Protein AF-0000000085117714 (afdb_homodimer)

Sequence (642 aa):
MNDELIYVKEKINEMEHNNDYVYQLFIVGSVLREGTQSVYDDCDPKEIPIDQSVQDWLLGTTKALLEDVTENYQVLNIREVDEESETIKRYIEINNLNQLYLWTQRINNEQVENDARTLINRDDFKPKVLLAKLEIDDEMKVYFLKIINESVFLKKRKILEVVDRGDYQISQERDKKLFLDDQWDGIIIGNNVLLYNENKILSLFRYYERFRQAADEIVEQIMEKGIVSDDSNFLQFVQSQISLQKKLAKAADYGLERIKRERIEELINTGMINLQLDEQGRIVCTTKEEARLVIDVILDNFVSSLITDDKYRAINKMRIQMNDELIYVKEKINEMEHNNDYVYQLFIVGSVLREGTQSVYDDCDPKEIPIDQSVQDWLLGTTKALLEDVTENYQVLNIREVDEESETIKRYIEINNLNQLYLWTQRINNEQVENDARTLINRDDFKPKVLLAKLEIDDEMKVYFLKIINESVFLKKRKILEVVDRGDYQISQERDKKLFLDDQWDGIIIGNNVLLYNENKILSLFRYYERFRQAADEIVEQIMEKGIVSDDSNFLQFVQSQISLQKKLAKAADYGLERIKRERIEELINTGMINLQLDEQGRIVCTTKEEARLVIDVILDNFVSSLITDDKYRAINKMRIQ

pLDDT: mean 85.85, std 14.83, range [27.73, 98.62]

Organism: Geobacillus kaustophilus (strain HTA426) (NCBI:txid235909)

Foldseek 3Di:
DLVVLVVLLVLLVVCVVVVNWDKWKKWWWWFDDPPDDDDTDTDAIATADDDVVVVVLCSVLVSVVSCCPNPQADEEACLFKVDADRHYWYKYFCVLLPVSVVNVVCVVVVVHHHHCQVVQLDPRTWIFKMWMWIDSDPVKIKIFIAGDTCVQQVPPPVPPPCDPPDDDDPPPDRTTDGHDDSDTQWMDIDRMIIGNPPCSSCVSSVSCVVLQVLLVVLVVVCVVVQQADPQACLNVLCNVDSVSSSLSSSLVSVDQVVQDLVVVLVCCVVPVQVFDADPVSHTHHHDNVVSVSSSLSSSVQWDADPVDGDIGRHPMDGDDD/DLVVLVVLLVLLVVCVVVVNWDKWKKWWWWFDDPPDDPDIDTDAIATADDDVVVVVLCSVLVSVVSCCPNPQADEEACLFKVDADRHYWYKYFCVLLPVSVVNVVCVVVVVHHHHCQVQQLDPRTWIFKMWMWIDSDPVKIKIFIATDTCVQQVPCPVPPPCDDPDDDDPPPDRTTDGHDDSDTQWMDIDRMIIGNPPCSSCVSSVSCVVLQVLLVVLVVVCVVVQQADPQACLNVLCNVDSVSSSLSSSLVSVDQVVQDLVVVLVCCVVPVQVFDADPVSHTHHHDNVVSVSSSLSSSVQWDADPVDGDIGRHPMDGDDD

Structure (mmCIF, N/CA/C/O backbone):
data_AF-0000000085117714-model_v1
#
loop_
_entity.id
_entity.type
_entity.pdbx_description
1 polymer 'DUF4868 domain-containing protein'
#
loop_
_atom_site.group_PDB
_atom_site.id
_atom_site.type_symbol
_atom_site.label_atom_id
_atom_site.label_alt_id
_atom_site.label_comp_id
_atom_site.label_asym_id
_atom_site.label_entity_id
_atom_site.label_seq_id
_atom_site.pdbx_PDB_ins_code
_atom_site.Cartn_x
_atom_site.Cartn_y
_atom_site.Cartn_z
_atom_site.occupancy
_atom_site.B_iso_or_equiv
_atom_site.auth_seq_id
_atom_site.auth_comp_id
_atom_site.auth_asym_id
_atom_site.auth_atom_id
_atom_site.pdbx_PDB_model_num
ATOM 1 N N . MET A 1 1 ? 19.844 -7.355 3.236 1 89.88 1 MET A N 1
ATOM 2 C CA . MET A 1 1 ? 19.203 -6.176 3.818 1 89.88 1 MET A CA 1
ATOM 3 C C . MET A 1 1 ? 18.531 -6.52 5.137 1 89.88 1 MET A C 1
ATOM 5 O O . MET A 1 1 ? 18.641 -5.777 6.117 1 89.88 1 MET A O 1
ATOM 9 N N . ASN A 1 2 ? 18.016 -7.719 5.246 1 89.75 2 ASN A N 1
ATOM 10 C CA . ASN A 1 2 ? 17.297 -8.102 6.461 1 89.75 2 ASN A CA 1
ATOM 11 C C . ASN A 1 2 ? 18.234 -8.164 7.664 1 89.75 2 ASN A C 1
ATOM 13 O O . ASN A 1 2 ? 17.938 -7.605 8.719 1 89.75 2 ASN A O 1
ATOM 17 N N . ASP A 1 3 ? 19.359 -8.812 7.48 1 91.25 3 ASP A N 1
ATOM 18 C CA . ASP A 1 3 ? 20.328 -8.93 8.57 1 91.25 3 ASP A CA 1
ATOM 19 C C . ASP A 1 3 ? 20.859 -7.555 8.977 1 91.25 3 ASP A C 1
ATOM 21 O O . ASP A 1 3 ? 21.062 -7.289 10.164 1 91.25 3 ASP A O 1
ATOM 25 N N . GLU A 1 4 ? 21.125 -6.754 8.008 1 94.25 4 GLU A N 1
ATOM 26 C CA . GLU A 1 4 ? 21.609 -5.402 8.281 1 94.25 4 GLU A CA 1
ATOM 27 C C . GLU A 1 4 ? 20.594 -4.602 9.086 1 94.25 4 GLU A C 1
ATOM 29 O O . GLU A 1 4 ? 20.953 -3.865 10.008 1 94.25 4 GLU A O 1
ATOM 34 N N . LEU A 1 5 ? 19.328 -4.758 8.758 1 95.94 5 LEU A N 1
ATOM 35 C CA . LEU A 1 5 ? 18.25 -4.043 9.453 1 95.94 5 LEU A CA 1
ATOM 36 C C . LEU A 1 5 ? 18.172 -4.473 10.914 1 95.94 5 LEU A C 1
ATOM 38 O O . LEU A 1 5 ? 18 -3.635 11.805 1 95.94 5 LEU A O 1
ATOM 42 N N . ILE A 1 6 ? 18.281 -5.746 11.125 1 94.31 6 ILE A N 1
ATOM 43 C CA . ILE A 1 6 ? 18.25 -6.277 12.484 1 94.31 6 ILE A CA 1
ATOM 44 C C . ILE A 1 6 ? 19.438 -5.762 13.273 1 94.31 6 ILE A C 1
ATOM 46 O O . ILE A 1 6 ? 19.312 -5.348 14.43 1 94.31 6 ILE A O 1
ATOM 50 N N . TYR A 1 7 ? 20.578 -5.777 12.625 1 96.31 7 TYR A N 1
ATOM 51 C CA . TYR A 1 7 ? 21.797 -5.273 13.258 1 96.31 7 TYR A CA 1
ATOM 52 C C . TYR A 1 7 ? 21.641 -3.812 13.656 1 96.31 7 TYR A C 1
ATOM 54 O O . TYR A 1 7 ? 21.969 -3.428 14.781 1 96.31 7 TYR A O 1
ATOM 62 N N . VAL A 1 8 ? 21.156 -2.98 12.773 1 96.94 8 VAL A N 1
ATOM 63 C CA . VAL A 1 8 ? 20.969 -1.556 13.031 1 96.94 8 VAL A CA 1
ATOM 64 C C . VAL A 1 8 ? 19.984 -1.366 14.18 1 96.94 8 VAL A C 1
ATOM 66 O O . VAL A 1 8 ? 20.203 -0.525 15.062 1 96.94 8 VAL A O 1
ATOM 69 N N . LYS A 1 9 ? 18.938 -2.104 14.141 1 96.56 9 LYS A N 1
ATOM 70 C CA . LYS A 1 9 ? 17.953 -2.043 15.211 1 96.56 9 LYS A CA 1
ATOM 71 C C . LYS A 1 9 ? 18.594 -2.324 16.578 1 96.56 9 LYS A C 1
ATOM 73 O O . LYS A 1 9 ? 18.375 -1.583 17.531 1 96.56 9 LYS A O 1
ATOM 78 N N . GLU A 1 10 ? 19.344 -3.352 16.656 1 96.25 10 GLU A N 1
ATOM 79 C CA . GLU A 1 10 ? 20.016 -3.729 17.906 1 96.25 10 GLU A CA 1
ATOM 80 C C . GLU A 1 10 ? 21 -2.652 18.359 1 96.25 10 GLU A C 1
ATOM 82 O O . GLU A 1 10 ? 21.062 -2.326 19.547 1 96.25 10 GLU A O 1
ATOM 87 N N . LYS A 1 11 ? 21.75 -2.146 17.438 1 96.38 11 LYS A N 1
ATOM 88 C CA . LYS A 1 11 ? 22.734 -1.122 17.75 1 96.38 11 LYS A CA 1
ATOM 89 C C . LYS A 1 11 ? 22.062 0.16 18.234 1 96.38 11 LYS A C 1
ATOM 91 O O . LYS A 1 11 ? 22.562 0.818 19.156 1 96.38 11 LYS A O 1
ATOM 96 N N . ILE A 1 12 ? 20.984 0.545 17.625 1 96.69 12 ILE A N 1
ATOM 97 C CA . ILE A 1 12 ? 20.266 1.747 18.047 1 96.69 12 ILE A CA 1
ATOM 98 C C . ILE A 1 12 ? 19.719 1.558 19.453 1 96.69 12 ILE A C 1
ATOM 100 O O . ILE A 1 12 ? 19.734 2.484 20.266 1 96.69 12 ILE A O 1
ATOM 104 N N . ASN A 1 13 ? 19.25 0.339 19.734 1 95.5 13 ASN A N 1
ATOM 105 C CA . ASN A 1 13 ? 18.797 0.035 21.078 1 95.5 13 ASN A CA 1
ATOM 106 C C . ASN A 1 13 ? 19.922 0.181 22.094 1 95.5 13 ASN A C 1
ATOM 108 O O . ASN A 1 13 ? 19.719 0.703 23.188 1 95.5 13 ASN A O 1
ATOM 112 N N . GLU A 1 14 ? 21.047 -0.268 21.734 1 96 14 GLU A N 1
ATOM 113 C CA . GLU A 1 14 ? 22.219 -0.122 22.594 1 96 14 GLU A CA 1
ATOM 114 C C . GLU A 1 14 ? 22.578 1.349 22.797 1 96 14 GLU A C 1
ATOM 116 O O . GLU A 1 14 ? 22.906 1.765 23.906 1 96 14 GLU A O 1
ATOM 121 N N . MET A 1 15 ? 22.562 2.094 21.75 1 95.44 15 MET A N 1
ATOM 122 C CA . MET A 1 15 ? 22.859 3.52 21.812 1 95.44 15 MET A CA 1
ATOM 123 C C . MET A 1 15 ? 21.875 4.242 22.734 1 95.44 15 MET A C 1
ATOM 125 O O . MET A 1 15 ? 22.266 5.156 23.453 1 95.44 15 MET A O 1
ATOM 129 N N . GLU A 1 16 ? 20.609 3.848 22.547 1 95.19 16 GLU A N 1
ATOM 130 C CA . GLU A 1 16 ? 19.594 4.426 23.422 1 95.19 16 GLU A CA 1
ATOM 131 C C . GLU A 1 16 ? 19.906 4.145 24.891 1 95.19 16 GLU A C 1
ATOM 133 O O . GLU A 1 16 ? 19.828 5.043 25.734 1 95.19 16 GLU A O 1
ATOM 138 N N . HIS A 1 17 ? 20.281 2.977 25.172 1 94.69 17 HIS A N 1
ATOM 139 C CA . HIS A 1 17 ? 20.594 2.568 26.531 1 94.69 17 HIS A CA 1
ATOM 140 C C . HIS A 1 17 ? 21.797 3.346 27.078 1 94.69 17 HIS A C 1
ATOM 142 O O . HIS A 1 17 ? 21.812 3.729 28.25 1 94.69 17 HIS A O 1
ATOM 148 N N . ASN A 1 18 ? 22.75 3.609 26.266 1 94.44 18 ASN A N 1
ATOM 149 C CA . ASN A 1 18 ? 23.969 4.297 26.672 1 94.44 18 ASN A CA 1
ATOM 150 C C . ASN A 1 18 ? 23.844 5.809 26.516 1 94.44 18 ASN A C 1
ATOM 152 O O . ASN A 1 18 ? 24.75 6.555 26.875 1 94.44 18 ASN A O 1
ATOM 156 N N . ASN A 1 19 ? 22.797 6.262 25.953 1 92.25 19 ASN A N 1
ATOM 157 C CA . ASN A 1 19 ? 22.562 7.668 25.641 1 92.25 19 ASN A CA 1
ATOM 158 C C . ASN A 1 19 ? 23.672 8.234 24.75 1 92.25 19 ASN A C 1
ATOM 160 O O . ASN A 1 19 ? 24.188 9.312 25 1 92.25 19 ASN A O 1
ATOM 164 N N . ASP A 1 20 ? 24.031 7.461 23.797 1 92 20 ASP A N 1
ATOM 165 C CA . ASP A 1 20 ? 25.125 7.812 22.891 1 92 20 ASP A CA 1
ATOM 166 C C . ASP A 1 20 ? 24.641 7.832 21.438 1 92 20 ASP A C 1
ATOM 168 O O . ASP A 1 20 ? 25.125 7.055 20.609 1 92 20 ASP A O 1
ATOM 172 N N . TYR A 1 21 ? 23.641 8.562 21.172 1 93.31 21 TYR A N 1
ATOM 173 C CA . TYR A 1 21 ? 23.141 8.727 19.812 1 93.31 21 TYR A CA 1
ATOM 174 C C . TYR A 1 21 ? 23.172 10.188 19.391 1 93.31 21 TYR A C 1
ATOM 176 O O . TYR A 1 21 ? 22.844 11.078 20.188 1 93.31 21 TYR A O 1
ATOM 184 N N . VAL A 1 22 ? 23.656 10.414 18.188 1 94 22 VAL A N 1
ATOM 185 C CA . VAL A 1 22 ? 23.688 11.758 17.625 1 94 22 VAL A CA 1
ATOM 186 C C . VAL A 1 22 ? 23.234 11.719 16.156 1 94 22 VAL A C 1
ATOM 188 O O . VAL A 1 22 ? 23.984 11.273 15.281 1 94 22 VAL A O 1
ATOM 191 N N . TYR A 1 23 ? 22.078 12.234 15.984 1 94.69 23 TYR A N 1
ATOM 192 C CA . TYR A 1 23 ? 21.547 12.344 14.625 1 94.69 23 TYR A CA 1
ATOM 193 C C . TYR A 1 23 ? 21.984 13.656 13.984 1 94.69 23 TYR A C 1
ATOM 195 O O . TYR A 1 23 ? 22.062 14.688 14.656 1 94.69 23 TYR A O 1
ATOM 203 N N . GLN A 1 24 ? 22.297 13.641 12.766 1 94.62 24 GLN A N 1
ATOM 204 C CA . GLN A 1 24 ? 22.344 14.82 11.914 1 94.62 24 GLN A CA 1
ATOM 205 C C . GLN A 1 24 ? 21.141 14.867 10.977 1 94.62 24 GLN A C 1
ATOM 207 O O . GLN A 1 24 ? 20.75 13.844 10.414 1 94.62 24 GLN A O 1
ATOM 212 N N . LEU A 1 25 ? 20.5 15.977 10.852 1 94 25 LEU A N 1
ATOM 213 C CA . LEU A 1 25 ? 19.312 16.141 10.031 1 94 25 LEU A CA 1
ATOM 214 C C . LEU A 1 25 ? 19.594 17.078 8.852 1 94 25 LEU A C 1
ATOM 216 O O . LEU A 1 25 ? 20.156 18.156 9.039 1 94 25 LEU A O 1
ATOM 220 N N . PHE A 1 26 ? 19.25 16.641 7.715 1 94.81 26 PHE A N 1
ATOM 221 C CA . PHE A 1 26 ? 19.484 17.422 6.5 1 94.81 26 PHE A CA 1
ATOM 222 C C . PHE A 1 26 ? 18.172 17.641 5.746 1 94.81 26 PHE A C 1
ATOM 224 O O . PHE A 1 26 ? 17.266 16.797 5.812 1 94.81 26 PHE A O 1
ATOM 231 N N . ILE A 1 27 ? 18.109 18.703 5.047 1 93.81 27 ILE A N 1
ATOM 232 C CA . ILE A 1 27 ? 16.953 19 4.207 1 93.81 27 ILE A CA 1
ATOM 233 C C . ILE A 1 27 ? 17.406 19.297 2.781 1 93.81 27 ILE A C 1
ATOM 235 O O . ILE A 1 27 ? 18.453 19.906 2.574 1 93.81 27 ILE A O 1
ATOM 239 N N . VAL A 1 28 ? 16.672 18.75 1.882 1 95 28 VAL A N 1
ATOM 240 C CA . VAL A 1 28 ? 16.938 19 0.468 1 95 28 VAL A CA 1
ATOM 241 C C . VAL A 1 28 ? 15.648 19.469 -0.216 1 95 28 VAL A C 1
ATOM 243 O O . VAL A 1 28 ? 14.547 19.062 0.173 1 95 28 VAL A O 1
ATOM 246 N N . GLY A 1 29 ? 15.742 20.359 -1.161 1 94.31 29 GLY A N 1
ATOM 247 C CA . GLY A 1 29 ? 14.617 20.859 -1.946 1 94.31 29 GLY A CA 1
ATOM 248 C C . GLY A 1 29 ? 15.047 21.531 -3.232 1 94.31 29 GLY A C 1
ATOM 249 O O . GLY A 1 29 ? 16.031 21.141 -3.852 1 94.31 29 GLY A O 1
ATOM 250 N N . SER A 1 30 ? 14.188 22.328 -3.668 1 94.19 30 SER A N 1
ATOM 251 C CA . SER A 1 30 ? 14.469 23.094 -4.879 1 94.19 30 SER A CA 1
ATOM 252 C C . SER A 1 30 ? 14.109 24.562 -4.695 1 94.19 30 SER A C 1
ATOM 254 O O . SER A 1 30 ? 13.312 24.906 -3.814 1 94.19 30 SER A O 1
ATOM 256 N N . VAL A 1 31 ? 14.812 25.375 -5.422 1 93.06 31 VAL A N 1
ATOM 257 C CA . VAL A 1 31 ? 14.539 26.812 -5.43 1 93.06 31 VAL A CA 1
ATOM 258 C C . VAL A 1 31 ? 14.359 27.297 -6.863 1 93.06 31 VAL A C 1
ATOM 260 O O . VAL A 1 31 ? 14.828 26.656 -7.809 1 93.06 31 VAL A O 1
ATOM 263 N N . LEU A 1 32 ? 13.656 28.359 -6.91 1 92.94 32 LEU A N 1
ATOM 264 C CA . LEU A 1 32 ? 13.445 28.969 -8.227 1 92.94 32 LEU A CA 1
ATOM 265 C C . LEU A 1 32 ? 14.773 29.391 -8.844 1 92.94 32 LEU A C 1
ATOM 267 O O . LEU A 1 32 ? 15.594 30.031 -8.18 1 92.94 32 LEU A O 1
ATOM 271 N N . ARG A 1 33 ? 14.906 29 -10.164 1 90.19 33 ARG A N 1
ATOM 272 C CA . ARG A 1 33 ? 16.094 29.453 -10.891 1 90.19 33 ARG A CA 1
ATOM 273 C C . ARG A 1 33 ? 16.078 30.969 -11.07 1 90.19 33 ARG A C 1
ATOM 275 O O . ARG A 1 33 ? 15.039 31.547 -11.43 1 90.19 33 ARG A O 1
ATOM 282 N N . GLU A 1 34 ? 17.188 31.484 -10.867 1 86.19 34 GLU A N 1
ATOM 283 C CA . GLU A 1 34 ? 17.266 32.938 -10.992 1 86.19 34 GLU A CA 1
ATOM 284 C C . GLU A 1 34 ? 16.781 33.406 -12.359 1 86.19 34 GLU A C 1
ATOM 286 O O . GLU A 1 34 ? 17.203 32.875 -13.383 1 86.19 34 GLU A O 1
ATOM 291 N N . GLY A 1 35 ? 15.859 34.312 -12.352 1 87.38 35 GLY A N 1
ATOM 292 C CA . GLY A 1 35 ? 15.383 34.875 -13.594 1 87.38 35 GLY A CA 1
ATOM 293 C C . GLY A 1 35 ? 14.195 34.156 -14.18 1 87.38 35 GLY A C 1
ATOM 294 O O . GLY A 1 35 ? 13.719 34.5 -15.266 1 87.38 35 GLY A O 1
ATOM 295 N N . THR A 1 36 ? 13.906 33.156 -13.492 1 87.56 36 THR A N 1
ATOM 296 C CA . THR A 1 36 ? 12.773 32.375 -14.016 1 87.56 36 THR A CA 1
ATOM 297 C C . THR A 1 36 ? 11.602 32.438 -13.039 1 87.56 36 THR A C 1
ATOM 299 O O . THR A 1 36 ? 11.773 32.781 -11.867 1 87.56 36 THR A O 1
ATOM 302 N N . GLN A 1 37 ? 10.352 32.281 -13.578 1 87.69 37 GLN A N 1
ATOM 303 C CA . GLN A 1 37 ? 9.156 32.312 -12.75 1 87.69 37 GLN A CA 1
ATOM 304 C C . GLN A 1 37 ? 8.625 30.922 -12.453 1 87.69 37 GLN A C 1
ATOM 306 O O . GLN A 1 37 ? 7.82 30.734 -11.539 1 87.69 37 GLN A O 1
ATOM 311 N N . SER A 1 38 ? 9.141 29.922 -13.094 1 89.12 38 SER A N 1
ATOM 312 C CA . SER A 1 38 ? 8.469 28.641 -12.93 1 89.12 38 SER A CA 1
ATOM 313 C C . SER A 1 38 ? 9.461 27.484 -12.969 1 89.12 38 SER A C 1
ATOM 315 O O . SER A 1 38 ? 9.078 26.328 -12.797 1 89.12 38 SER A O 1
ATOM 317 N N . VAL A 1 39 ? 10.711 27.734 -13.172 1 89.12 39 VAL A N 1
ATOM 318 C CA . VAL A 1 39 ? 11.695 26.672 -13.273 1 89.12 39 VAL A CA 1
ATOM 319 C C . VAL A 1 39 ? 12.477 26.562 -11.969 1 89.12 39 VAL A C 1
ATOM 321 O O . VAL A 1 39 ? 13.055 27.531 -11.5 1 89.12 39 VAL A O 1
ATOM 324 N N . TYR A 1 40 ? 12.562 25.359 -11.406 1 92.31 40 TYR A N 1
ATOM 325 C CA . TYR A 1 40 ? 13.219 25.141 -10.125 1 92.31 40 TYR A CA 1
ATOM 326 C C . TYR A 1 40 ? 14.477 24.297 -10.297 1 92.31 40 TYR A C 1
ATOM 328 O O . TYR A 1 40 ? 14.5 23.359 -11.086 1 92.31 40 TYR A O 1
ATOM 336 N N . ASP A 1 41 ? 15.484 24.641 -9.586 1 91.5 41 ASP A N 1
ATOM 337 C CA . ASP A 1 41 ? 16.734 23.875 -9.523 1 91.5 41 ASP A CA 1
ATOM 338 C C . ASP A 1 41 ? 16.875 23.172 -8.172 1 91.5 41 ASP A C 1
ATOM 340 O O . ASP A 1 41 ? 16.547 23.75 -7.133 1 91.5 41 ASP A O 1
ATOM 344 N N . ASP A 1 42 ? 17.344 22 -8.266 1 91 42 ASP A N 1
ATOM 345 C CA . ASP A 1 42 ? 17.594 21.25 -7.039 1 91 42 ASP A CA 1
ATOM 346 C C . ASP A 1 42 ? 18.719 21.875 -6.227 1 91 42 ASP A C 1
ATOM 348 O O . ASP A 1 42 ? 19.719 22.328 -6.793 1 91 42 ASP A O 1
ATOM 352 N N . CYS A 1 43 ? 18.531 21.875 -4.918 1 92 43 CYS A N 1
ATOM 353 C CA . CYS A 1 43 ? 19.562 22.359 -4 1 92 43 CYS A CA 1
ATOM 354 C C . CYS A 1 43 ? 20.344 21.203 -3.389 1 92 43 CYS A C 1
ATOM 356 O O . CYS A 1 43 ? 19.859 20.078 -3.354 1 92 43 CYS A O 1
ATOM 358 N N . ASP A 1 44 ? 21.516 21.562 -2.973 1 92.25 44 ASP A N 1
ATOM 359 C CA . ASP A 1 44 ? 22.281 20.609 -2.174 1 92.25 44 ASP A CA 1
ATOM 360 C C . ASP A 1 44 ? 21.688 20.469 -0.774 1 92.25 44 ASP A C 1
ATOM 362 O O . ASP A 1 44 ? 21.016 21.391 -0.279 1 92.25 44 ASP A O 1
ATOM 366 N N . PRO A 1 45 ? 21.969 19.281 -0.247 1 95.69 45 PRO A N 1
ATOM 367 C CA . PRO A 1 45 ? 21.5 19.125 1.131 1 95.69 45 PRO A CA 1
ATOM 368 C C . PRO A 1 45 ? 22.125 20.125 2.09 1 95.69 45 PRO A C 1
ATOM 370 O O . PRO A 1 45 ? 23.297 20.5 1.937 1 95.69 45 PRO A O 1
ATOM 373 N N . LYS A 1 46 ? 21.375 20.594 3.039 1 94.44 46 LYS A N 1
ATOM 374 C CA . LYS A 1 46 ? 21.828 21.453 4.125 1 94.44 46 LYS A CA 1
ATOM 375 C C . LYS A 1 46 ? 21.453 20.875 5.484 1 94.44 46 LYS A C 1
ATOM 377 O O . LYS A 1 46 ? 20.359 20.328 5.652 1 94.44 46 LYS A O 1
ATOM 382 N N . GLU A 1 47 ? 22.328 21.109 6.391 1 93.75 47 GLU A N 1
ATOM 383 C CA . GLU A 1 47 ? 22.094 20.562 7.719 1 93.75 47 GLU A CA 1
ATOM 384 C C . GLU A 1 47 ? 21.172 21.453 8.547 1 93.75 47 GLU A C 1
ATOM 386 O O . GLU A 1 47 ? 21.312 22.688 8.516 1 93.75 47 GLU A O 1
ATOM 391 N N . ILE A 1 48 ? 20.281 20.844 9.227 1 88.75 48 ILE A N 1
ATOM 392 C CA . ILE A 1 48 ? 19.422 21.531 10.195 1 88.75 48 ILE A CA 1
ATOM 393 C C . ILE A 1 48 ? 19.969 21.297 11.602 1 88.75 48 ILE A C 1
ATOM 395 O O . ILE A 1 48 ? 19.969 20.172 12.109 1 88.75 48 ILE A O 1
ATOM 399 N N . PRO A 1 49 ? 20.422 22.375 12.195 1 86.62 49 PRO A N 1
ATOM 400 C CA . PRO A 1 49 ? 20.781 22.203 13.609 1 86.62 49 PRO A CA 1
ATOM 401 C C . PRO A 1 49 ? 19.594 21.766 14.469 1 86.62 49 PRO A C 1
ATOM 403 O O . PRO A 1 49 ? 18.516 22.359 14.359 1 86.62 49 PRO A O 1
ATOM 406 N N . ILE A 1 50 ? 19.812 20.75 15.266 1 85.25 50 ILE A N 1
ATOM 407 C CA . ILE A 1 50 ? 18.688 20.203 16.016 1 85.25 50 ILE A CA 1
ATOM 408 C C . ILE A 1 50 ? 19.047 20.141 17.5 1 85.25 50 ILE A C 1
ATOM 410 O O . ILE A 1 50 ? 20.219 20 17.859 1 85.25 50 ILE A O 1
ATOM 414 N N . ASP A 1 51 ? 18.047 20.312 18.344 1 83.19 51 ASP A N 1
ATOM 415 C CA . ASP A 1 51 ? 18.234 20.234 19.781 1 83.19 51 ASP A CA 1
ATOM 416 C C . ASP A 1 51 ? 17.922 18.828 20.297 1 83.19 51 ASP A C 1
ATOM 418 O O . ASP A 1 51 ? 17.656 17.906 19.516 1 83.19 51 ASP A O 1
ATOM 422 N N . GLN A 1 52 ? 17.922 18.75 21.609 1 82.62 52 GLN A N 1
ATOM 423 C CA . GLN A 1 52 ? 17.781 17.422 22.219 1 82.62 52 GLN A CA 1
ATOM 424 C C . GLN A 1 52 ? 16.359 16.891 22 1 82.62 52 GLN A C 1
ATOM 426 O O . GLN A 1 52 ? 16.172 15.68 21.844 1 82.62 52 GLN A O 1
ATOM 431 N N . SER A 1 53 ? 15.43 17.734 21.984 1 80.88 53 SER A N 1
ATOM 432 C CA . SER A 1 53 ? 14.055 17.297 21.797 1 80.88 53 SER A CA 1
ATOM 433 C C . SER A 1 53 ? 13.867 16.641 20.422 1 80.88 53 SER A C 1
ATOM 435 O O . SER A 1 53 ? 13.164 15.641 20.297 1 80.88 53 SER A O 1
ATOM 437 N N . VAL A 1 54 ? 14.516 17.234 19.438 1 82.62 54 VAL A N 1
ATOM 438 C CA . VAL A 1 54 ? 14.438 16.688 18.094 1 82.62 54 VAL A CA 1
ATOM 439 C C . VAL A 1 54 ? 15.266 15.398 18.016 1 82.62 54 VAL A C 1
ATOM 441 O O . VAL A 1 54 ? 14.867 14.445 17.344 1 82.62 54 VAL A O 1
ATOM 444 N N . GLN A 1 55 ? 16.375 15.367 18.766 1 89.12 55 GLN A N 1
ATOM 445 C CA . GLN A 1 55 ? 17.156 14.141 18.859 1 89.12 55 GLN A CA 1
ATOM 446 C C . GLN A 1 55 ? 16.312 12.984 19.391 1 89.12 55 GLN A C 1
ATOM 448 O O . GLN A 1 55 ? 16.312 11.898 18.797 1 89.12 55 GLN A O 1
ATOM 453 N N . ASP A 1 56 ? 15.594 13.281 20.375 1 88.19 56 ASP A N 1
ATOM 454 C CA . ASP A 1 56 ? 14.766 12.258 21.016 1 88.19 56 ASP A CA 1
ATOM 455 C C . ASP A 1 56 ? 13.641 11.812 20.078 1 88.19 56 ASP A C 1
ATOM 457 O O . ASP A 1 56 ? 13.312 10.625 20.031 1 88.19 56 ASP A O 1
ATOM 461 N N . TRP A 1 57 ? 13.07 12.789 19.406 1 85.25 57 TRP A N 1
ATOM 462 C CA . TRP A 1 57 ? 12.008 12.484 18.438 1 85.25 57 TRP A CA 1
ATOM 463 C C . TRP A 1 57 ? 12.531 11.586 17.328 1 85.25 57 TRP A C 1
ATOM 465 O O . TRP A 1 57 ? 11.875 10.617 16.938 1 85.25 57 TRP A O 1
ATOM 475 N N . LEU A 1 58 ? 13.75 11.922 16.828 1 91.69 58 LEU A N 1
ATOM 476 C CA . LEU A 1 58 ? 14.375 11.125 15.781 1 91.69 58 LEU A CA 1
ATOM 477 C C . LEU A 1 58 ? 14.641 9.703 16.266 1 91.69 58 LEU A C 1
ATOM 479 O O . LEU A 1 58 ? 14.336 8.734 15.57 1 91.69 58 LEU A O 1
ATOM 483 N N . LEU A 1 59 ? 15.125 9.617 17.438 1 94.62 59 LEU A N 1
ATOM 484 C CA . LEU A 1 59 ? 15.391 8.305 18.016 1 94.62 59 LEU A CA 1
ATOM 485 C C . LEU A 1 59 ? 14.109 7.488 18.109 1 94.62 59 LEU A C 1
ATOM 487 O O . LEU A 1 59 ? 14.062 6.34 17.656 1 94.62 59 LEU A O 1
ATOM 491 N N . GLY A 1 60 ? 13.117 8.055 18.641 1 93.19 60 GLY A N 1
ATOM 492 C CA . GLY A 1 60 ? 11.859 7.352 18.828 1 93.19 60 GLY A CA 1
ATOM 493 C C . GLY A 1 60 ? 11.227 6.887 17.531 1 93.19 60 GLY A C 1
ATOM 494 O O . GLY A 1 60 ? 10.805 5.734 17.422 1 93.19 60 GLY A O 1
ATOM 495 N N . THR A 1 61 ? 11.188 7.746 16.578 1 91 61 THR A N 1
ATOM 496 C CA . THR A 1 61 ? 10.461 7.457 15.352 1 91 61 THR A CA 1
ATOM 497 C C . THR A 1 61 ? 11.258 6.508 14.461 1 91 61 THR A C 1
ATOM 499 O O . THR A 1 61 ? 10.688 5.656 13.781 1 91 61 THR A O 1
ATOM 502 N N . THR A 1 62 ? 12.578 6.648 14.445 1 95.69 62 THR A N 1
ATOM 503 C CA . THR A 1 62 ? 13.391 5.746 13.633 1 95.69 62 THR A CA 1
ATOM 504 C C . THR A 1 62 ? 13.406 4.344 14.234 1 95.69 62 THR A C 1
ATOM 506 O O . THR A 1 62 ? 13.375 3.352 13.508 1 95.69 62 THR A O 1
ATOM 509 N N . LYS A 1 63 ? 13.398 4.285 15.508 1 95.88 63 LYS A N 1
ATOM 510 C CA . LYS A 1 63 ? 13.289 2.994 16.188 1 95.88 63 LYS A CA 1
ATOM 511 C C . LYS A 1 63 ? 11.961 2.312 15.859 1 95.88 63 LYS A C 1
ATOM 513 O O . LYS A 1 63 ? 11.922 1.104 15.609 1 95.88 63 LYS A O 1
ATOM 518 N N . ALA A 1 64 ? 10.977 3.086 15.93 1 93.25 64 ALA A N 1
ATOM 519 C CA . ALA A 1 64 ? 9.648 2.553 15.617 1 93.25 64 ALA A CA 1
ATOM 520 C C . ALA A 1 64 ? 9.602 1.986 14.203 1 93.25 64 ALA A C 1
ATOM 522 O O . ALA A 1 64 ? 9.016 0.928 13.969 1 93.25 64 ALA A O 1
ATOM 523 N N . LEU A 1 65 ? 10.203 2.678 13.281 1 95.38 65 LEU A N 1
ATOM 524 C CA . LEU A 1 65 ? 10.258 2.209 11.898 1 95.38 65 LEU A CA 1
ATOM 525 C C . LEU A 1 65 ? 11.016 0.889 11.805 1 95.38 65 LEU A C 1
ATOM 527 O O . LEU A 1 65 ? 10.547 -0.054 11.164 1 95.38 65 LEU A O 1
ATOM 531 N N . LEU A 1 66 ? 12.117 0.853 12.438 1 96.62 66 LEU A N 1
ATOM 532 C CA . LEU A 1 66 ? 12.945 -0.347 12.391 1 96.62 66 LEU A CA 1
ATOM 533 C C . LEU A 1 66 ? 12.227 -1.534 13.016 1 96.62 66 LEU A C 1
ATOM 535 O O . LEU A 1 66 ? 12.305 -2.654 12.508 1 96.62 66 LEU A O 1
ATOM 539 N N . GLU A 1 67 ? 11.594 -1.253 14.055 1 92.38 67 GLU A N 1
ATOM 540 C CA . GLU A 1 67 ? 10.82 -2.305 14.703 1 92.38 67 GLU A CA 1
ATOM 541 C C . GLU A 1 67 ? 9.711 -2.822 13.789 1 92.38 67 GLU A C 1
ATOM 543 O O . GLU A 1 67 ? 9.523 -4.031 13.664 1 92.38 67 GLU A O 1
ATOM 548 N N . ASP A 1 68 ? 9.078 -1.959 13.188 1 90.88 68 ASP A N 1
ATOM 549 C CA . ASP A 1 68 ? 7.988 -2.346 12.297 1 90.88 68 ASP A CA 1
ATOM 550 C C . ASP A 1 68 ? 8.508 -3.184 11.125 1 90.88 68 ASP A C 1
ATOM 552 O O . ASP A 1 68 ? 7.969 -4.254 10.836 1 90.88 68 ASP A O 1
ATOM 556 N N . VAL A 1 69 ? 9.562 -2.721 10.516 1 93.69 69 VAL A N 1
ATOM 557 C CA . VAL A 1 69 ? 10.094 -3.373 9.328 1 93.69 69 VAL A CA 1
ATOM 558 C C . VAL A 1 69 ? 10.617 -4.762 9.688 1 93.69 69 VAL A C 1
ATOM 560 O O . VAL A 1 69 ? 10.344 -5.734 8.984 1 93.69 69 VAL A O 1
ATOM 563 N N . THR A 1 70 ? 11.352 -4.887 10.789 1 91.38 70 THR A N 1
ATOM 564 C CA . THR A 1 70 ? 12.016 -6.137 11.133 1 91.38 70 THR A CA 1
ATOM 565 C C . THR A 1 70 ? 11.016 -7.148 11.68 1 91.38 70 THR A C 1
ATOM 567 O O . THR A 1 70 ? 11.203 -8.359 11.547 1 91.38 70 THR A O 1
ATOM 570 N N . GLU A 1 71 ? 9.984 -6.66 12.203 1 84.31 71 GLU A N 1
ATOM 571 C CA . GLU A 1 71 ? 9.031 -7.566 12.844 1 84.31 71 GLU A CA 1
ATOM 572 C C . GLU A 1 71 ? 7.938 -7.992 11.867 1 84.31 71 GLU A C 1
ATOM 574 O O . GLU A 1 71 ? 7.422 -9.109 11.953 1 84.31 71 GLU A O 1
ATOM 579 N N . ASN A 1 72 ? 7.684 -7.16 10.93 1 82.88 72 ASN A N 1
ATOM 580 C CA . ASN A 1 72 ? 6.445 -7.398 10.195 1 82.88 72 ASN A CA 1
ATOM 581 C C . ASN A 1 72 ? 6.707 -7.688 8.727 1 82.88 72 ASN A C 1
ATOM 583 O O . ASN A 1 72 ? 5.824 -8.172 8.016 1 82.88 72 ASN A O 1
ATOM 587 N N . TYR A 1 73 ? 7.949 -7.418 8.32 1 88.12 73 TYR A N 1
ATOM 588 C CA . TYR A 1 73 ? 8.148 -7.527 6.883 1 88.12 73 TYR A CA 1
ATOM 589 C C . TYR A 1 73 ? 9.391 -8.359 6.566 1 88.12 73 TYR A C 1
ATOM 591 O O . TYR A 1 73 ? 10.359 -8.352 7.332 1 88.12 73 TYR A O 1
ATOM 599 N N . GLN A 1 74 ? 9.211 -9.094 5.477 1 87.25 74 GLN A N 1
ATOM 600 C CA . GLN A 1 74 ? 10.391 -9.57 4.758 1 87.25 74 GLN A CA 1
ATOM 601 C C . GLN A 1 74 ? 10.844 -8.555 3.713 1 87.25 74 GLN A C 1
ATOM 603 O O . GLN A 1 74 ? 10.023 -8.008 2.975 1 87.25 74 GLN A O 1
ATOM 608 N N . VAL A 1 75 ? 12.125 -8.312 3.713 1 93.38 75 VAL A N 1
ATOM 609 C CA . VAL A 1 75 ? 12.648 -7.324 2.781 1 93.38 75 VAL A CA 1
ATOM 610 C C . VAL A 1 75 ? 13.391 -8.031 1.643 1 93.38 75 VAL A C 1
ATOM 612 O O . VAL A 1 75 ? 14.328 -8.797 1.88 1 93.38 75 VAL A O 1
ATOM 615 N N . LEU A 1 76 ? 12.938 -7.758 0.433 1 92.12 76 LEU A N 1
ATOM 616 C CA . LEU A 1 76 ? 13.5 -8.422 -0.737 1 92.12 76 LEU A CA 1
ATOM 617 C C . LEU A 1 76 ? 13.961 -7.398 -1.772 1 92.12 76 LEU A C 1
ATOM 619 O O . LEU A 1 76 ? 13.469 -6.266 -1.789 1 92.12 76 L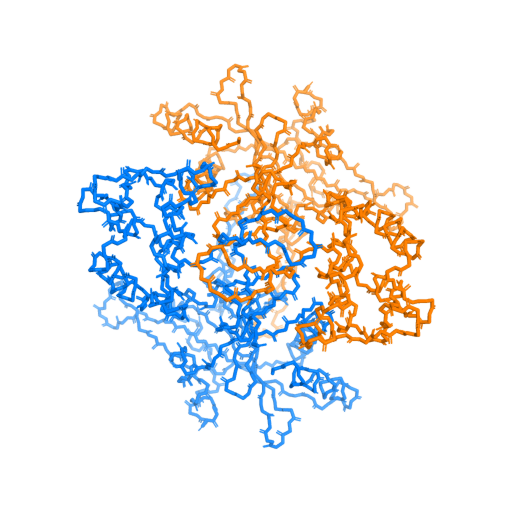EU A O 1
ATOM 623 N N . ASN A 1 77 ? 14.906 -7.891 -2.586 1 91.94 77 ASN A N 1
ATOM 624 C CA . ASN A 1 77 ? 15.328 -7.031 -3.688 1 91.94 77 ASN A CA 1
ATOM 625 C C . ASN A 1 77 ? 14.195 -6.793 -4.68 1 91.94 77 ASN A C 1
ATOM 627 O O . ASN A 1 77 ? 13.422 -7.707 -4.984 1 91.94 77 ASN A O 1
ATOM 631 N N . ILE A 1 78 ? 14.141 -5.594 -5.168 1 88.44 78 ILE A N 1
ATOM 632 C CA . ILE A 1 78 ? 13.062 -5.172 -6.062 1 88.44 78 ILE A CA 1
ATOM 633 C C . ILE A 1 78 ? 13.016 -6.086 -7.281 1 88.44 78 ILE A C 1
ATOM 635 O O . ILE A 1 78 ? 11.977 -6.211 -7.93 1 88.44 78 ILE A O 1
ATOM 639 N N . ARG A 1 79 ? 14.125 -6.777 -7.59 1 82.19 79 ARG A N 1
ATOM 640 C CA . ARG A 1 79 ? 14.203 -7.66 -8.75 1 82.19 79 ARG A CA 1
ATOM 641 C C . ARG A 1 79 ? 13.648 -9.039 -8.422 1 82.19 79 ARG A C 1
ATOM 643 O O . ARG A 1 79 ? 13.359 -9.828 -9.328 1 82.19 79 ARG A O 1
ATOM 650 N N . GLU A 1 80 ? 13.484 -9.312 -7.152 1 85.06 80 GLU A N 1
ATOM 651 C CA . GLU A 1 80 ? 13.141 -10.664 -6.719 1 85.06 80 GLU A CA 1
ATOM 652 C C . GLU A 1 80 ? 11.625 -10.844 -6.641 1 85.06 80 GLU A C 1
ATOM 654 O O . GLU A 1 80 ? 11.133 -11.969 -6.621 1 85.06 80 GLU A O 1
ATOM 659 N N . VAL A 1 81 ? 10.922 -9.766 -6.52 1 87.12 81 VAL A N 1
ATOM 660 C CA . VAL A 1 81 ? 9.477 -9.812 -6.375 1 87.12 81 VAL A CA 1
ATOM 661 C C . VAL A 1 81 ? 8.836 -8.688 -7.191 1 87.12 81 VAL A C 1
ATOM 663 O O . VAL A 1 81 ? 9.398 -7.59 -7.285 1 87.12 81 VAL A O 1
ATOM 666 N N . ASP A 1 82 ? 7.734 -8.953 -7.691 1 83.5 82 ASP A N 1
ATOM 667 C CA . ASP A 1 82 ? 7.121 -8.031 -8.641 1 83.5 82 ASP A CA 1
ATOM 668 C C . ASP A 1 82 ? 6.695 -6.738 -7.945 1 83.5 82 ASP A C 1
ATOM 670 O O . ASP A 1 82 ? 6.855 -5.648 -8.5 1 83.5 82 ASP A O 1
ATOM 674 N N . GLU A 1 83 ? 6.039 -6.895 -6.773 1 87.56 83 GLU A N 1
ATOM 675 C CA . GLU A 1 83 ? 5.512 -5.758 -6.027 1 87.56 83 GLU A CA 1
ATOM 676 C C . GLU A 1 83 ? 5.641 -5.977 -4.523 1 87.56 83 GLU A C 1
ATOM 678 O O . GLU A 1 83 ? 5.934 -7.086 -4.074 1 87.56 83 GLU A O 1
ATOM 683 N N . GLU A 1 84 ? 5.551 -4.855 -3.824 1 89.12 84 GLU A N 1
ATOM 684 C CA . GLU A 1 84 ? 5.449 -5.016 -2.377 1 89.12 84 GLU A CA 1
ATOM 685 C C . GLU A 1 84 ? 4.129 -5.672 -1.985 1 89.12 84 GLU A C 1
ATOM 687 O O . GLU A 1 84 ? 3.23 -5.809 -2.814 1 89.12 84 GLU A O 1
ATOM 692 N N . SER A 1 85 ? 4.109 -6.195 -0.768 1 86.94 85 SER A N 1
ATOM 693 C CA . SER A 1 85 ? 2.908 -6.844 -0.25 1 86.94 85 SER A CA 1
ATOM 694 C C . SER A 1 85 ? 2.68 -6.492 1.217 1 86.94 85 SER A C 1
ATOM 696 O O . SER A 1 85 ? 3.389 -5.656 1.778 1 86.94 85 SER A O 1
ATOM 698 N N . GLU A 1 86 ? 1.673 -7.105 1.781 1 81 86 GLU A N 1
ATOM 699 C CA . GLU A 1 86 ? 1.36 -6.902 3.193 1 81 86 GLU A CA 1
ATOM 700 C C . GLU A 1 86 ? 2.512 -7.359 4.082 1 81 86 GLU A C 1
ATOM 702 O O . GLU A 1 86 ? 2.656 -6.883 5.211 1 81 86 GLU A O 1
ATOM 707 N N . THR A 1 87 ? 3.312 -8.258 3.539 1 83.25 87 THR A N 1
ATOM 708 C CA . THR A 1 87 ? 4.371 -8.812 4.383 1 83.25 87 THR A CA 1
ATOM 709 C C . THR A 1 87 ? 5.734 -8.633 3.725 1 83.25 87 THR A C 1
ATOM 711 O O . THR A 1 87 ? 6.742 -9.133 4.227 1 83.25 87 THR A O 1
ATOM 714 N N . ILE A 1 88 ? 5.699 -7.922 2.617 1 88.62 88 ILE A N 1
ATOM 715 C CA . ILE A 1 88 ? 6.961 -7.797 1.894 1 88.62 88 ILE A CA 1
ATOM 716 C C . ILE A 1 88 ? 7.219 -6.328 1.558 1 88.62 88 ILE A C 1
ATOM 718 O O . ILE A 1 88 ? 6.328 -5.637 1.056 1 88.62 88 ILE A O 1
ATOM 722 N N . LYS A 1 89 ? 8.32 -5.891 1.926 1 94.12 89 LYS A N 1
ATOM 723 C CA . LYS A 1 89 ? 8.867 -4.637 1.421 1 94.12 89 LYS A CA 1
ATOM 724 C C . LYS A 1 89 ? 10.07 -4.883 0.516 1 94.12 89 LYS A C 1
ATOM 726 O O . LYS A 1 89 ? 10.719 -5.93 0.606 1 94.12 89 LYS A O 1
ATOM 731 N N . ARG A 1 90 ? 10.297 -3.941 -0.327 1 93.75 90 ARG A N 1
ATOM 732 C CA . ARG A 1 90 ? 11.391 -4.156 -1.27 1 93.75 90 ARG A CA 1
ATOM 733 C C . ARG A 1 90 ? 12.508 -3.137 -1.055 1 93.75 90 ARG A C 1
ATOM 735 O O . ARG A 1 90 ? 12.289 -2.092 -0.438 1 93.75 90 ARG A O 1
ATOM 742 N N . TYR A 1 91 ? 13.711 -3.535 -1.482 1 96.94 91 TYR A N 1
ATOM 743 C CA . TYR A 1 91 ? 14.828 -2.594 -1.471 1 96.94 91 TYR A CA 1
ATOM 744 C C . TYR A 1 91 ? 15.5 -2.525 -2.838 1 96.94 91 TYR A C 1
ATOM 746 O O . TYR A 1 91 ? 15.312 -3.414 -3.674 1 96.94 91 TYR A O 1
ATOM 754 N N . ILE A 1 92 ? 16.219 -1.398 -3.082 1 94.81 92 ILE A N 1
ATOM 755 C CA . ILE A 1 92 ? 16.922 -1.157 -4.34 1 94.81 92 ILE A CA 1
ATOM 756 C C . ILE A 1 92 ? 18.312 -0.603 -4.059 1 94.81 92 ILE A C 1
ATOM 758 O O . ILE A 1 92 ? 18.562 -0.045 -2.986 1 94.81 92 ILE A O 1
ATOM 762 N N . GLU A 1 93 ? 19.156 -0.817 -4.949 1 94.94 93 GLU A N 1
ATOM 763 C CA . GLU A 1 93 ? 20.469 -0.186 -4.84 1 94.94 93 GLU A CA 1
ATOM 764 C C . GLU A 1 93 ? 20.375 1.32 -5.062 1 94.94 93 GLU A C 1
ATOM 766 O O . GLU A 1 93 ? 19.719 1.774 -6 1 94.94 93 GLU A O 1
ATOM 771 N N . ILE A 1 94 ? 21.062 2.059 -4.289 1 95.94 94 ILE A N 1
ATOM 772 C CA . ILE A 1 94 ? 20.922 3.51 -4.242 1 95.94 94 ILE A CA 1
ATOM 773 C C . ILE A 1 94 ? 21.375 4.117 -5.566 1 95.94 94 ILE A C 1
ATOM 775 O O . ILE A 1 94 ? 20.906 5.191 -5.953 1 95.94 94 ILE A O 1
ATOM 779 N N . ASN A 1 95 ? 22.234 3.436 -6.293 1 92.38 95 ASN A N 1
ATOM 780 C CA . ASN A 1 95 ? 22.719 3.936 -7.57 1 92.38 95 ASN A CA 1
ATOM 781 C C . ASN A 1 95 ? 21.594 4.07 -8.594 1 92.38 95 ASN A C 1
ATOM 783 O O . ASN A 1 95 ? 21.719 4.812 -9.57 1 92.38 95 ASN A O 1
ATOM 787 N N . ASN A 1 96 ? 20.516 3.295 -8.359 1 89.25 96 ASN A N 1
ATOM 788 C CA . ASN A 1 96 ? 19.344 3.404 -9.234 1 89.25 96 ASN A CA 1
ATOM 789 C C . ASN A 1 96 ? 18.562 4.684 -8.961 1 89.25 96 ASN A C 1
ATOM 791 O O . ASN A 1 96 ? 17.688 5.062 -9.75 1 89.25 96 ASN A O 1
ATOM 795 N N . LEU A 1 97 ? 18.844 5.273 -7.859 1 93.12 97 LEU A N 1
ATOM 796 C CA . LEU A 1 97 ? 18.281 6.566 -7.48 1 93.12 97 LEU A CA 1
ATOM 797 C C . LEU A 1 97 ? 19.359 7.648 -7.477 1 93.12 97 LEU A C 1
ATOM 799 O O . LEU A 1 97 ? 19.828 8.062 -6.414 1 93.12 97 LEU A O 1
ATOM 803 N N . ASN A 1 98 ? 19.641 8.148 -8.602 1 89.75 98 ASN A N 1
ATOM 804 C CA . ASN A 1 98 ? 20.859 8.922 -8.852 1 89.75 98 ASN A CA 1
ATOM 805 C C . ASN A 1 98 ? 20.938 10.148 -7.941 1 89.75 98 ASN A C 1
ATOM 807 O O . ASN A 1 98 ? 21.953 10.383 -7.297 1 89.75 98 ASN A O 1
ATOM 811 N N . GLN A 1 99 ? 19.891 10.922 -7.895 1 92.94 99 GLN A N 1
ATOM 812 C CA . GLN A 1 99 ? 19.906 12.141 -7.098 1 92.94 99 GLN A CA 1
ATOM 813 C C . GLN A 1 99 ? 20.109 11.828 -5.617 1 92.94 99 GLN A C 1
ATOM 815 O O . GLN A 1 99 ? 20.828 12.547 -4.918 1 92.94 99 GLN A O 1
ATOM 820 N N . LEU A 1 100 ? 19.469 10.828 -5.164 1 95.81 100 LEU A N 1
ATOM 821 C CA . LEU A 1 100 ? 19.609 10.422 -3.771 1 95.81 100 LEU A CA 1
ATOM 822 C C . LEU A 1 100 ? 21.047 9.992 -3.48 1 95.81 100 LEU A C 1
ATOM 824 O O . LEU A 1 100 ? 21.609 10.336 -2.436 1 95.81 100 LEU A O 1
ATOM 828 N N . TYR A 1 101 ? 21.594 9.273 -4.387 1 95.62 101 TYR A N 1
ATOM 829 C CA . TYR A 1 101 ? 22.984 8.844 -4.273 1 95.62 101 TYR A CA 1
ATOM 830 C C . TYR A 1 101 ? 23.906 10.047 -4.16 1 95.62 101 TYR A C 1
ATOM 832 O O . TYR A 1 101 ? 24.781 10.086 -3.283 1 95.62 101 TYR A O 1
ATOM 840 N N . LEU A 1 102 ? 23.703 10.977 -4.996 1 94.75 102 LEU A N 1
ATOM 841 C CA . LEU A 1 102 ? 24.531 12.172 -4.992 1 94.75 102 LEU A CA 1
ATOM 842 C C . LEU A 1 102 ? 24.406 12.922 -3.672 1 94.75 102 LEU A C 1
ATOM 844 O O . LEU A 1 102 ? 25.391 13.391 -3.115 1 94.75 102 LEU A O 1
ATOM 848 N N . TRP A 1 103 ? 23.188 13.078 -3.191 1 95.75 103 TRP A N 1
ATOM 849 C CA . TRP A 1 103 ? 22.969 13.766 -1.925 1 95.75 103 TRP A CA 1
ATOM 850 C C . TRP A 1 103 ? 23.703 13.078 -0.787 1 95.75 103 TRP A C 1
ATOM 852 O O . TRP A 1 103 ? 24.375 13.734 0.023 1 95.75 103 TRP A O 1
ATOM 862 N N . THR A 1 104 ? 23.641 11.781 -0.734 1 95.69 104 THR A N 1
ATOM 863 C CA . THR A 1 104 ? 24.281 11.039 0.345 1 95.69 104 THR A CA 1
ATOM 864 C C . THR A 1 104 ? 25.797 11.148 0.242 1 95.69 104 THR A C 1
ATOM 866 O O . THR A 1 104 ? 26.484 11.203 1.26 1 95.69 104 THR A O 1
ATOM 869 N N . GLN A 1 105 ? 26.281 11.203 -0.955 1 94.5 105 GLN A N 1
ATOM 870 C CA . GLN A 1 105 ? 27.719 11.383 -1.154 1 94.5 105 GLN A CA 1
ATOM 871 C C . GLN A 1 105 ? 28.172 12.742 -0.647 1 94.5 105 GLN A C 1
ATOM 873 O O . GLN A 1 105 ? 29.219 12.852 -0.003 1 94.5 105 GLN A O 1
ATOM 878 N N . ARG A 1 106 ? 27.453 13.688 -0.914 1 95.31 106 ARG A N 1
ATOM 879 C CA . ARG A 1 106 ? 27.781 15.039 -0.459 1 95.31 106 ARG A CA 1
ATOM 880 C C . ARG A 1 106 ? 27.797 15.109 1.063 1 95.31 106 ARG A C 1
ATOM 882 O O . ARG A 1 106 ? 28.672 15.75 1.651 1 95.31 106 ARG A O 1
ATOM 889 N N . ILE A 1 107 ? 26.828 14.523 1.637 1 95.38 107 ILE A N 1
ATOM 890 C CA . ILE A 1 107 ? 26.734 14.508 3.092 1 95.38 107 ILE A CA 1
ATOM 891 C C . ILE A 1 107 ? 27.922 13.758 3.678 1 95.38 107 ILE A C 1
ATOM 893 O O . ILE A 1 107 ? 28.578 14.234 4.613 1 95.38 107 ILE A O 1
ATOM 897 N N . ASN A 1 108 ? 28.234 12.641 3.096 1 92.44 108 ASN A N 1
ATOM 898 C CA . ASN A 1 108 ? 29.312 11.797 3.596 1 92.44 108 ASN A CA 1
ATOM 899 C C . ASN A 1 108 ? 30.672 12.484 3.441 1 92.44 108 ASN A C 1
ATOM 901 O O . ASN A 1 108 ? 31.578 12.281 4.258 1 92.44 108 ASN A O 1
ATOM 905 N N . ASN A 1 109 ? 30.719 13.25 2.408 1 91.62 109 ASN A N 1
ATOM 906 C CA . ASN A 1 109 ? 31.984 13.945 2.152 1 91.62 109 ASN A CA 1
ATOM 907 C C . ASN A 1 109 ? 32.031 15.289 2.879 1 91.62 109 ASN A C 1
ATOM 909 O O . ASN A 1 109 ? 32.938 16.094 2.646 1 91.62 109 ASN A O 1
ATOM 913 N N . GLU A 1 110 ? 31.062 15.586 3.664 1 87.38 110 GLU A N 1
ATOM 914 C CA . GLU A 1 110 ? 30.984 16.797 4.473 1 87.38 110 GLU A CA 1
ATOM 915 C C . GLU A 1 110 ? 31 18.047 3.594 1 87.38 110 GLU A C 1
ATOM 917 O O . GLU A 1 110 ? 31.641 19.047 3.936 1 87.38 110 GLU A O 1
ATOM 922 N N . GLN A 1 111 ? 30.422 17.953 2.525 1 87.75 111 GLN A N 1
ATOM 923 C CA . GLN A 1 111 ? 30.312 19.062 1.585 1 87.75 111 GLN A CA 1
ATOM 924 C C . GLN A 1 111 ? 28.953 19.734 1.69 1 87.75 111 GLN A C 1
ATOM 926 O O . GLN A 1 111 ? 28.312 20.031 0.675 1 87.75 111 GLN A O 1
ATOM 931 N N . VAL A 1 112 ? 28.438 19.781 2.934 1 90.38 112 VAL A N 1
ATOM 932 C CA . VAL A 1 112 ? 27.109 20.344 3.148 1 90.38 112 VAL A CA 1
ATOM 933 C C . VAL A 1 112 ? 27.203 21.531 4.117 1 90.38 112 VAL A C 1
ATOM 935 O O . VAL A 1 112 ? 28 21.516 5.051 1 90.38 112 VAL A O 1
ATOM 938 N N . GLU A 1 113 ? 26.469 22.516 3.803 1 85.69 113 GLU A N 1
ATOM 939 C CA . GLU A 1 113 ? 26.359 23.641 4.727 1 85.69 113 GLU A CA 1
ATOM 940 C C . GLU A 1 113 ? 25.672 23.234 6.023 1 85.69 113 GLU A C 1
ATOM 942 O O . GLU A 1 113 ? 24.703 22.469 6.004 1 85.69 113 GLU A O 1
ATOM 947 N N . ASN A 1 114 ? 26.125 23.844 7.117 1 84.69 114 ASN A N 1
ATOM 948 C CA . ASN A 1 114 ? 25.672 23.375 8.422 1 84.69 114 ASN A CA 1
ATOM 949 C C . ASN A 1 114 ? 24.484 24.188 8.922 1 84.69 114 ASN A C 1
ATOM 951 O O . ASN A 1 114 ? 24.094 24.078 10.094 1 84.69 114 ASN A O 1
ATOM 955 N N . ASP A 1 115 ? 23.953 24.891 8.039 1 85.44 115 ASP A N 1
ATOM 956 C CA . ASP A 1 115 ? 22.812 25.688 8.445 1 85.44 115 ASP A CA 1
ATOM 957 C C . ASP A 1 115 ? 21.812 25.844 7.305 1 85.44 115 ASP A C 1
ATOM 959 O O . ASP A 1 115 ? 22.078 26.516 6.312 1 85.44 115 ASP A O 1
ATOM 963 N N . ALA A 1 116 ? 20.719 25.25 7.484 1 89 116 ALA A N 1
ATOM 964 C CA . ALA A 1 116 ? 19.688 25.234 6.449 1 89 116 ALA A CA 1
ATOM 965 C C . ALA A 1 116 ? 18.719 26.406 6.613 1 89 116 ALA A C 1
ATOM 967 O O . ALA A 1 116 ? 17.781 26.562 5.824 1 89 116 ALA A O 1
ATOM 968 N N . ARG A 1 117 ? 18.906 27.281 7.516 1 82.62 117 ARG A N 1
ATOM 969 C CA . ARG A 1 117 ? 17.969 28.344 7.879 1 82.62 117 ARG A CA 1
ATOM 970 C C . ARG A 1 117 ? 17.688 29.266 6.695 1 82.62 117 ARG A C 1
ATOM 972 O O . ARG A 1 117 ? 16.531 29.562 6.387 1 82.62 117 ARG A O 1
ATOM 979 N N . THR A 1 118 ? 18.734 29.672 6.133 1 84.81 118 THR A N 1
ATOM 980 C CA . THR A 1 118 ? 18.594 30.594 5.008 1 84.81 118 THR A CA 1
ATOM 981 C C . THR A 1 118 ? 17.812 29.953 3.873 1 84.81 118 THR A C 1
ATOM 983 O O . THR A 1 118 ? 16.938 30.594 3.273 1 84.81 118 THR A O 1
ATOM 986 N N . LEU A 1 119 ? 18.094 28.75 3.666 1 88.5 119 LEU A N 1
ATOM 987 C CA . LEU A 1 119 ? 17.422 28.047 2.596 1 88.5 119 LEU A CA 1
ATOM 988 C C . LEU A 1 119 ? 15.938 27.859 2.922 1 88.5 119 LEU A C 1
ATOM 990 O O . LEU A 1 119 ? 15.07 28.156 2.096 1 88.5 119 LEU A O 1
ATOM 994 N N . ILE A 1 120 ? 15.633 27.422 4.082 1 86.19 120 ILE A N 1
ATOM 995 C CA . ILE A 1 120 ? 14.273 27.078 4.508 1 86.19 120 ILE A CA 1
ATOM 996 C C . ILE A 1 120 ? 13.398 28.328 4.484 1 86.19 120 ILE A C 1
ATOM 998 O O . ILE A 1 120 ? 12.219 28.266 4.145 1 86.19 120 ILE A O 1
ATOM 1002 N N . ASN A 1 121 ? 14.016 29.484 4.73 1 82.19 121 ASN A N 1
ATOM 1003 C CA . ASN A 1 121 ? 13.242 30.703 4.875 1 82.19 121 ASN A CA 1
ATOM 1004 C C . ASN A 1 121 ? 13.023 31.391 3.531 1 82.19 121 ASN A C 1
ATOM 1006 O O . ASN A 1 121 ? 12.297 32.375 3.447 1 82.19 121 ASN A O 1
ATOM 1010 N N . ARG A 1 122 ? 13.609 30.859 2.547 1 84.5 122 ARG A N 1
ATOM 1011 C CA . ARG A 1 122 ? 13.336 31.406 1.221 1 84.5 122 ARG A CA 1
ATOM 1012 C C . ARG A 1 122 ? 11.883 31.172 0.822 1 84.5 122 ARG A C 1
ATOM 1014 O O . ARG A 1 122 ? 11.328 30.094 1.081 1 84.5 122 ARG A O 1
ATOM 1021 N N . ASP A 1 123 ? 11.312 32.094 0.169 1 82 123 ASP A N 1
ATOM 1022 C CA . ASP A 1 123 ? 9.914 32 -0.245 1 82 123 ASP A CA 1
ATOM 1023 C C . ASP A 1 123 ? 9.727 31 -1.374 1 82 123 ASP A C 1
ATOM 1025 O O . ASP A 1 123 ? 8.656 30.406 -1.504 1 82 123 ASP A O 1
ATOM 1029 N N . ASP A 1 124 ? 10.758 30.875 -2.064 1 87.94 124 ASP A N 1
ATOM 1030 C CA . ASP A 1 124 ? 10.633 30.016 -3.244 1 87.94 124 ASP A CA 1
ATOM 1031 C C . ASP A 1 124 ? 11.172 28.609 -2.969 1 87.94 124 ASP A C 1
ATOM 1033 O O . ASP A 1 124 ? 11.312 27.797 -3.887 1 87.94 124 ASP A O 1
ATOM 1037 N N . PHE A 1 125 ? 11.492 28.359 -1.704 1 89 125 PHE A N 1
ATOM 1038 C CA . PHE A 1 125 ? 12.023 27.047 -1.369 1 89 125 PHE A CA 1
ATOM 1039 C C . PHE A 1 125 ? 10.922 26 -1.342 1 89 125 PHE A C 1
ATOM 1041 O O . PHE A 1 125 ? 9.914 26.172 -0.652 1 89 125 PHE A O 1
ATOM 1048 N N . LYS A 1 126 ? 11.109 24.922 -2.055 1 90.5 126 LYS A N 1
ATOM 1049 C CA . LYS A 1 126 ? 10.227 23.75 -2.055 1 90.5 126 LYS A CA 1
ATOM 1050 C C . LYS A 1 126 ? 10.938 22.531 -1.492 1 90.5 126 LYS A C 1
ATOM 1052 O O . LYS A 1 126 ? 11.75 21.906 -2.176 1 90.5 126 LYS A O 1
ATOM 1057 N N . PRO A 1 127 ? 10.609 22.203 -0.29 1 91.56 127 PRO A N 1
ATOM 1058 C CA . PRO A 1 127 ? 11.281 21.031 0.296 1 91.56 127 PRO A CA 1
ATOM 1059 C C . PRO A 1 127 ? 10.891 19.719 -0.389 1 91.56 127 PRO A C 1
ATOM 1061 O O . PRO A 1 127 ? 9.75 19.562 -0.835 1 91.56 127 PRO A O 1
ATOM 1064 N N . LYS A 1 128 ? 11.789 18.734 -0.399 1 93.56 128 LYS A N 1
ATOM 1065 C CA . LYS A 1 128 ? 11.539 17.469 -1.063 1 93.56 128 LYS A CA 1
ATOM 1066 C C . LYS A 1 128 ? 11.812 16.297 -0.123 1 93.56 128 LYS A C 1
ATOM 1068 O O . LYS A 1 128 ? 11.062 15.312 -0.108 1 93.56 128 LYS A O 1
ATOM 1073 N N . VAL A 1 129 ? 12.953 16.422 0.603 1 95.31 129 VAL A N 1
ATOM 1074 C CA . VAL A 1 129 ? 13.383 15.258 1.369 1 95.31 129 VAL A CA 1
ATOM 1075 C C . VAL A 1 129 ? 14.031 15.711 2.678 1 95.31 129 VAL A C 1
ATOM 1077 O O . VAL A 1 129 ? 14.727 16.719 2.715 1 95.31 129 VAL A O 1
ATOM 1080 N N . LEU A 1 130 ? 13.773 15.031 3.707 1 94.75 130 LEU A N 1
ATOM 1081 C CA . LEU A 1 130 ? 14.562 15.062 4.934 1 94.75 130 LEU A CA 1
ATOM 1082 C C . LEU A 1 130 ? 15.391 13.789 5.07 1 94.75 130 LEU A C 1
ATOM 1084 O O . LEU A 1 130 ? 14.898 12.688 4.801 1 94.75 130 LEU A O 1
ATOM 1088 N N . LEU A 1 131 ? 16.609 13.945 5.418 1 96.81 131 LEU A N 1
ATOM 1089 C CA . LEU A 1 131 ? 17.5 12.82 5.691 1 96.81 131 LEU A CA 1
ATOM 1090 C C . LEU A 1 131 ? 18.047 12.891 7.113 1 96.81 131 LEU A C 1
ATOM 1092 O O . LEU A 1 131 ? 18.703 13.867 7.488 1 96.81 131 LEU A O 1
ATOM 1096 N N . ALA A 1 132 ? 17.781 11.945 7.891 1 97 132 ALA A N 1
ATOM 1097 C CA . ALA A 1 132 ? 18.391 11.812 9.211 1 97 132 ALA A CA 1
ATOM 1098 C C . ALA A 1 132 ? 19.531 10.805 9.195 1 97 132 ALA A C 1
ATOM 1100 O O . ALA A 1 132 ? 19.312 9.625 8.898 1 97 132 ALA A O 1
ATOM 1101 N N . LYS A 1 133 ? 20.656 11.258 9.492 1 97.5 133 LYS A N 1
ATOM 1102 C CA . LYS A 1 133 ? 21.859 10.422 9.461 1 97.5 133 LYS A CA 1
ATOM 1103 C C . LYS A 1 133 ? 22.266 10 10.867 1 97.5 133 LYS A C 1
ATOM 1105 O O . LYS A 1 133 ? 22.25 10.812 11.797 1 97.5 133 LYS A O 1
ATOM 1110 N N . LEU A 1 134 ? 22.547 8.758 11.039 1 97.5 134 LEU A N 1
ATOM 1111 C CA . LEU A 1 134 ? 23.062 8.211 12.289 1 97.5 134 LEU A CA 1
ATOM 1112 C C . LEU A 1 134 ? 24.266 7.316 12.031 1 97.5 134 LEU A C 1
ATOM 1114 O O . LEU A 1 134 ? 24.219 6.414 11.195 1 97.5 134 LEU A O 1
ATOM 1118 N N . GLU A 1 135 ? 25.281 7.586 12.703 1 95.81 135 GLU A N 1
ATOM 1119 C CA . GLU A 1 135 ? 26.453 6.719 12.633 1 95.81 135 GLU A CA 1
ATOM 1120 C C . GLU A 1 135 ? 26.328 5.539 13.594 1 95.81 135 GLU A C 1
ATOM 1122 O O . GLU A 1 135 ? 26.297 5.727 14.812 1 95.81 135 GLU A O 1
ATOM 1127 N N . ILE A 1 136 ? 26.219 4.32 13.078 1 94.25 136 ILE A N 1
ATOM 1128 C CA . ILE A 1 136 ? 26.016 3.107 13.867 1 94.25 136 ILE A CA 1
ATOM 1129 C C . ILE A 1 136 ? 27.359 2.637 14.438 1 94.25 136 ILE A C 1
ATOM 1131 O O . ILE A 1 136 ? 27.438 2.268 15.609 1 94.25 136 ILE A O 1
ATOM 1135 N N . ASP A 1 137 ? 28.328 2.607 13.641 1 90 137 ASP A N 1
ATOM 1136 C CA . ASP A 1 137 ? 29.719 2.355 14.016 1 90 137 ASP A CA 1
ATOM 1137 C C . ASP A 1 137 ? 30.672 2.93 12.969 1 90 137 ASP A C 1
ATOM 1139 O O . ASP A 1 137 ? 30.281 3.76 12.148 1 90 137 ASP A O 1
ATOM 1143 N N . ASP A 1 138 ? 32 2.627 13.086 1 85.5 138 ASP A N 1
ATOM 1144 C CA . ASP A 1 138 ? 33.031 3.23 12.25 1 85.5 138 ASP A CA 1
ATOM 1145 C C . ASP A 1 138 ? 32.812 2.869 10.781 1 85.5 138 ASP A C 1
ATOM 1147 O O . ASP A 1 138 ? 33.281 3.582 9.891 1 85.5 138 ASP A O 1
ATOM 1151 N N . GLU A 1 139 ? 32.062 1.859 10.57 1 86.5 139 GLU A N 1
ATOM 1152 C CA . GLU A 1 139 ? 32 1.354 9.203 1 86.5 139 GLU A CA 1
ATOM 1153 C C . GLU A 1 139 ? 30.594 1.479 8.641 1 86.5 139 GLU A C 1
ATOM 1155 O O . GLU A 1 139 ? 30.375 1.313 7.434 1 86.5 139 GLU A O 1
ATOM 1160 N N . MET A 1 140 ? 29.641 1.829 9.531 1 92.38 140 MET A N 1
ATOM 1161 C CA . MET A 1 140 ? 28.25 1.757 9.047 1 92.38 140 MET A CA 1
ATOM 1162 C C . MET A 1 140 ? 27.484 3.02 9.414 1 92.38 140 MET A C 1
ATOM 1164 O O . MET A 1 140 ? 27.422 3.395 10.586 1 92.38 140 MET A O 1
ATOM 1168 N N . LYS A 1 141 ? 27.031 3.66 8.375 1 95.31 141 LYS A N 1
ATOM 1169 C CA . LYS A 1 141 ? 26.109 4.785 8.523 1 95.31 141 LYS A CA 1
ATOM 1170 C C . LYS A 1 141 ? 24.719 4.426 8.008 1 95.31 141 LYS A C 1
ATOM 1172 O O . LYS A 1 141 ? 24.578 3.65 7.059 1 95.31 141 LYS A O 1
ATOM 1177 N N . VAL A 1 142 ? 23.734 4.988 8.68 1 97.75 142 VAL A N 1
ATOM 1178 C CA . VAL A 1 142 ? 22.344 4.754 8.273 1 97.75 142 VAL A CA 1
ATOM 1179 C C . VAL A 1 142 ? 21.641 6.086 8.047 1 97.75 142 VAL A C 1
ATOM 1181 O O . VAL A 1 142 ? 21.859 7.047 8.781 1 97.75 142 VAL A O 1
ATOM 1184 N N . TYR A 1 143 ? 20.891 6.191 6.992 1 98.38 143 TYR A N 1
ATOM 1185 C CA . TYR A 1 143 ? 20.047 7.352 6.723 1 98.38 143 TYR A CA 1
ATOM 1186 C C . TYR A 1 143 ? 18.562 6.977 6.773 1 98.38 143 TYR A C 1
ATOM 1188 O O . TYR A 1 143 ? 18.172 5.93 6.254 1 98.38 143 TYR A O 1
ATOM 1196 N N . PHE A 1 144 ? 17.812 7.758 7.391 1 98.25 144 PHE A N 1
ATOM 1197 C CA . PHE A 1 144 ? 16.359 7.672 7.312 1 98.25 144 PHE A CA 1
ATOM 1198 C C . PHE A 1 144 ? 15.797 8.766 6.414 1 98.25 144 PHE A C 1
ATOM 1200 O O . PHE A 1 144 ? 16.156 9.938 6.551 1 98.25 144 PHE A O 1
ATOM 1207 N N . LEU A 1 145 ? 14.984 8.359 5.535 1 97.94 145 LEU A N 1
ATOM 1208 C CA . LEU A 1 145 ? 14.492 9.219 4.461 1 97.94 145 LEU A CA 1
ATOM 1209 C C . LEU A 1 145 ? 13.023 9.562 4.668 1 97.94 145 LEU A C 1
ATOM 1211 O O . LEU A 1 145 ? 12.203 8.68 4.902 1 97.94 145 LEU A O 1
ATOM 1215 N N . LYS A 1 146 ? 12.711 10.812 4.59 1 94.81 146 LYS A N 1
ATOM 1216 C CA . LYS A 1 146 ? 11.336 11.297 4.641 1 94.81 146 LYS A CA 1
ATOM 1217 C C . LYS A 1 146 ? 11.031 12.219 3.459 1 94.81 146 LYS A C 1
ATOM 1219 O O . LYS A 1 146 ? 11.664 13.266 3.309 1 94.81 146 LYS A O 1
ATOM 1224 N N . ILE A 1 147 ? 10.18 11.812 2.658 1 93.75 147 ILE A N 1
ATOM 1225 C CA . ILE A 1 147 ? 9.75 12.648 1.538 1 93.75 147 ILE A CA 1
ATOM 1226 C C . ILE A 1 147 ? 8.719 13.664 2.014 1 93.75 147 ILE A C 1
ATOM 1228 O O . ILE A 1 147 ? 7.738 13.305 2.67 1 93.75 147 ILE A O 1
ATOM 1232 N N . ILE A 1 148 ? 8.969 14.891 1.688 1 87.88 148 ILE A N 1
ATOM 1233 C CA . ILE A 1 148 ? 8.102 15.961 2.16 1 87.88 148 ILE A CA 1
ATOM 1234 C C . ILE A 1 148 ? 7.758 16.891 1 1 87.88 148 ILE A C 1
ATOM 1236 O O . ILE A 1 148 ? 8.242 16.703 -0.118 1 87.88 148 ILE A O 1
ATOM 1240 N N . ASN A 1 149 ? 6.848 17.719 1.244 1 84.81 149 ASN A N 1
ATOM 1241 C CA . ASN A 1 149 ? 6.477 18.781 0.315 1 84.81 149 ASN A CA 1
ATOM 1242 C C . ASN A 1 149 ? 6.16 20.078 1.047 1 84.81 149 ASN A C 1
ATOM 1244 O O . ASN A 1 149 ? 6.41 20.203 2.248 1 84.81 149 ASN A O 1
ATOM 1248 N N . GLU A 1 150 ? 5.648 20.969 0.397 1 76.81 150 GLU A N 1
ATOM 1249 C CA . GLU A 1 150 ? 5.441 22.297 0.937 1 76.81 150 GLU A CA 1
ATOM 1250 C C . GLU A 1 150 ? 4.422 22.297 2.074 1 76.81 150 GLU A C 1
ATOM 1252 O O . GLU A 1 150 ? 4.355 23.234 2.865 1 76.81 150 GLU A O 1
ATOM 1257 N N . SER A 1 151 ? 3.625 21.203 2.15 1 68.12 151 SER A N 1
ATOM 1258 C CA . SER A 1 151 ? 2.584 21.125 3.17 1 68.12 151 SER A CA 1
ATOM 1259 C C . SER A 1 151 ? 3.186 21.047 4.57 1 68.12 151 SER A C 1
ATOM 1261 O O . SER A 1 151 ? 2.494 21.297 5.562 1 68.12 151 SER A O 1
ATOM 1263 N N . VAL A 1 152 ? 4.449 20.688 4.559 1 67.94 152 VAL A N 1
ATOM 1264 C CA . VAL A 1 152 ? 5.09 20.609 5.867 1 67.94 152 VAL A CA 1
ATOM 1265 C C . VAL A 1 152 ? 5.219 22 6.473 1 67.94 152 VAL A C 1
ATOM 1267 O O . VAL A 1 152 ? 5.418 22.141 7.684 1 67.94 152 VAL A O 1
ATOM 1270 N N . PHE A 1 153 ? 5.246 22.859 5.422 1 61.06 153 PHE A N 1
ATOM 1271 C CA . PHE A 1 153 ? 5.254 24.234 5.906 1 61.06 153 PHE A CA 1
ATOM 1272 C C . PHE A 1 153 ? 3.848 24.688 6.293 1 61.06 153 PHE A C 1
ATOM 1274 O O . PHE A 1 153 ? 2.867 24.281 5.664 1 61.06 153 PHE A O 1
ATOM 1281 N N . LEU A 1 154 ? 3.461 24.609 7.488 1 54.34 154 LEU A N 1
ATOM 1282 C CA . LEU A 1 154 ? 2.121 25 7.922 1 54.34 154 LEU A CA 1
ATOM 1283 C C . LEU A 1 154 ? 1.365 25.703 6.801 1 54.34 154 LEU A C 1
ATOM 1285 O O . LEU A 1 154 ? 1.65 26.859 6.484 1 54.34 154 LEU A O 1
ATOM 1289 N N . LYS A 1 155 ? 1.445 25.078 5.68 1 46.62 155 LYS A N 1
ATOM 1290 C CA . LYS A 1 155 ? 0.593 25.766 4.719 1 46.62 155 LYS A CA 1
ATOM 1291 C C . LYS A 1 155 ? -0.843 25.859 5.227 1 46.62 155 LYS A C 1
ATOM 1293 O O . LYS A 1 155 ? -1.242 25.109 6.121 1 46.62 155 LYS A O 1
ATOM 1298 N N . LYS A 1 156 ? -1.569 26.625 4.535 1 40.66 156 LYS A N 1
ATOM 1299 C CA . LYS A 1 156 ? -3 26.922 4.535 1 40.66 156 LYS A CA 1
ATOM 1300 C C . LYS A 1 156 ? -3.82 25.641 4.371 1 40.66 156 LYS A C 1
ATOM 1302 O O . LYS A 1 156 ? -3.928 25.109 3.268 1 40.66 156 LYS A O 1
ATOM 1307 N N . ARG A 1 157 ? -3.432 24.5 5.051 1 40.94 157 ARG A N 1
ATOM 1308 C CA . ARG A 1 157 ? -4.414 23.422 4.93 1 40.94 157 ARG A CA 1
ATOM 1309 C C . ARG A 1 157 ? -5.836 23.969 5.023 1 40.94 157 ARG A C 1
ATOM 1311 O O . ARG A 1 157 ? -6.062 25.016 5.645 1 40.94 157 ARG A O 1
ATOM 1318 N N . LYS A 1 158 ? -6.637 23.547 4.066 1 40.5 158 LYS A N 1
ATOM 1319 C CA . LYS A 1 158 ? -8.023 23.984 4.141 1 40.5 158 LYS A CA 1
ATOM 1320 C C . LYS A 1 158 ? -8.586 23.797 5.551 1 40.5 158 LYS A C 1
ATOM 1322 O O . LYS A 1 158 ? -8.477 22.719 6.133 1 40.5 158 LYS A O 1
ATOM 1327 N N . ILE A 1 159 ? -8.422 24.797 6.285 1 36.44 159 ILE A N 1
ATOM 1328 C CA . ILE A 1 159 ? -8.992 24.891 7.625 1 36.44 159 ILE A CA 1
ATOM 1329 C C . ILE A 1 159 ? -10.516 24.906 7.535 1 36.44 159 ILE A C 1
ATOM 1331 O O . ILE A 1 159 ? -11.094 25.781 6.871 1 36.44 159 ILE A O 1
ATOM 1335 N N . LEU A 1 160 ? -11.039 23.562 7.512 1 37.06 160 LEU A N 1
ATOM 1336 C CA . LEU A 1 160 ? -12.469 23.672 7.766 1 37.06 160 LEU A CA 1
ATOM 1337 C C . LEU A 1 160 ? -12.734 24.359 9.109 1 37.06 160 LEU A C 1
ATOM 1339 O O . LEU A 1 160 ? -12.375 23.828 10.156 1 37.06 160 LEU A O 1
ATOM 1343 N N . GLU A 1 161 ? -12.539 25.688 9 1 36.59 161 GLU A N 1
ATOM 1344 C CA . GLU A 1 161 ? -12.961 26.391 10.203 1 36.59 161 GLU A CA 1
ATOM 1345 C C . GLU A 1 161 ? -14.43 26.109 10.523 1 36.59 161 GLU A C 1
ATOM 1347 O O . GLU A 1 161 ? -15.289 26.219 9.656 1 36.59 161 GLU A O 1
ATOM 1352 N N . VAL A 1 162 ? -14.531 25.156 11.383 1 36.5 162 VAL A N 1
ATOM 1353 C CA . VAL A 1 162 ? -15.906 25.172 11.867 1 36.5 162 VAL A CA 1
ATOM 1354 C C . VAL A 1 162 ? -16.312 26.578 12.25 1 36.5 162 VAL A C 1
ATOM 1356 O O . VAL A 1 162 ? -15.961 27.062 13.336 1 36.5 162 VAL A O 1
ATOM 1359 N N . VAL A 1 163 ? -15.648 27.594 11.375 1 30.11 163 VAL A N 1
ATOM 1360 C CA . VAL A 1 163 ? -15.703 29.031 11.617 1 30.11 163 VAL A CA 1
ATOM 1361 C C . VAL A 1 163 ? -17.156 29.5 11.664 1 30.11 163 VAL A C 1
ATOM 1363 O O . VAL A 1 163 ? -18.016 28.938 10.984 1 30.11 163 VAL A O 1
ATOM 1366 N N . ASP A 1 164 ? -17.422 30.172 12.711 1 29.2 164 ASP A N 1
ATOM 1367 C CA . ASP A 1 164 ? -17.984 31.484 12.422 1 29.2 164 ASP A CA 1
ATOM 1368 C C . ASP A 1 164 ? -17.125 32.25 11.406 1 29.2 164 ASP A C 1
ATOM 1370 O O . ASP A 1 164 ? -15.93 31.953 11.266 1 29.2 164 ASP A O 1
ATOM 1374 N N . ARG A 1 165 ? -17.453 33.031 10.445 1 28.8 165 ARG A N 1
ATOM 1375 C CA . ARG A 1 165 ? -16.938 33.781 9.312 1 28.8 165 ARG A CA 1
ATOM 1376 C C . ARG A 1 165 ? -15.523 34.281 9.57 1 28.8 165 ARG A C 1
ATOM 1378 O O . ARG A 1 165 ? -15 35.125 8.828 1 28.8 165 ARG A O 1
ATOM 1385 N N . GLY A 1 166 ? -14.859 34.188 10.711 1 28.08 166 GLY A N 1
ATOM 1386 C CA . GLY A 1 166 ? -13.758 35.156 10.82 1 28.08 166 GLY A CA 1
ATOM 1387 C C . GLY A 1 166 ? -12.461 34.625 10.211 1 28.08 166 GLY A C 1
ATOM 1388 O O . GLY A 1 166 ? -12.258 33.406 10.117 1 28.08 166 GLY A O 1
ATOM 1389 N N . ASP A 1 167 ? -11.766 35.312 9.391 1 28.73 167 ASP A N 1
ATOM 1390 C CA . ASP A 1 167 ? -10.5 35.25 8.664 1 28.73 167 ASP A CA 1
ATOM 1391 C C . ASP A 1 167 ? -9.328 35 9.617 1 28.73 167 ASP A C 1
ATOM 1393 O O . ASP A 1 167 ? -9.172 35.75 10.609 1 28.73 167 ASP A O 1
ATOM 1397 N N . TYR A 1 168 ? -8.898 33.875 9.922 1 28.34 168 TYR A N 1
ATOM 1398 C CA . TYR A 1 168 ? -7.781 33.656 10.82 1 28.34 168 TYR A CA 1
ATOM 1399 C C . TYR A 1 168 ? -6.461 34.031 10.164 1 28.34 168 TYR A C 1
ATOM 1401 O O . TYR A 1 168 ? -6.223 33.719 9 1 28.34 168 TYR A O 1
ATOM 1409 N N . GLN A 1 169 ? -5.926 35.188 10.57 1 28.84 169 GLN A N 1
ATOM 1410 C 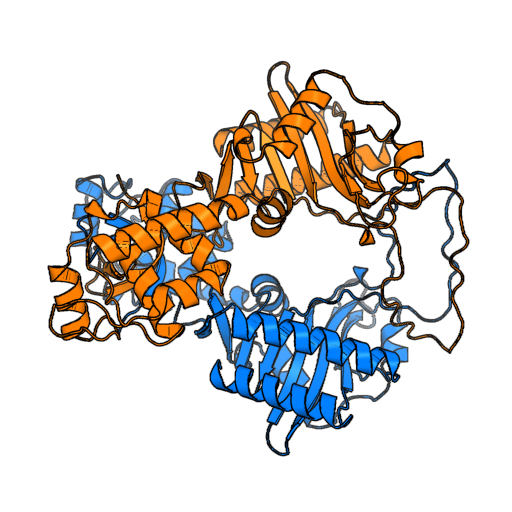CA . GLN A 1 169 ? -4.59 35.594 10.164 1 28.84 169 GLN A CA 1
ATOM 1411 C C . GLN A 1 169 ? -3.518 34.844 10.953 1 28.84 169 GLN A C 1
ATOM 1413 O O . GLN A 1 169 ? -3.527 34.875 12.18 1 28.84 169 GLN A O 1
ATOM 1418 N N . ILE A 1 170 ? -2.992 33.75 10.648 1 32.84 170 ILE A N 1
ATOM 1419 C CA . ILE A 1 170 ? -1.802 33.125 11.219 1 32.84 170 ILE A CA 1
ATOM 1420 C C . ILE A 1 170 ? -0.659 34.125 11.258 1 32.84 170 ILE A C 1
ATOM 1422 O O . ILE A 1 170 ? -0.351 34.781 10.25 1 32.84 170 ILE A O 1
ATOM 1426 N N . SER A 1 171 ? -0.344 34.562 12.414 1 33.75 171 SER A N 1
ATOM 1427 C CA . SER A 1 171 ? 0.724 35.562 12.602 1 33.75 171 SER A CA 1
ATOM 1428 C C . SER A 1 171 ? 1.998 35.125 11.883 1 33.75 171 SER A C 1
ATOM 1430 O O . SER A 1 171 ? 2.311 33.938 11.82 1 33.75 171 SER A O 1
ATOM 1432 N N . GLN A 1 172 ? 2.484 35.875 10.977 1 38.41 172 GLN A N 1
ATOM 1433 C CA . GLN A 1 172 ? 3.686 35.938 10.156 1 38.41 172 GLN A CA 1
ATOM 1434 C C . GLN A 1 172 ? 4.941 35.719 10.992 1 38.41 172 GLN A C 1
ATOM 1436 O O . GLN A 1 172 ? 5.508 36.688 11.516 1 38.41 172 GLN A O 1
ATOM 1441 N N . GLU A 1 173 ? 5.027 34.812 11.953 1 47.69 173 GLU A N 1
ATOM 1442 C CA . GLU A 1 173 ? 6.379 34.719 12.492 1 47.69 173 GLU A CA 1
ATOM 1443 C C . GLU A 1 173 ? 7.402 34.5 11.375 1 47.69 173 GLU A C 1
ATOM 1445 O O . GLU A 1 173 ? 7.062 34.031 10.289 1 47.69 173 GLU A O 1
ATOM 1450 N N . ARG A 1 174 ? 8.641 35.156 11.602 1 55.38 174 ARG A N 1
ATOM 1451 C CA . ARG A 1 174 ? 9.688 35.438 10.609 1 55.38 174 ARG A CA 1
ATOM 1452 C C . ARG A 1 174 ? 10.195 34.125 10 1 55.38 174 ARG A C 1
ATOM 1454 O O . ARG A 1 174 ? 10.422 34.031 8.797 1 55.38 174 ARG A O 1
ATOM 1461 N N . ASP A 1 175 ? 10.516 33 10.938 1 62.62 175 ASP A N 1
ATOM 1462 C CA . ASP A 1 175 ? 11.109 31.812 10.336 1 62.62 175 ASP A CA 1
ATOM 1463 C C . ASP A 1 175 ? 10.047 30.75 10.062 1 62.62 175 ASP A C 1
ATOM 1465 O O . ASP A 1 175 ? 9.125 30.578 10.859 1 62.62 175 ASP A O 1
ATOM 1469 N N . LYS A 1 176 ? 10.141 30.156 9.008 1 70.19 176 LYS A N 1
ATOM 1470 C CA . LYS A 1 176 ? 9.242 29.062 8.625 1 70.19 176 LYS A CA 1
ATOM 1471 C C . LYS A 1 176 ? 9.375 27.891 9.586 1 70.19 176 LYS A C 1
ATOM 1473 O O . LYS A 1 176 ? 10.461 27.609 10.102 1 70.19 176 LYS A O 1
ATOM 1478 N N . LYS A 1 177 ? 8.297 27.375 9.977 1 69.06 177 LYS A N 1
ATOM 1479 C CA . LYS A 1 177 ? 8.242 26.188 10.812 1 69.06 177 LYS A CA 1
ATOM 1480 C C . LYS A 1 177 ? 7.941 24.938 9.969 1 69.06 177 LYS A C 1
ATOM 1482 O O . LYS A 1 177 ? 7.148 25 9.031 1 69.06 177 LYS A O 1
ATOM 1487 N N . LEU A 1 178 ? 8.656 23.797 10.383 1 75.5 178 LEU A N 1
ATOM 1488 C CA . LEU A 1 178 ? 8.406 22.531 9.711 1 75.5 178 LEU A CA 1
ATOM 1489 C C . LEU A 1 178 ? 7.531 21.625 10.578 1 75.5 178 LEU A C 1
ATOM 1491 O O . LEU A 1 178 ? 7.891 21.312 11.711 1 75.5 178 LEU A O 1
ATOM 1495 N N . PHE A 1 179 ? 6.418 21.25 10.086 1 72.62 179 PHE A N 1
ATOM 1496 C CA . PHE A 1 179 ? 5.516 20.312 10.75 1 72.62 179 PHE A CA 1
ATOM 1497 C C . PHE A 1 179 ? 5.648 18.906 10.148 1 72.62 179 PHE A C 1
ATOM 1499 O O . PHE A 1 179 ? 5.301 18.688 8.984 1 72.62 179 PHE A O 1
ATOM 1506 N N . LEU A 1 180 ? 6.188 18.047 11.062 1 76.06 180 LEU A N 1
ATOM 1507 C CA . LEU A 1 180 ? 6.492 16.703 10.547 1 76.06 180 LEU A CA 1
ATOM 1508 C C . LEU A 1 180 ? 5.691 15.641 11.289 1 76.06 180 LEU A C 1
ATOM 1510 O O . LEU A 1 180 ? 5.5 15.734 12.5 1 76.06 180 LEU A O 1
ATOM 1514 N N . ASP A 1 181 ? 5.211 14.664 10.57 1 75.31 181 ASP A N 1
ATOM 1515 C CA . ASP A 1 181 ? 4.633 13.484 11.211 1 75.31 181 ASP A CA 1
ATOM 1516 C C . ASP A 1 181 ? 5.715 12.469 11.578 1 75.31 181 ASP A C 1
ATOM 1518 O O . ASP A 1 181 ? 6.902 12.703 11.336 1 75.31 181 ASP A O 1
ATOM 1522 N N . ASP A 1 182 ? 5.34 11.398 12.211 1 78.56 182 ASP A N 1
ATOM 1523 C CA . ASP A 1 182 ? 6.289 10.438 12.766 1 78.56 182 ASP A CA 1
ATOM 1524 C C . ASP A 1 182 ? 6.633 9.359 11.742 1 78.56 182 ASP A C 1
ATOM 1526 O O . ASP A 1 182 ? 7.32 8.383 12.062 1 78.56 182 ASP A O 1
ATOM 1530 N N . GLN A 1 183 ? 6.215 9.57 10.523 1 85.31 183 GLN A N 1
ATOM 1531 C CA . GLN A 1 183 ? 6.367 8.492 9.547 1 85.31 183 GLN A CA 1
ATOM 1532 C C . GLN A 1 183 ? 7.578 8.727 8.648 1 85.31 183 GLN A C 1
ATOM 1534 O O . GLN A 1 183 ? 7.781 9.836 8.148 1 85.31 183 GLN A O 1
ATOM 1539 N N . TRP A 1 184 ? 8.391 7.738 8.508 1 94.12 184 TRP A N 1
ATOM 1540 C CA . TRP A 1 184 ? 9.516 7.738 7.582 1 94.12 184 TRP A CA 1
ATOM 1541 C C . TRP A 1 184 ? 9.211 6.887 6.355 1 94.12 184 TRP A C 1
ATOM 1543 O O . TRP A 1 184 ? 8.383 5.977 6.414 1 94.12 184 TRP A O 1
ATOM 1553 N N . ASP A 1 185 ? 9.914 7.195 5.301 1 96.38 185 ASP A N 1
ATOM 1554 C CA . ASP A 1 185 ? 9.547 6.574 4.031 1 96.38 185 ASP A CA 1
ATOM 1555 C C . ASP A 1 185 ? 10.586 5.543 3.602 1 96.38 185 ASP A C 1
ATOM 1557 O O . ASP A 1 185 ? 10.305 4.688 2.756 1 96.38 185 ASP A O 1
ATOM 1561 N N . GLY A 1 186 ? 11.734 5.641 4.086 1 98.06 186 GLY A N 1
ATOM 1562 C CA . GLY A 1 186 ? 12.766 4.703 3.676 1 98.06 186 GLY A CA 1
ATOM 1563 C C . GLY A 1 186 ? 13.969 4.695 4.605 1 98.06 186 GLY A C 1
ATOM 1564 O O . GLY A 1 186 ? 14.078 5.539 5.496 1 98.06 186 GLY A O 1
ATOM 1565 N N . ILE A 1 187 ? 14.828 3.717 4.426 1 98.56 187 ILE A N 1
ATOM 1566 C CA . ILE A 1 187 ? 16.078 3.566 5.152 1 98.56 187 ILE A CA 1
ATOM 1567 C C . ILE A 1 187 ? 17.219 3.273 4.172 1 98.56 187 ILE A C 1
ATOM 1569 O O . ILE A 1 187 ? 17.062 2.457 3.26 1 98.56 187 ILE A O 1
ATOM 1573 N N . ILE A 1 188 ? 18.266 3.939 4.352 1 98.19 188 ILE A N 1
ATOM 1574 C CA . ILE A 1 188 ? 19.453 3.668 3.551 1 98.19 188 ILE A CA 1
ATOM 1575 C C . ILE A 1 188 ? 20.531 3.021 4.422 1 98.19 188 ILE A C 1
ATOM 1577 O O . ILE A 1 188 ? 20.953 3.6 5.426 1 98.19 188 ILE A O 1
ATOM 1581 N N . ILE A 1 189 ? 20.953 1.867 4.098 1 97.12 189 ILE A N 1
ATOM 1582 C CA . ILE A 1 189 ? 22.047 1.159 4.738 1 97.12 189 ILE A CA 1
ATOM 1583 C C . ILE A 1 189 ? 23.047 0.697 3.68 1 97.12 189 ILE A C 1
ATOM 1585 O O . ILE A 1 189 ? 22.719 -0.103 2.805 1 97.12 189 ILE A O 1
ATOM 1589 N N . GLY A 1 190 ? 24.25 1.194 3.801 1 93.75 190 GLY A N 1
ATOM 1590 C CA . GLY A 1 190 ? 25.203 0.907 2.734 1 93.75 190 GLY A CA 1
ATOM 1591 C C . GLY A 1 190 ? 24.719 1.381 1.373 1 93.75 190 GLY A C 1
ATOM 1592 O O . GLY A 1 190 ? 24.406 2.559 1.196 1 93.75 190 GLY A O 1
ATOM 1593 N N . ASN A 1 191 ? 24.641 0.424 0.441 1 94.38 191 ASN A N 1
ATOM 1594 C CA . ASN A 1 191 ? 24.234 0.789 -0.912 1 94.38 191 ASN A CA 1
ATOM 1595 C C . ASN A 1 191 ? 22.766 0.455 -1.168 1 94.38 191 ASN A C 1
ATOM 1597 O O . ASN A 1 191 ? 22.297 0.529 -2.305 1 94.38 191 ASN A O 1
ATOM 1601 N N . ASN A 1 192 ? 22.062 0.096 -0.146 1 97.12 192 ASN A N 1
ATOM 1602 C CA . ASN A 1 192 ? 20.688 -0.344 -0.323 1 97.12 192 ASN A CA 1
ATOM 1603 C C . ASN A 1 192 ? 19.703 0.646 0.288 1 97.12 192 ASN A C 1
ATOM 1605 O O . ASN A 1 192 ? 19.953 1.2 1.359 1 97.12 192 ASN A O 1
ATOM 1609 N N . VAL A 1 193 ? 18.656 0.864 -0.402 1 98.31 193 VAL A N 1
ATOM 1610 C CA . VAL A 1 193 ? 17.578 1.718 0.053 1 98.31 193 VAL A CA 1
ATOM 1611 C C . VAL A 1 193 ? 16.312 0.876 0.28 1 98.31 193 VAL A C 1
ATOM 1613 O O . VAL A 1 193 ? 15.75 0.329 -0.668 1 98.31 193 VAL A O 1
ATOM 1616 N N . LEU A 1 194 ? 15.914 0.774 1.503 1 98.62 194 LEU A N 1
ATOM 1617 C CA . LEU A 1 194 ? 14.633 0.154 1.807 1 98.62 194 LEU A CA 1
ATOM 1618 C C . LEU A 1 194 ? 13.477 1.074 1.418 1 98.62 194 LEU A C 1
ATOM 1620 O O . LEU A 1 194 ? 13.422 2.227 1.854 1 98.62 194 LEU A O 1
ATOM 1624 N N . LEU A 1 195 ? 12.602 0.528 0.664 1 97.38 195 LEU A N 1
ATOM 1625 C CA . LEU A 1 195 ? 11.453 1.28 0.173 1 97.38 195 LEU A CA 1
ATOM 1626 C C . LEU A 1 195 ? 10.227 1.028 1.044 1 97.38 195 LEU A C 1
ATOM 1628 O O . LEU A 1 195 ? 9.305 0.315 0.636 1 97.38 195 LEU A O 1
ATOM 1632 N N . TYR A 1 196 ? 10.164 1.694 2.141 1 96.75 196 TYR A N 1
ATOM 1633 C CA . TYR A 1 196 ? 9.047 1.497 3.059 1 96.75 196 TYR A CA 1
ATOM 1634 C C . TYR A 1 196 ? 7.754 2.043 2.469 1 96.75 196 TYR A C 1
ATOM 1636 O O . TYR A 1 196 ? 6.723 1.362 2.479 1 96.75 196 TYR A O 1
ATOM 1644 N N . ASN A 1 197 ? 7.793 3.285 2.014 1 93.25 197 ASN A N 1
ATOM 1645 C CA . ASN A 1 197 ? 6.766 3.84 1.141 1 93.25 197 ASN A CA 1
ATOM 1646 C C . ASN A 1 197 ? 7.242 3.926 -0.306 1 93.25 197 ASN A C 1
ATOM 1648 O O . ASN A 1 197 ? 7.629 4.996 -0.774 1 93.25 197 ASN A O 1
ATOM 1652 N N . GLU A 1 198 ? 7.105 2.854 -0.985 1 92.81 198 GLU A N 1
ATOM 1653 C CA . GLU A 1 198 ? 7.773 2.615 -2.26 1 92.81 198 GLU A CA 1
ATOM 1654 C C . GLU A 1 198 ? 7.32 3.619 -3.316 1 92.81 198 GLU A C 1
ATOM 1656 O O . GLU A 1 198 ? 8.148 4.23 -3.994 1 92.81 198 GLU A O 1
ATOM 1661 N N . ASN A 1 199 ? 6.066 3.783 -3.467 1 83.94 199 ASN A N 1
ATOM 1662 C CA . ASN A 1 199 ? 5.535 4.664 -4.504 1 83.94 199 ASN A CA 1
ATOM 1663 C C . ASN A 1 199 ? 6.023 6.098 -4.324 1 83.94 199 ASN A C 1
ATOM 1665 O O . ASN A 1 199 ? 6.348 6.777 -5.301 1 83.94 199 ASN A O 1
ATOM 1669 N N . LYS A 1 200 ? 6.062 6.543 -3.105 1 88.75 200 LYS A N 1
ATOM 1670 C CA . LYS A 1 200 ? 6.516 7.898 -2.807 1 88.75 200 LYS A CA 1
ATOM 1671 C C . LYS A 1 200 ? 7.973 8.094 -3.215 1 88.75 200 LYS A C 1
ATOM 1673 O O . LYS A 1 200 ? 8.32 9.078 -3.863 1 88.75 200 LYS A O 1
ATOM 1678 N N . ILE A 1 201 ? 8.805 7.148 -2.887 1 93.81 201 ILE A N 1
ATOM 1679 C CA . ILE A 1 201 ? 10.234 7.238 -3.148 1 93.81 201 ILE A CA 1
ATOM 1680 C C . ILE A 1 201 ? 10.492 7.125 -4.648 1 93.81 201 ILE A C 1
ATOM 1682 O O . ILE A 1 201 ? 11.164 7.98 -5.234 1 93.81 201 ILE A O 1
ATOM 1686 N N . LEU A 1 202 ? 9.93 6.129 -5.23 1 88.94 202 LEU A N 1
ATOM 1687 C CA . LEU A 1 202 ? 10.227 5.848 -6.633 1 88.94 202 LEU A CA 1
ATOM 1688 C C . LEU A 1 202 ? 9.68 6.953 -7.531 1 88.94 202 LEU A C 1
ATOM 1690 O O . LEU A 1 202 ? 10.273 7.27 -8.562 1 88.94 202 LEU A O 1
ATOM 1694 N N . SER A 1 203 ? 8.617 7.539 -7.148 1 85.38 203 SER A N 1
ATOM 1695 C CA . SER A 1 203 ? 8.055 8.656 -7.906 1 85.38 203 SER A CA 1
ATOM 1696 C C . SER A 1 203 ? 8.938 9.891 -7.812 1 85.38 203 SER A C 1
ATOM 1698 O O . SER A 1 203 ? 9.211 10.547 -8.82 1 85.38 203 SER A O 1
ATOM 1700 N N . LEU A 1 204 ? 9.391 10.227 -6.664 1 90.31 204 LEU A N 1
ATOM 1701 C CA . LEU A 1 204 ? 10.211 11.414 -6.469 1 90.31 204 LEU A CA 1
ATOM 1702 C C . LEU A 1 204 ? 11.5 11.328 -7.289 1 90.31 204 LEU A C 1
ATOM 1704 O O . LEU A 1 204 ? 11.93 12.32 -7.883 1 90.31 204 LEU A O 1
ATOM 1708 N N . PHE A 1 205 ? 12.039 10.188 -7.348 1 90.19 205 PHE A N 1
ATOM 1709 C CA . PHE A 1 205 ? 13.336 10.039 -8 1 90.19 205 PHE A CA 1
ATOM 1710 C C . PHE A 1 205 ? 13.164 9.539 -9.43 1 90.19 205 PHE A C 1
ATOM 1712 O O . PHE A 1 205 ? 14.133 9.109 -10.062 1 90.19 205 PHE A O 1
ATOM 1719 N N . ARG A 1 206 ? 11.961 9.508 -9.828 1 80.62 206 ARG A N 1
ATOM 1720 C CA . ARG A 1 206 ? 11.625 9.227 -11.219 1 80.62 206 ARG A CA 1
ATOM 1721 C C . ARG A 1 206 ? 12.211 7.891 -11.664 1 80.62 206 ARG A C 1
ATOM 1723 O O . ARG A 1 206 ? 12.758 7.781 -12.766 1 80.62 206 ARG A O 1
ATOM 1730 N N . TYR A 1 207 ? 12.156 7 -10.812 1 79.81 207 TYR A N 1
ATOM 1731 C CA . TYR A 1 207 ? 12.695 5.676 -11.086 1 79.81 207 TYR A CA 1
ATOM 1732 C C . TYR A 1 207 ? 12.039 5.059 -12.32 1 79.81 207 TYR A C 1
ATOM 1734 O O . TYR A 1 207 ? 12.719 4.453 -13.156 1 79.81 207 TYR A O 1
ATOM 1742 N N . TYR A 1 208 ? 10.742 5.355 -12.453 1 70.38 208 TYR A N 1
ATOM 1743 C CA . TYR A 1 208 ? 10.008 4.637 -13.484 1 70.38 208 TYR A CA 1
ATOM 1744 C C . TYR A 1 208 ? 10.047 5.398 -14.805 1 70.38 208 TYR A C 1
ATOM 1746 O O . TYR A 1 208 ? 9.648 4.867 -15.852 1 70.38 208 TYR A O 1
ATOM 1754 N N . GLU A 1 209 ? 10.398 6.633 -14.734 1 71.69 209 GLU A N 1
ATOM 1755 C CA . GLU A 1 209 ? 10.445 7.387 -15.977 1 71.69 209 GLU A CA 1
ATOM 1756 C C . GLU A 1 209 ? 11.359 6.719 -17 1 71.69 209 GLU A C 1
ATOM 1758 O O . GLU A 1 209 ? 11.125 6.82 -18.203 1 71.69 209 GLU A O 1
ATOM 1763 N N . ARG A 1 210 ? 12.242 6.059 -16.547 1 69.75 210 ARG A N 1
ATOM 1764 C CA . ARG A 1 210 ? 13.117 5.332 -17.469 1 69.75 210 ARG A CA 1
ATOM 1765 C C . ARG A 1 210 ? 12.406 4.117 -18.062 1 69.75 210 ARG A C 1
ATOM 1767 O O . ARG A 1 210 ? 12.836 3.568 -19.078 1 69.75 210 ARG A O 1
ATOM 1774 N N . PHE A 1 211 ? 11.266 3.887 -17.359 1 69.69 211 PHE A N 1
ATOM 1775 C CA . PHE A 1 211 ? 10.57 2.662 -17.75 1 69.69 211 PHE A CA 1
ATOM 1776 C C . PHE A 1 211 ? 9.734 2.881 -19 1 69.69 211 PHE A C 1
ATOM 1778 O O . PHE A 1 211 ? 9.422 1.928 -19.719 1 69.69 211 PHE A O 1
ATOM 1785 N N . ARG A 1 212 ? 9.383 4.148 -19.266 1 74.19 212 ARG A N 1
ATOM 1786 C CA . ARG A 1 212 ? 8.656 4.371 -20.5 1 74.19 212 ARG A CA 1
ATOM 1787 C C . ARG A 1 212 ? 9.422 3.811 -21.688 1 74.19 212 ARG A C 1
ATOM 1789 O O . ARG A 1 212 ? 8.867 3.07 -22.5 1 74.19 212 ARG A O 1
ATOM 1796 N N . GLN A 1 213 ? 10.625 4.18 -21.734 1 75.94 213 GLN A N 1
ATOM 1797 C CA . GLN A 1 213 ? 11.461 3.699 -22.828 1 75.94 213 GLN A CA 1
ATOM 1798 C C . GLN A 1 213 ? 11.602 2.18 -22.797 1 75.94 213 GLN A C 1
ATOM 1800 O O . GLN A 1 213 ? 11.555 1.519 -23.828 1 75.94 213 GLN A O 1
ATOM 1805 N N . ALA A 1 214 ? 11.773 1.698 -21.625 1 77.44 214 ALA A N 1
ATOM 1806 C CA . ALA A 1 214 ? 11.906 0.252 -21.469 1 77.44 214 ALA A CA 1
ATOM 1807 C C . ALA A 1 214 ? 10.625 -0.466 -21.891 1 77.44 214 ALA A C 1
ATOM 1809 O O . ALA A 1 214 ? 10.688 -1.509 -22.547 1 77.44 214 ALA A O 1
ATOM 1810 N N . ALA A 1 215 ? 9.523 0.135 -21.516 1 83.06 215 ALA A N 1
ATOM 1811 C CA . ALA A 1 215 ? 8.242 -0.451 -21.891 1 83.06 215 ALA A CA 1
ATOM 1812 C C . ALA A 1 215 ? 8.062 -0.463 -23.406 1 83.06 215 ALA A C 1
ATOM 1814 O O . ALA A 1 215 ? 7.605 -1.456 -23.984 1 83.06 215 ALA A O 1
ATOM 1815 N N . ASP A 1 216 ? 8.508 0.635 -24 1 83.38 216 ASP A N 1
ATOM 1816 C CA . ASP A 1 216 ? 8.406 0.718 -25.453 1 83.38 216 ASP A CA 1
ATOM 1817 C C . ASP A 1 216 ? 9.266 -0.355 -26.125 1 83.38 216 ASP A C 1
ATOM 1819 O O . ASP A 1 216 ? 8.836 -0.966 -27.109 1 83.38 216 ASP A O 1
ATOM 1823 N N . GLU A 1 217 ? 10.383 -0.551 -25.625 1 84.19 217 GLU A N 1
ATOM 1824 C CA . GLU A 1 217 ? 11.281 -1.57 -26.156 1 84.19 217 GLU A CA 1
ATOM 1825 C C . GLU A 1 217 ? 10.68 -2.965 -26.016 1 84.19 217 GLU A C 1
ATOM 1827 O O . GLU A 1 217 ? 10.789 -3.793 -26.922 1 84.19 217 GLU A O 1
ATOM 1832 N N . ILE A 1 218 ? 10.086 -3.127 -24.938 1 87.62 218 ILE A N 1
ATOM 1833 C CA . ILE A 1 218 ? 9.484 -4.43 -24.688 1 87.62 218 ILE A CA 1
ATOM 1834 C C . ILE A 1 218 ? 8.297 -4.641 -25.625 1 87.62 218 ILE A C 1
ATOM 1836 O O . ILE A 1 218 ? 8.094 -5.742 -26.141 1 87.62 218 ILE A O 1
ATOM 1840 N N . VAL A 1 219 ? 7.547 -3.596 -25.797 1 89.12 219 VAL A N 1
ATOM 1841 C CA . VAL A 1 219 ? 6.418 -3.688 -26.719 1 89.12 219 VAL A CA 1
ATOM 1842 C C . VAL A 1 219 ? 6.918 -4.051 -28.125 1 89.12 219 VAL A C 1
ATOM 1844 O O . VAL A 1 219 ? 6.328 -4.891 -28.797 1 89.12 219 VAL A O 1
ATOM 1847 N N . GLU A 1 220 ? 7.98 -3.424 -28.484 1 87.19 220 GLU A N 1
ATOM 1848 C CA . GLU A 1 220 ? 8.57 -3.723 -29.781 1 87.19 220 GLU A CA 1
ATOM 1849 C C . GLU A 1 220 ? 8.992 -5.188 -29.875 1 87.19 220 GLU A C 1
ATOM 1851 O O . GLU A 1 220 ? 8.773 -5.84 -30.891 1 87.19 220 GLU A O 1
ATOM 1856 N N . GLN A 1 221 ? 9.555 -5.668 -28.859 1 88.62 221 GLN A N 1
ATOM 1857 C CA . GLN A 1 221 ? 9.969 -7.066 -28.828 1 88.62 221 GLN A CA 1
ATOM 1858 C C . GLN A 1 221 ? 8.766 -8 -28.906 1 88.62 221 GLN A C 1
ATOM 1860 O O . GLN A 1 221 ? 8.82 -9.031 -29.578 1 88.62 221 GLN A O 1
ATOM 1865 N N . ILE A 1 222 ? 7.742 -7.633 -28.25 1 90.5 222 ILE A N 1
ATOM 1866 C CA . ILE A 1 222 ? 6.512 -8.422 -28.219 1 90.5 222 ILE A CA 1
ATOM 1867 C C . ILE A 1 222 ? 5.926 -8.492 -29.641 1 90.5 222 ILE A C 1
ATOM 1869 O O . ILE A 1 222 ? 5.504 -9.562 -30.078 1 90.5 222 ILE A O 1
ATOM 1873 N N . MET A 1 223 ? 5.992 -7.367 -30.281 1 88 223 MET A N 1
ATOM 1874 C CA . MET A 1 223 ? 5.477 -7.297 -31.641 1 88 223 MET A CA 1
ATOM 1875 C C . MET A 1 223 ? 6.359 -8.094 -32.594 1 88 223 MET A C 1
ATOM 1877 O O . MET A 1 223 ? 5.855 -8.812 -33.469 1 88 223 MET A O 1
ATOM 1881 N N . GLU A 1 224 ? 7.582 -8.016 -32.406 1 87.38 224 GLU A N 1
ATOM 1882 C CA . GLU A 1 224 ? 8.539 -8.719 -33.25 1 87.38 224 GLU A CA 1
ATOM 1883 C C . GLU A 1 224 ? 8.406 -10.234 -33.094 1 87.38 224 GLU A C 1
ATOM 1885 O O . GLU A 1 224 ? 8.578 -10.984 -34.062 1 87.38 224 GLU A O 1
ATOM 1890 N N . LYS A 1 225 ? 8.102 -10.664 -31.922 1 88.69 225 LYS A N 1
ATOM 1891 C CA . LYS A 1 225 ? 7.977 -12.094 -31.641 1 88.69 225 LYS A CA 1
ATOM 1892 C C . LYS A 1 225 ? 6.633 -12.633 -32.125 1 88.69 225 LYS A C 1
ATOM 1894 O O . LYS A 1 225 ? 6.395 -13.836 -32.094 1 88.69 225 LYS A O 1
ATOM 1899 N N . GLY A 1 226 ? 5.781 -11.727 -32.5 1 88.56 226 GLY A N 1
ATOM 1900 C CA . GLY A 1 226 ? 4.496 -12.125 -33.062 1 88.56 226 GLY A CA 1
ATOM 1901 C C . GLY A 1 226 ? 3.508 -12.57 -31.984 1 88.56 226 GLY A C 1
ATOM 1902 O O . GLY A 1 226 ? 2.656 -13.422 -32.25 1 88.56 226 GLY A O 1
ATOM 1903 N N . ILE A 1 227 ? 3.674 -12.109 -30.797 1 90.94 227 ILE A N 1
ATOM 1904 C CA . ILE A 1 227 ? 2.773 -12.461 -29.703 1 90.94 227 ILE A CA 1
ATOM 1905 C C . ILE A 1 227 ? 1.465 -11.688 -29.844 1 90.94 227 ILE A C 1
ATOM 1907 O O . ILE A 1 227 ? 0.384 -12.242 -29.625 1 90.94 227 ILE A O 1
ATOM 1911 N N . VAL A 1 228 ? 1.582 -10.469 -30.234 1 94.5 228 VAL A N 1
ATOM 1912 C CA . VAL A 1 228 ? 0.425 -9.586 -30.375 1 94.5 228 VAL A CA 1
ATOM 1913 C C . VAL A 1 228 ? 0.232 -9.219 -31.844 1 94.5 228 VAL A C 1
ATOM 1915 O O . VAL A 1 228 ? 1.204 -8.977 -32.562 1 94.5 228 VAL A O 1
ATOM 1918 N N . SER A 1 229 ? -1.033 -9.125 -32.188 1 93.56 229 SER A N 1
ATOM 1919 C CA . SER A 1 229 ? -1.384 -8.828 -33.562 1 93.56 229 SER A CA 1
ATOM 1920 C C . SER A 1 229 ? -1.102 -7.367 -33.906 1 93.56 229 SER A C 1
ATOM 1922 O O . SER A 1 229 ? -1.247 -6.488 -33.062 1 93.56 229 SER A O 1
ATOM 1924 N N . ASP A 1 230 ? -0.832 -7.09 -35.188 1 87.44 230 ASP A N 1
ATOM 1925 C CA . ASP A 1 230 ? -0.568 -5.742 -35.688 1 87.44 230 ASP A CA 1
ATOM 1926 C C . ASP A 1 230 ? -1.822 -4.875 -35.594 1 87.44 230 ASP A C 1
ATOM 1928 O O . ASP A 1 230 ? -1.731 -3.645 -35.562 1 87.44 230 ASP A O 1
ATOM 1932 N N . ASP A 1 231 ? -2.891 -5.57 -35.594 1 84.56 231 ASP A N 1
ATOM 1933 C CA . ASP A 1 231 ? -4.164 -4.859 -35.562 1 84.56 231 ASP A CA 1
ATOM 1934 C C . ASP A 1 231 ? -4.527 -4.441 -34.156 1 84.56 231 ASP A C 1
ATOM 1936 O O . ASP A 1 231 ? -5.566 -3.814 -33.906 1 84.56 231 ASP A O 1
ATOM 1940 N N . SER A 1 232 ? -3.67 -4.781 -33.25 1 88.44 232 SER A N 1
ATOM 1941 C CA . SER A 1 232 ? -3.953 -4.504 -31.844 1 88.44 232 SER A CA 1
ATOM 1942 C C . SER A 1 232 ? -3.594 -3.068 -31.484 1 88.44 232 SER A C 1
ATOM 1944 O O . SER A 1 232 ? -2.693 -2.477 -32.094 1 88.44 232 SER A O 1
ATOM 1946 N N . ASN A 1 233 ? -4.277 -2.514 -30.562 1 90.5 233 ASN A N 1
ATOM 1947 C CA . ASN A 1 233 ? -3.998 -1.196 -30 1 90.5 233 ASN A CA 1
ATOM 1948 C C . ASN A 1 233 ? -3.182 -1.297 -28.719 1 90.5 233 ASN A C 1
ATOM 1950 O O . ASN A 1 233 ? -3.332 -0.47 -27.812 1 90.5 233 ASN A O 1
ATOM 1954 N N . PHE A 1 234 ? -2.363 -2.301 -28.672 1 90.94 234 PHE A N 1
ATOM 1955 C CA . PHE A 1 234 ? -1.656 -2.627 -27.438 1 90.94 234 PHE A CA 1
ATOM 1956 C C . PHE A 1 234 ? -0.694 -1.51 -27.047 1 90.94 234 PHE A C 1
ATOM 1958 O O . PHE A 1 234 ? -0.668 -1.072 -25.906 1 90.94 234 PHE A 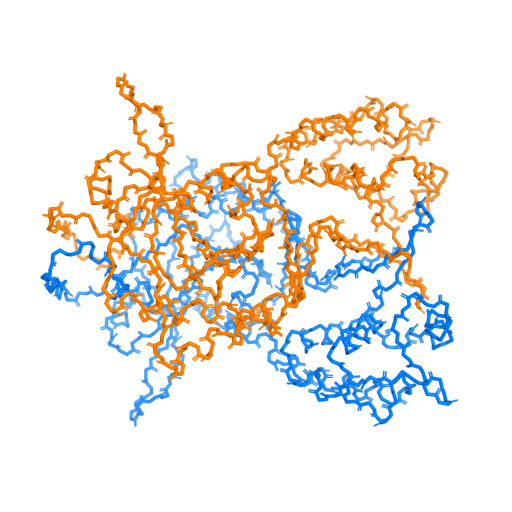O 1
ATOM 1965 N N . LEU A 1 235 ? 0.033 -1.036 -28.031 1 87.31 235 LEU A N 1
ATOM 1966 C CA . LEU A 1 235 ? 0.999 0.029 -27.781 1 87.31 235 LEU A CA 1
ATOM 1967 C C . LEU A 1 235 ? 0.305 1.281 -27.266 1 87.31 235 LEU A C 1
ATOM 1969 O O . LEU A 1 235 ? 0.785 1.912 -26.312 1 87.31 235 LEU A O 1
ATOM 1973 N N . GLN A 1 236 ? -0.776 1.573 -27.812 1 88.06 236 GLN A N 1
ATOM 1974 C CA . GLN A 1 236 ? -1.524 2.762 -27.406 1 88.06 236 GLN A CA 1
ATOM 1975 C C . GLN A 1 236 ? -2.025 2.643 -25.969 1 88.06 236 GLN A C 1
ATOM 1977 O O . GLN A 1 236 ? -1.977 3.611 -25.219 1 88.06 236 GLN A O 1
ATOM 1982 N N . PHE A 1 237 ? -2.477 1.475 -25.672 1 87.62 237 PHE A N 1
ATOM 1983 C CA . PHE A 1 237 ? -2.988 1.264 -24.312 1 87.62 237 PHE A CA 1
ATOM 1984 C C . PHE A 1 237 ? -1.864 1.36 -23.297 1 87.62 237 PHE A C 1
ATOM 1986 O O . PHE A 1 237 ? -2.037 1.962 -22.234 1 87.62 237 PHE A O 1
ATOM 1993 N N . VAL A 1 238 ? -0.695 0.839 -23.562 1 86.06 238 VAL A N 1
ATOM 1994 C CA . VAL A 1 238 ? 0.455 0.862 -22.672 1 86.06 238 VAL A CA 1
ATOM 1995 C C . VAL A 1 238 ? 0.937 2.299 -22.484 1 86.06 238 VAL A C 1
ATOM 1997 O O . VAL A 1 238 ? 1.229 2.721 -21.359 1 86.06 238 VAL A O 1
ATOM 2000 N N . GLN A 1 239 ? 0.88 3.016 -23.516 1 82.81 239 GLN A N 1
ATOM 2001 C CA . GLN A 1 239 ? 1.382 4.387 -23.484 1 82.81 239 GLN A CA 1
ATOM 2002 C C . GLN A 1 239 ? 0.429 5.297 -22.719 1 82.81 239 GLN A C 1
ATOM 2004 O O . GLN A 1 239 ? 0.844 6.324 -22.172 1 82.81 239 GLN A O 1
ATOM 2009 N N . SER A 1 240 ? -0.769 4.816 -22.672 1 79.62 240 SER A N 1
ATOM 2010 C CA . SER A 1 240 ? -1.779 5.688 -22.062 1 79.62 240 SER A CA 1
ATOM 2011 C C . SER A 1 240 ? -1.835 5.512 -20.562 1 79.62 240 SER A C 1
ATOM 2013 O O . SER A 1 240 ? -2.424 6.336 -19.859 1 79.62 240 SER A O 1
ATOM 2015 N N . GLN A 1 241 ? -1.203 4.441 -20.078 1 76.69 241 GLN A N 1
ATOM 2016 C CA . GLN A 1 241 ? -1.311 4.172 -18.641 1 76.69 241 GLN A CA 1
ATOM 2017 C C . GLN A 1 241 ? 0.062 3.91 -18.031 1 76.69 241 GLN A C 1
ATOM 2019 O O . GLN A 1 241 ? 0.724 2.93 -18.375 1 76.69 241 GLN A O 1
ATOM 2024 N N . ILE A 1 242 ? 0.386 4.68 -17.047 1 72.75 242 ILE A N 1
ATOM 2025 C CA . ILE A 1 242 ? 1.683 4.578 -16.391 1 72.75 242 ILE A CA 1
ATOM 2026 C C . ILE A 1 242 ? 1.789 3.236 -15.664 1 72.75 242 ILE A C 1
ATOM 2028 O O . ILE A 1 242 ? 2.859 2.623 -15.633 1 72.75 242 ILE A O 1
ATOM 2032 N N . SER A 1 243 ? 0.702 2.795 -15.141 1 74.75 243 SER A N 1
ATOM 2033 C CA . SER A 1 243 ? 0.708 1.537 -14.398 1 74.75 243 SER A CA 1
ATOM 2034 C C . SER A 1 243 ? 1.068 0.364 -15.305 1 74.75 243 SER A C 1
ATOM 2036 O O . SER A 1 243 ? 1.793 -0.544 -14.891 1 74.75 243 SER A O 1
ATOM 2038 N N . LEU A 1 244 ? 0.621 0.408 -16.531 1 82.69 244 LEU A N 1
ATOM 2039 C CA . LEU A 1 244 ? 0.937 -0.657 -17.484 1 82.69 244 LEU A CA 1
ATOM 2040 C C . LEU A 1 244 ? 2.396 -0.581 -17.922 1 82.69 244 LEU A C 1
ATOM 2042 O O . LEU A 1 244 ? 3.053 -1.611 -18.094 1 82.69 244 LEU A O 1
ATOM 2046 N N . GLN A 1 245 ? 2.844 0.639 -18.016 1 81.38 245 GLN A N 1
ATOM 2047 C CA . GLN A 1 245 ? 4.242 0.838 -18.391 1 81.38 245 GLN A CA 1
ATOM 2048 C C . GLN A 1 245 ? 5.176 0.267 -17.328 1 81.38 245 GLN A C 1
ATOM 2050 O O . GLN A 1 245 ? 6.152 -0.413 -17.641 1 81.38 245 GLN A O 1
ATOM 2055 N N . LYS A 1 246 ? 4.812 0.493 -16.172 1 76.94 246 LYS A N 1
ATOM 2056 C CA . LYS A 1 246 ? 5.602 -0.007 -15.047 1 76.94 246 LYS A CA 1
ATOM 2057 C C . LYS A 1 246 ? 5.652 -1.532 -15.047 1 76.94 246 LYS A C 1
ATOM 2059 O O . LYS A 1 246 ? 6.723 -2.125 -14.898 1 76.94 246 LYS A O 1
ATOM 2064 N N . LYS A 1 247 ? 4.57 -2.088 -15.258 1 80.94 247 LYS A N 1
ATOM 2065 C CA . LYS A 1 247 ? 4.473 -3.545 -15.25 1 80.94 247 LYS A CA 1
ATOM 2066 C C . LYS A 1 247 ? 5.27 -4.152 -16.406 1 80.94 247 LYS A C 1
ATOM 2068 O O . LYS A 1 247 ? 5.98 -5.141 -16.219 1 80.94 247 LYS A O 1
ATOM 2073 N N . LEU A 1 248 ? 5.094 -3.504 -17.516 1 83.5 248 LEU A N 1
ATOM 2074 C CA . LEU A 1 248 ? 5.754 -4.043 -18.703 1 83.5 248 LEU A CA 1
ATOM 2075 C C . LEU A 1 248 ? 7.27 -3.9 -18.594 1 83.5 248 LEU A C 1
ATOM 2077 O O . LEU A 1 248 ? 8.016 -4.758 -19.062 1 83.5 248 LEU A O 1
ATOM 2081 N N . ALA A 1 249 ? 7.641 -2.838 -18.016 1 77.25 249 ALA A N 1
ATOM 2082 C CA . ALA A 1 249 ? 9.078 -2.623 -17.844 1 77.25 249 ALA A CA 1
ATOM 2083 C C . ALA A 1 249 ? 9.703 -3.746 -17.031 1 77.25 249 ALA A C 1
ATOM 2085 O O . ALA A 1 249 ? 10.859 -4.109 -17.25 1 77.25 249 ALA A O 1
ATOM 2086 N N . LYS A 1 250 ? 8.945 -4.324 -16.203 1 76.38 250 LYS A N 1
ATOM 2087 C CA . LYS A 1 250 ? 9.414 -5.426 -15.367 1 76.38 250 LYS A CA 1
ATOM 2088 C C . LYS A 1 250 ? 9.625 -6.691 -16.203 1 76.38 250 LYS A C 1
ATOM 2090 O O . LYS A 1 250 ? 10.328 -7.609 -15.773 1 76.38 250 LYS A O 1
ATOM 2095 N N . ALA A 1 251 ? 8.93 -6.742 -17.297 1 77.5 251 ALA A N 1
ATOM 2096 C CA . ALA A 1 251 ? 9 -7.922 -18.156 1 77.5 251 ALA A CA 1
ATOM 2097 C C . ALA A 1 251 ? 10.414 -8.141 -18.688 1 77.5 251 ALA A C 1
ATOM 2099 O O . ALA A 1 251 ? 10.758 -9.234 -19.125 1 77.5 251 ALA A O 1
ATOM 2100 N N . ALA A 1 252 ? 11.133 -7.059 -18.703 1 71.31 252 ALA A N 1
ATOM 2101 C CA . ALA A 1 252 ? 12.523 -7.188 -19.125 1 71.31 252 ALA A CA 1
ATOM 2102 C C . ALA A 1 252 ? 13.258 -8.234 -18.297 1 71.31 252 ALA A C 1
ATOM 2104 O O . ALA A 1 252 ? 14.156 -8.906 -18.781 1 71.31 252 ALA A O 1
ATOM 2105 N N . ASP A 1 253 ? 12.781 -8.461 -17.125 1 68.5 253 ASP A N 1
ATOM 2106 C CA . ASP A 1 253 ? 13.422 -9.391 -16.203 1 68.5 253 ASP A CA 1
ATOM 2107 C C . ASP A 1 253 ? 12.977 -10.828 -16.469 1 68.5 253 ASP A C 1
ATOM 2109 O O . ASP A 1 253 ? 13.633 -11.773 -16.031 1 68.5 253 ASP A O 1
ATOM 2113 N N . TYR A 1 254 ? 11.828 -11.016 -16.984 1 70.5 254 TYR A N 1
ATOM 2114 C CA . TYR A 1 254 ? 11.266 -12.352 -17.188 1 70.5 254 TYR A CA 1
ATOM 2115 C C . TYR A 1 254 ? 11.789 -12.969 -18.484 1 70.5 254 TYR A C 1
ATOM 2117 O O . TYR A 1 254 ? 11.82 -14.195 -18.625 1 70.5 254 TYR A O 1
ATOM 2125 N N . GLY A 1 255 ? 12.383 -12.258 -19.344 1 71.5 255 GLY A N 1
ATOM 2126 C CA . GLY A 1 255 ? 12.898 -12.797 -20.594 1 71.5 255 GLY A CA 1
ATOM 2127 C C . GLY A 1 255 ? 11.805 -13.234 -21.547 1 71.5 255 GLY A C 1
ATOM 2128 O O . GLY A 1 255 ? 11.289 -14.344 -21.438 1 71.5 255 GLY A O 1
ATOM 2129 N N . LEU A 1 256 ? 11.438 -12.555 -22.438 1 81.69 256 LEU A N 1
ATOM 2130 C CA . LEU A 1 256 ? 10.422 -12.812 -23.453 1 81.69 256 LEU A CA 1
ATOM 2131 C C . LEU A 1 256 ? 10.734 -14.086 -24.234 1 81.69 256 LEU A C 1
ATOM 2133 O O . LEU A 1 256 ? 9.836 -14.703 -24.812 1 81.69 256 LEU A O 1
ATOM 2137 N N . GLU A 1 257 ? 11.992 -14.516 -24.094 1 81.88 257 GLU A N 1
ATOM 2138 C CA . GLU A 1 257 ? 12.438 -15.68 -24.859 1 81.88 257 GLU A CA 1
ATOM 2139 C C . GLU A 1 257 ? 11.867 -16.969 -24.266 1 81.88 257 GLU A C 1
ATOM 2141 O O . GLU A 1 257 ? 11.773 -17.984 -24.969 1 81.88 257 GLU A O 1
ATOM 2146 N N . ARG A 1 258 ? 11.453 -16.906 -23.141 1 85.75 258 ARG A N 1
ATOM 2147 C CA . ARG A 1 258 ? 10.992 -18.125 -22.453 1 85.75 258 ARG A CA 1
ATOM 2148 C C . ARG A 1 258 ? 9.516 -18.375 -22.734 1 85.75 258 ARG A C 1
ATOM 2150 O O . ARG A 1 258 ? 9 -19.453 -22.438 1 85.75 258 ARG A O 1
ATOM 2157 N N . ILE A 1 259 ? 8.898 -17.469 -23.359 1 89 259 ILE A N 1
ATOM 2158 C CA . ILE A 1 259 ? 7.469 -17.562 -23.625 1 89 259 ILE A CA 1
ATOM 2159 C C . ILE A 1 259 ? 7.219 -18.547 -24.766 1 89 259 ILE A C 1
ATOM 2161 O O . ILE A 1 259 ? 7.852 -18.469 -25.812 1 89 259 ILE A O 1
ATOM 2165 N N . LYS A 1 260 ? 6.363 -19.484 -24.5 1 90.75 260 LYS A N 1
ATOM 2166 C CA . LYS A 1 260 ? 5.957 -20.453 -25.5 1 90.75 260 LYS A CA 1
ATOM 2167 C C . LYS A 1 260 ? 4.598 -20.094 -26.094 1 90.75 260 LYS A C 1
ATOM 2169 O O . LYS A 1 260 ? 3.564 -20.297 -25.438 1 90.75 260 LYS A O 1
ATOM 2174 N N . ARG A 1 261 ? 4.562 -19.75 -27.312 1 90.69 261 ARG A N 1
ATOM 2175 C CA . ARG A 1 261 ? 3.363 -19.266 -27.984 1 90.69 261 ARG A CA 1
ATOM 2176 C C . ARG A 1 261 ? 2.285 -20.344 -28.031 1 90.69 261 ARG A C 1
ATOM 2178 O O . ARG A 1 261 ? 1.096 -20.047 -27.906 1 90.69 261 ARG A O 1
ATOM 2185 N N . GLU A 1 262 ? 2.746 -21.547 -28.188 1 92.75 262 GLU A N 1
ATOM 2186 C CA . GLU A 1 262 ? 1.803 -22.656 -28.266 1 92.75 262 GLU A CA 1
ATOM 2187 C C . GLU A 1 262 ? 0.983 -22.766 -26.984 1 92.75 262 GLU A C 1
ATOM 2189 O O . GLU A 1 262 ? -0.21 -23.078 -27.031 1 92.75 262 GLU A O 1
ATOM 2194 N N . ARG A 1 263 ? 1.596 -22.5 -25.922 1 94.94 263 ARG A N 1
ATOM 2195 C CA . ARG A 1 263 ? 0.911 -22.594 -24.641 1 94.94 263 ARG A CA 1
ATOM 2196 C C . ARG A 1 263 ? -0.085 -21.453 -24.469 1 94.94 263 ARG A C 1
ATOM 2198 O O . ARG A 1 263 ? -1.161 -21.641 -23.891 1 94.94 263 ARG A O 1
ATOM 2205 N N . ILE A 1 264 ? 0.273 -20.328 -24.969 1 95.06 264 ILE A N 1
ATOM 2206 C CA . ILE A 1 264 ? -0.632 -19.188 -24.922 1 95.06 264 ILE A CA 1
ATOM 2207 C C . ILE A 1 264 ? -1.902 -19.5 -25.719 1 95.06 264 ILE A C 1
ATOM 2209 O O . ILE A 1 264 ? -3.012 -19.266 -25.234 1 95.06 264 ILE A O 1
ATOM 2213 N N . GLU A 1 265 ? -1.686 -20.016 -26.875 1 95.31 265 GLU A N 1
ATOM 2214 C CA . GLU A 1 265 ? -2.814 -20.375 -27.734 1 95.31 265 GLU A CA 1
ATOM 2215 C C . GLU A 1 265 ? -3.734 -21.375 -27.047 1 95.31 265 GLU A C 1
ATOM 2217 O O . GLU A 1 265 ? -4.961 -21.25 -27.125 1 95.31 265 GLU A O 1
ATOM 2222 N N . GLU A 1 266 ? -3.137 -22.312 -26.453 1 95.38 266 GLU A N 1
ATOM 2223 C CA . GLU A 1 266 ? -3.916 -23.312 -25.734 1 95.38 266 GLU A CA 1
ATOM 2224 C C . GLU A 1 266 ? -4.738 -22.688 -24.609 1 95.38 266 GLU A C 1
ATOM 2226 O O . GLU A 1 266 ? -5.918 -23.016 -24.453 1 95.38 266 GLU A O 1
ATOM 2231 N N . LEU A 1 267 ? -4.137 -21.828 -23.859 1 95.88 267 LEU A N 1
ATOM 2232 C CA . LEU A 1 267 ? -4.797 -21.203 -22.734 1 95.88 267 LEU A CA 1
ATOM 2233 C C . LEU A 1 267 ? -5.957 -20.328 -23.188 1 95.88 267 LEU A C 1
ATOM 2235 O O . LEU A 1 267 ? -6.988 -20.25 -22.516 1 95.88 267 LEU A O 1
ATOM 2239 N N . ILE A 1 268 ? -5.785 -19.656 -24.25 1 96.06 268 ILE A N 1
ATOM 2240 C CA . ILE A 1 268 ? -6.844 -18.812 -24.797 1 96.06 268 ILE A CA 1
ATOM 2241 C C . ILE A 1 268 ? -7.965 -19.688 -25.359 1 96.06 268 ILE A C 1
ATOM 2243 O O . ILE A 1 268 ? -9.141 -19.453 -25.078 1 96.06 268 ILE A O 1
ATOM 2247 N N . ASN A 1 269 ? -7.633 -20.719 -26.047 1 94.75 269 ASN A N 1
ATOM 2248 C CA . ASN A 1 269 ? -8.609 -21.594 -26.672 1 94.75 269 ASN A CA 1
ATOM 2249 C C . ASN A 1 269 ? -9.422 -22.375 -25.641 1 94.75 269 ASN A C 1
ATOM 2251 O O . ASN A 1 269 ? -10.586 -22.688 -25.875 1 94.75 269 ASN A O 1
ATOM 2255 N N . THR A 1 270 ? -8.836 -22.656 -24.516 1 93.38 270 THR A N 1
ATOM 2256 C CA . THR A 1 270 ? -9.539 -23.375 -23.453 1 93.38 270 THR A CA 1
ATOM 2257 C C . THR A 1 270 ? -10.359 -22.422 -22.594 1 93.38 270 THR A C 1
ATOM 2259 O O . THR A 1 270 ? -11.086 -22.844 -21.703 1 93.38 270 THR A O 1
ATOM 2262 N N . GLY A 1 271 ? -10.164 -21.156 -22.812 1 92.25 271 GLY A N 1
ATOM 2263 C CA . GLY A 1 271 ? -10.977 -20.172 -22.109 1 92.25 271 GLY A CA 1
ATOM 2264 C C . GLY A 1 271 ? -10.344 -19.703 -20.812 1 92.25 271 GLY A C 1
ATOM 2265 O O . GLY A 1 271 ? -10.953 -18.922 -20.078 1 92.25 271 GLY A O 1
ATOM 2266 N N . MET A 1 272 ? -9.172 -20.141 -20.531 1 92.06 272 MET A N 1
ATOM 2267 C CA . MET A 1 272 ? -8.508 -19.719 -19.312 1 92.06 272 MET A CA 1
ATOM 2268 C C . MET A 1 272 ? -8.133 -18.234 -19.375 1 92.06 272 MET A C 1
ATOM 2270 O O . MET A 1 272 ? -8.133 -17.547 -18.359 1 92.06 272 MET A O 1
ATOM 2274 N N . ILE A 1 273 ? -7.715 -17.859 -20.531 1 94.44 273 ILE A N 1
ATOM 2275 C CA . ILE A 1 273 ? -7.434 -16.438 -20.781 1 94.44 273 ILE A CA 1
ATOM 2276 C C . ILE A 1 273 ? -8.477 -15.867 -21.734 1 94.44 273 ILE A C 1
ATOM 2278 O O . ILE A 1 273 ? -8.664 -16.391 -22.828 1 94.44 273 ILE A O 1
ATOM 2282 N N . ASN A 1 274 ? -9.148 -14.875 -21.25 1 92.56 274 ASN A N 1
ATOM 2283 C CA . ASN A 1 274 ? -10.211 -14.281 -22.047 1 92.56 274 ASN A CA 1
ATOM 2284 C C . ASN A 1 274 ? -9.664 -13.281 -23.062 1 92.56 274 ASN A C 1
ATOM 2286 O O . ASN A 1 274 ? -9.883 -12.078 -22.953 1 92.56 274 ASN A O 1
ATOM 2290 N N . LEU A 1 275 ? -8.992 -13.82 -24.016 1 95.56 275 LEU A N 1
ATOM 2291 C CA . LEU A 1 275 ? -8.453 -13.07 -25.156 1 95.56 275 LEU A CA 1
ATOM 2292 C C . LEU A 1 275 ? -8.797 -13.758 -26.469 1 95.56 275 LEU A C 1
ATOM 2294 O O . LEU A 1 275 ? -9.32 -14.875 -26.484 1 95.56 275 LEU A O 1
ATOM 2298 N N . GLN A 1 276 ? -8.609 -13.008 -27.531 1 95.12 276 GLN A N 1
ATOM 2299 C CA . GLN A 1 276 ? -8.859 -13.547 -28.859 1 95.12 276 GLN A CA 1
ATOM 2300 C C . GLN A 1 276 ? -7.57 -13.633 -29.672 1 95.12 276 GLN A C 1
ATOM 2302 O O . GLN A 1 276 ? -6.645 -12.844 -29.469 1 95.12 276 GLN A O 1
ATOM 2307 N N . LEU A 1 277 ? -7.57 -14.594 -30.578 1 95.88 277 LEU A N 1
ATOM 2308 C CA . LEU A 1 277 ? -6.43 -14.781 -31.469 1 95.88 277 LEU A CA 1
ATOM 2309 C C . LEU A 1 277 ? -6.812 -14.469 -32.906 1 95.88 277 LEU A C 1
ATOM 2311 O O . LEU A 1 277 ? -7.957 -14.695 -33.312 1 95.88 277 LEU A O 1
ATOM 2315 N N . ASP A 1 278 ? -5.883 -13.93 -33.625 1 94.06 278 ASP A N 1
ATOM 2316 C CA . ASP A 1 278 ? -6.098 -13.75 -35.062 1 94.06 278 ASP A CA 1
ATOM 2317 C C . ASP A 1 278 ? -5.754 -15.031 -35.812 1 94.06 278 ASP A C 1
ATOM 2319 O O . ASP A 1 278 ? -5.508 -16.078 -35.219 1 94.06 278 ASP A O 1
ATOM 2323 N N . GLU A 1 279 ? -5.742 -14.953 -37.188 1 91.38 279 GLU A N 1
ATOM 2324 C CA . GLU A 1 279 ? -5.559 -16.125 -38.062 1 91.38 279 GLU A CA 1
ATOM 2325 C C . GLU A 1 279 ? -4.168 -16.719 -37.906 1 91.38 279 GLU A C 1
ATOM 2327 O O . GLU A 1 279 ? -3.973 -17.922 -38.094 1 91.38 279 GLU A O 1
ATOM 2332 N N . GLN A 1 280 ? -3.205 -15.945 -37.5 1 91.5 280 GLN A N 1
ATOM 2333 C CA . GLN A 1 280 ? -1.823 -16.391 -37.344 1 91.5 280 GLN A CA 1
ATOM 2334 C C . GLN A 1 280 ? -1.523 -16.812 -35.906 1 91.5 280 GLN A C 1
ATOM 2336 O O . GLN A 1 280 ? -0.375 -17.109 -35.562 1 91.5 280 GLN A O 1
ATOM 2341 N N . GLY A 1 281 ? -2.514 -16.797 -35.031 1 91.44 281 GLY A N 1
ATOM 2342 C CA . GLY A 1 281 ? -2.332 -17.203 -33.656 1 91.44 281 GLY A CA 1
ATOM 2343 C C . GLY A 1 281 ? -1.809 -16.094 -32.75 1 91.44 281 GLY A C 1
ATOM 2344 O O . GLY A 1 281 ? -1.299 -16.344 -31.672 1 91.44 281 GLY A O 1
ATOM 2345 N N . ARG A 1 282 ? -1.909 -14.938 -33.312 1 95 282 ARG A N 1
ATOM 2346 C CA . ARG A 1 282 ? -1.451 -13.789 -32.531 1 95 282 ARG A CA 1
ATOM 2347 C C . ARG A 1 282 ? -2.598 -13.18 -31.75 1 95 282 ARG A C 1
ATOM 2349 O O . ARG A 1 282 ? -3.748 -13.195 -32.188 1 95 282 ARG A O 1
ATOM 2356 N N . ILE A 1 283 ? -2.326 -12.562 -30.516 1 96.19 283 ILE A N 1
ATOM 2357 C CA . ILE A 1 283 ? -3.338 -12.008 -29.625 1 96.19 283 ILE A CA 1
ATOM 2358 C C . ILE A 1 283 ? -3.889 -10.711 -30.219 1 96.19 283 ILE A C 1
ATOM 2360 O O . ILE A 1 283 ? -3.125 -9.828 -30.609 1 96.19 283 ILE A O 1
ATOM 2364 N N . VAL A 1 284 ? -5.172 -10.617 -30.297 1 95.31 284 VAL A N 1
ATOM 2365 C CA . VAL A 1 284 ? -5.836 -9.375 -30.688 1 95.31 284 VAL A CA 1
ATOM 2366 C C . VAL A 1 284 ? -6.215 -8.578 -29.438 1 95.31 284 VAL A C 1
ATOM 2368 O O . VAL A 1 284 ? -6.895 -9.102 -28.547 1 95.31 284 VAL A O 1
ATOM 2371 N N . CYS A 1 285 ? -5.727 -7.414 -29.344 1 94.5 285 CYS A N 1
ATOM 2372 C CA . CYS A 1 285 ? -5.977 -6.551 -28.188 1 94.5 285 CYS A CA 1
ATOM 2373 C C . CYS A 1 285 ? -6.645 -5.25 -28.625 1 94.5 285 CYS A C 1
ATOM 2375 O O . CYS A 1 285 ? -6.012 -4.402 -29.266 1 94.5 285 CYS A O 1
ATOM 2377 N N . THR A 1 286 ? -7.934 -5.047 -28.219 1 92.69 286 THR A N 1
ATOM 2378 C CA . THR A 1 286 ? -8.672 -3.887 -28.703 1 92.69 286 THR A CA 1
ATOM 2379 C C . THR A 1 286 ? -9.195 -3.055 -27.531 1 92.69 286 THR A C 1
ATOM 2381 O O . THR A 1 286 ? -9.719 -1.956 -27.734 1 92.69 286 THR A O 1
ATOM 2384 N N . THR A 1 287 ? -9.102 -3.635 -26.359 1 89.44 287 THR A N 1
ATOM 2385 C CA . THR A 1 287 ? -9.578 -2.904 -25.188 1 89.44 287 THR A CA 1
ATOM 2386 C C . THR A 1 287 ? -8.477 -2.801 -24.141 1 89.44 287 THR A C 1
ATOM 2388 O O . THR A 1 287 ? -7.5 -3.547 -24.172 1 89.44 287 THR A O 1
ATOM 2391 N N . LYS A 1 288 ? -8.727 -1.942 -23.172 1 84.25 288 LYS A N 1
ATOM 2392 C CA . LYS A 1 288 ? -7.785 -1.765 -22.062 1 84.25 288 LYS A CA 1
ATOM 2393 C C . LYS A 1 288 ? -7.734 -3.012 -21.188 1 84.25 288 LYS A C 1
ATOM 2395 O O . LYS A 1 288 ? -6.672 -3.369 -20.672 1 84.25 288 LYS A O 1
ATOM 2400 N N . GLU A 1 289 ? -8.844 -3.574 -21.031 1 84.75 289 GLU A N 1
ATOM 2401 C CA . GLU A 1 289 ? -8.922 -4.797 -20.25 1 84.75 289 GLU A CA 1
ATOM 2402 C C . GLU A 1 289 ? -8.102 -5.918 -20.875 1 84.75 289 GLU A C 1
ATOM 2404 O O . GLU A 1 289 ? -7.41 -6.66 -20.172 1 84.75 289 GLU A O 1
ATOM 2409 N N . GLU A 1 290 ? -8.203 -5.953 -22.125 1 91.5 290 GLU A N 1
ATOM 2410 C CA . GLU A 1 290 ? -7.418 -6.957 -22.844 1 91.5 290 GLU A CA 1
ATOM 2411 C C . GLU A 1 290 ? -5.922 -6.672 -22.734 1 91.5 290 GLU A C 1
ATOM 2413 O O . GLU A 1 290 ? -5.117 -7.598 -22.625 1 91.5 290 GLU A O 1
ATOM 2418 N N . ALA A 1 291 ? -5.602 -5.402 -22.766 1 90.75 291 ALA A N 1
ATOM 2419 C CA . ALA A 1 291 ? -4.195 -5.027 -22.656 1 90.75 291 ALA A CA 1
ATOM 2420 C C . ALA A 1 291 ? -3.617 -5.496 -21.312 1 90.75 291 ALA A C 1
ATOM 2422 O O . ALA A 1 291 ? -2.479 -5.965 -21.25 1 90.75 291 ALA A O 1
ATOM 2423 N N . ARG A 1 292 ? -4.391 -5.434 -20.297 1 89.06 292 ARG A N 1
ATOM 2424 C CA . ARG A 1 292 ? -3.963 -5.914 -18.984 1 89.06 292 ARG A CA 1
ATOM 2425 C C . ARG A 1 292 ? -3.719 -7.418 -19.016 1 89.06 292 ARG A C 1
ATOM 2427 O O . ARG A 1 292 ? -2.75 -7.906 -18.422 1 89.06 292 ARG A O 1
ATOM 2434 N N . LEU A 1 293 ? -4.562 -8.07 -19.688 1 91.81 293 LEU A N 1
ATOM 2435 C CA . LEU A 1 293 ? -4.418 -9.516 -19.797 1 91.81 293 LEU A CA 1
ATOM 2436 C C . LEU A 1 293 ? -3.176 -9.883 -20.594 1 91.81 293 LEU A C 1
ATOM 2438 O O . LEU A 1 293 ? -2.484 -10.852 -20.266 1 91.81 293 LEU A O 1
ATOM 2442 N N . VAL A 1 294 ? -2.955 -9.117 -21.625 1 93.38 294 VAL A N 1
ATOM 2443 C CA . VAL A 1 294 ? -1.756 -9.344 -22.422 1 93.38 294 VAL A CA 1
ATOM 2444 C C . VAL A 1 294 ? -0.514 -9.164 -21.562 1 93.38 294 VAL A C 1
ATOM 2446 O O . VAL A 1 294 ? 0.425 -9.961 -21.625 1 93.38 294 VAL A O 1
ATOM 2449 N N . ILE A 1 295 ? -0.548 -8.172 -20.766 1 91.31 295 ILE A N 1
ATOM 2450 C CA . ILE A 1 295 ? 0.576 -7.91 -19.875 1 91.31 295 ILE A CA 1
ATOM 2451 C C . ILE A 1 295 ? 0.728 -9.07 -18.891 1 91.31 295 ILE A C 1
ATOM 2453 O O . ILE A 1 295 ? 1.846 -9.492 -18.578 1 91.31 295 ILE A O 1
ATOM 2457 N N . ASP A 1 296 ? -0.335 -9.578 -18.453 1 92.06 296 ASP A N 1
ATOM 2458 C CA . ASP A 1 296 ? -0.294 -10.727 -17.547 1 92.06 296 ASP A CA 1
ATOM 2459 C C . ASP A 1 296 ? 0.36 -11.93 -18.234 1 92.06 296 ASP A C 1
ATOM 2461 O O . ASP A 1 296 ? 1.075 -12.703 -17.594 1 92.06 296 ASP A O 1
ATOM 2465 N N . VAL A 1 297 ? 0.057 -12.062 -19.453 1 93 297 VAL A N 1
ATOM 2466 C CA . VAL A 1 297 ? 0.661 -13.141 -20.234 1 93 297 VAL A CA 1
ATOM 2467 C C . VAL A 1 297 ? 2.172 -12.938 -20.312 1 93 297 VAL A C 1
ATOM 2469 O O . VAL A 1 297 ? 2.945 -13.867 -20.062 1 93 297 VAL A O 1
ATOM 2472 N N . ILE A 1 298 ? 2.535 -11.75 -20.609 1 91.06 298 ILE A N 1
ATOM 2473 C CA . ILE A 1 298 ? 3.939 -11.406 -20.797 1 91.06 298 ILE A CA 1
ATOM 2474 C C . ILE A 1 298 ? 4.688 -11.555 -19.469 1 91.06 298 ILE A C 1
ATOM 2476 O O . ILE A 1 298 ? 5.844 -11.984 -19.453 1 91.06 298 ILE A O 1
ATOM 2480 N N . LEU A 1 299 ? 4.016 -11.273 -18.453 1 90.38 299 LEU A N 1
ATOM 2481 C CA . LEU A 1 299 ? 4.633 -11.336 -17.125 1 90.38 299 LEU A CA 1
ATOM 2482 C C . LEU A 1 299 ? 4.547 -12.742 -16.547 1 90.38 299 LEU A C 1
ATOM 2484 O O . LEU A 1 299 ? 4.895 -12.961 -15.383 1 90.38 299 LEU A O 1
ATOM 2488 N N . ASP A 1 300 ? 4.02 -13.648 -17.328 1 92.56 300 ASP A N 1
ATOM 2489 C CA . ASP A 1 300 ? 3.969 -15.047 -16.922 1 92.56 300 ASP A CA 1
ATOM 2490 C C . ASP A 1 300 ? 3.086 -15.234 -15.695 1 92.56 300 ASP A C 1
ATOM 2492 O O . ASP A 1 300 ? 3.436 -15.992 -14.781 1 92.56 300 ASP A O 1
ATOM 2496 N N . ASN A 1 301 ? 1.895 -14.578 -15.672 1 93.88 301 ASN A N 1
ATOM 2497 C CA . ASN A 1 301 ? 1.063 -14.523 -14.477 1 93.88 301 ASN A CA 1
ATOM 2498 C C . ASN A 1 301 ? 0.079 -15.695 -14.422 1 93.88 301 ASN A C 1
ATOM 2500 O O . ASN A 1 301 ? -0.581 -15.914 -13.406 1 93.88 301 ASN A O 1
ATOM 2504 N N . PHE A 1 302 ? -0.036 -16.375 -15.453 1 96.12 302 PHE A N 1
ATOM 2505 C CA . PHE A 1 302 ? -0.929 -17.531 -15.445 1 96.12 302 PHE A CA 1
ATOM 2506 C C . PHE A 1 302 ? -0.193 -18.781 -14.977 1 96.12 302 PHE A C 1
ATOM 2508 O O . PHE A 1 302 ? 0.697 -19.281 -15.672 1 96.12 302 PHE A O 1
ATOM 2515 N N . VAL A 1 303 ? -0.691 -19.266 -13.844 1 96.5 303 VAL A N 1
ATOM 2516 C CA . VAL A 1 303 ? 0.097 -20.281 -13.156 1 96.5 303 VAL A CA 1
ATOM 2517 C C . VAL A 1 303 ? -0.821 -21.391 -12.648 1 96.5 303 VAL A C 1
ATOM 2519 O O . VAL A 1 303 ? -2.033 -21.188 -12.531 1 96.5 303 VAL A O 1
ATOM 2522 N N . SER A 1 304 ? -0.228 -22.5 -12.414 1 96.19 304 SER A N 1
ATOM 2523 C CA . SER A 1 304 ? -0.901 -23.641 -11.781 1 96.19 304 SER A CA 1
ATOM 2524 C C . SER A 1 304 ? -0.231 -24.016 -10.469 1 96.19 304 SER A C 1
ATOM 2526 O O . SER A 1 304 ? 0.997 -24 -10.367 1 96.19 304 SER A O 1
ATOM 2528 N N . SER A 1 305 ? -1.033 -24.375 -9.516 1 95.31 305 SER A N 1
ATOM 2529 C CA . SER A 1 305 ? -0.51 -24.766 -8.211 1 95.31 305 SER A CA 1
ATOM 2530 C C . SER A 1 305 ? 0.327 -26.031 -8.305 1 95.31 305 SER A C 1
ATOM 2532 O O . SER A 1 305 ? -0.024 -26.953 -9.039 1 95.31 305 SER A O 1
ATOM 2534 N N . LEU A 1 306 ? 1.385 -26.047 -7.586 1 95.44 306 LEU A N 1
ATOM 2535 C CA . LEU A 1 306 ? 2.195 -27.25 -7.453 1 95.44 306 LEU A CA 1
ATOM 2536 C C . LEU A 1 306 ? 1.697 -28.125 -6.301 1 95.44 306 LEU A C 1
ATOM 2538 O O . LEU A 1 306 ? 2.156 -29.25 -6.125 1 95.44 306 LEU A O 1
ATOM 2542 N N . ILE A 1 307 ? 0.739 -27.641 -5.578 1 93.81 307 ILE A N 1
ATOM 2543 C CA . ILE A 1 307 ? 0.266 -28.312 -4.375 1 93.81 307 ILE A CA 1
ATOM 2544 C C . ILE A 1 307 ? -1.155 -28.828 -4.598 1 93.81 307 ILE A C 1
ATOM 2546 O O . ILE A 1 307 ? -1.494 -29.938 -4.18 1 93.81 307 ILE A O 1
ATOM 2550 N N . THR A 1 308 ? -1.979 -28.031 -5.195 1 92.88 308 THR A N 1
ATOM 2551 C CA . THR A 1 308 ? -3.344 -28.406 -5.562 1 92.88 308 THR A CA 1
ATOM 2552 C C . THR A 1 308 ? -3.494 -28.484 -7.078 1 92.88 308 THR A C 1
ATOM 2554 O O . THR A 1 308 ? -2.502 -28.594 -7.801 1 92.88 308 THR A O 1
ATOM 2557 N N . ASP A 1 309 ? -4.723 -28.531 -7.598 1 90.06 309 ASP A N 1
ATOM 2558 C CA . ASP A 1 309 ? -4.977 -28.547 -9.039 1 90.06 309 ASP A CA 1
ATOM 2559 C C . ASP A 1 309 ? -5.52 -27.219 -9.523 1 90.06 309 ASP A C 1
ATOM 2561 O O . ASP A 1 309 ? -5.914 -27.078 -10.688 1 90.06 309 ASP A O 1
ATOM 2565 N N . ASP A 1 310 ? -5.445 -26.281 -8.633 1 92.12 310 ASP A N 1
ATOM 2566 C CA . ASP A 1 310 ? -6.066 -25 -8.961 1 92.12 310 ASP A CA 1
ATOM 2567 C C . ASP A 1 310 ? -5.164 -24.172 -9.867 1 92.12 310 ASP A C 1
ATOM 2569 O O . ASP A 1 310 ? -3.943 -24.359 -9.875 1 92.12 310 ASP A O 1
ATOM 2573 N N . LYS A 1 311 ? -5.801 -23.359 -10.609 1 94.25 311 LYS A N 1
ATOM 2574 C CA . LYS A 1 311 ? -5.113 -22.406 -11.484 1 94.25 311 LYS A CA 1
ATOM 2575 C C . LYS A 1 311 ? -5.352 -20.969 -11.031 1 94.25 311 LYS A C 1
ATOM 2577 O O . LYS A 1 311 ? -6.422 -20.641 -10.516 1 94.25 311 LYS A O 1
ATOM 2582 N N . TYR A 1 312 ? -4.246 -20.219 -11.211 1 94.44 312 TYR A N 1
ATOM 2583 C CA . TYR A 1 312 ? -4.316 -18.859 -10.68 1 94.44 312 TYR A CA 1
ATOM 2584 C C . TYR A 1 312 ? -3.768 -17.859 -11.68 1 94.44 312 TYR A C 1
ATOM 2586 O O . TYR A 1 312 ? -3.025 -18.219 -12.594 1 94.44 312 TYR A O 1
ATOM 2594 N N . ARG A 1 313 ? -4.203 -16.656 -11.539 1 94.25 313 ARG A N 1
ATOM 2595 C CA . ARG A 1 313 ? -3.484 -15.477 -12.016 1 94.25 313 ARG A CA 1
ATOM 2596 C C . ARG A 1 313 ? -2.643 -14.859 -10.898 1 94.25 313 ARG A C 1
ATOM 2598 O O . ARG A 1 313 ? -3.182 -14.281 -9.953 1 94.25 313 ARG A O 1
ATOM 2605 N N . ALA A 1 314 ? -1.338 -15.039 -10.992 1 93.25 314 ALA A N 1
ATOM 2606 C CA . ALA A 1 314 ? -0.418 -14.555 -9.969 1 93.25 314 ALA A CA 1
ATOM 2607 C C . ALA A 1 314 ? 0.029 -13.125 -10.258 1 93.25 314 ALA A C 1
ATOM 2609 O O . ALA A 1 314 ? 0.939 -12.906 -11.062 1 93.25 314 ALA A O 1
ATOM 2610 N N . ILE A 1 315 ? -0.444 -12.234 -9.539 1 89.06 315 ILE A N 1
ATOM 2611 C CA . ILE A 1 315 ? -0.203 -10.836 -9.891 1 89.06 315 ILE A CA 1
ATOM 2612 C C . ILE A 1 315 ? 1.026 -10.32 -9.141 1 89.06 315 ILE A C 1
ATOM 2614 O O . ILE A 1 315 ? 1.576 -9.273 -9.484 1 89.06 315 ILE A O 1
ATOM 2618 N N . ASN A 1 316 ? 1.426 -10.961 -8.141 1 90.06 316 ASN A N 1
ATOM 2619 C CA . ASN A 1 316 ? 2.662 -10.727 -7.402 1 90.06 316 ASN A CA 1
ATOM 2620 C C . ASN A 1 316 ? 3.375 -12.031 -7.066 1 90.06 316 ASN A C 1
ATOM 2622 O O . ASN A 1 316 ? 2.83 -12.875 -6.355 1 90.06 316 ASN A O 1
ATOM 2626 N N . LYS A 1 317 ? 4.535 -12.109 -7.617 1 91.88 317 LYS A N 1
ATOM 2627 C CA . LYS A 1 317 ? 5.219 -13.391 -7.469 1 91.88 317 LYS A CA 1
ATOM 2628 C C . LYS A 1 317 ? 6.734 -13.211 -7.438 1 91.88 317 LYS A C 1
ATOM 2630 O O . LYS A 1 317 ? 7.238 -12.133 -7.773 1 91.88 317 LYS A O 1
ATOM 2635 N N . MET A 1 318 ? 7.34 -14.258 -6.973 1 90.62 318 MET A N 1
ATOM 2636 C CA . MET A 1 318 ? 8.797 -14.352 -6.969 1 90.62 318 MET A CA 1
ATOM 2637 C C . MET A 1 318 ? 9.258 -15.664 -7.605 1 90.62 318 MET A C 1
ATOM 2639 O O . MET A 1 318 ? 8.695 -16.719 -7.328 1 90.62 318 MET A O 1
ATOM 2643 N N . ARG A 1 319 ? 10.289 -15.492 -8.406 1 88.06 319 ARG A N 1
ATOM 2644 C CA . ARG A 1 319 ? 10.812 -16.688 -9.07 1 88.06 319 ARG A CA 1
ATOM 2645 C C . ARG A 1 319 ? 11.57 -17.562 -8.086 1 88.06 319 ARG A C 1
ATOM 2647 O O . ARG A 1 319 ? 12.32 -17.062 -7.246 1 88.06 319 ARG A O 1
ATOM 2654 N N . ILE A 1 320 ? 11.203 -18.859 -8.18 1 87.69 320 ILE A N 1
ATOM 2655 C CA . ILE A 1 320 ? 11.93 -19.828 -7.363 1 87.69 320 ILE A CA 1
ATOM 2656 C C . ILE A 1 320 ? 13.109 -20.391 -8.156 1 87.69 320 ILE A C 1
ATOM 2658 O O . ILE A 1 320 ? 12.969 -20.75 -9.32 1 87.69 320 ILE A O 1
ATOM 2662 N N . GLN A 1 321 ? 14.328 -20.281 -7.664 1 73 321 GLN A N 1
ATOM 2663 C CA . GLN A 1 321 ? 15.508 -20.812 -8.336 1 73 321 GLN A CA 1
ATOM 2664 C C . GLN A 1 321 ? 15.609 -22.328 -8.141 1 73 321 GLN A C 1
ATOM 2666 O O . GLN A 1 321 ? 15.172 -22.859 -7.113 1 73 321 GLN A O 1
ATOM 2671 N N . MET B 1 1 ? -18.625 -3.506 -9.156 1 89.81 1 MET B N 1
ATOM 2672 C CA . MET B 1 1 ? -18.172 -2.264 -8.539 1 89.81 1 MET B CA 1
ATOM 2673 C C . MET B 1 1 ? -17.516 -1.354 -9.562 1 89.81 1 MET B C 1
ATOM 2675 O O . MET B 1 1 ? -17.75 -0.144 -9.57 1 89.81 1 MET B O 1
ATOM 2679 N N . ASN B 1 2 ? -16.875 -1.938 -10.562 1 89.81 2 ASN B N 1
ATOM 2680 C CA . ASN B 1 2 ? -16.188 -1.134 -11.562 1 89.81 2 ASN B CA 1
ATOM 2681 C C . ASN B 1 2 ? -17.156 -0.302 -12.391 1 89.81 2 ASN B C 1
ATOM 2683 O O . ASN B 1 2 ? -16.969 0.902 -12.562 1 89.81 2 ASN B O 1
ATOM 2687 N N . ASP B 1 3 ? -18.203 -0.939 -12.844 1 91.25 3 ASP B N 1
ATOM 2688 C CA . ASP B 1 3 ? -19.203 -0.237 -13.641 1 91.25 3 ASP B CA 1
ATOM 2689 C C . ASP B 1 3 ? -19.891 0.856 -12.828 1 91.25 3 ASP B C 1
ATOM 2691 O O . ASP B 1 3 ? -20.172 1.938 -13.344 1 91.25 3 ASP B O 1
ATOM 2695 N N . GLU B 1 4 ? -20.172 0.542 -11.609 1 94.25 4 GLU B N 1
ATOM 2696 C CA . GLU B 1 4 ? -20.812 1.519 -10.727 1 94.25 4 GLU B CA 1
ATOM 2697 C C . GLU B 1 4 ? -19.906 2.738 -10.523 1 94.25 4 GLU B C 1
ATOM 2699 O O . GLU B 1 4 ? -20.391 3.873 -10.516 1 94.25 4 GLU B O 1
ATOM 2704 N N . LEU B 1 5 ? -18.625 2.51 -10.391 1 96 5 LEU B N 1
ATOM 2705 C CA . LEU B 1 5 ? -17.672 3.59 -10.188 1 96 5 LEU B CA 1
ATOM 2706 C C . LEU B 1 5 ? -17.609 4.5 -11.406 1 96 5 LEU B C 1
ATOM 2708 O O . LEU B 1 5 ? -17.562 5.727 -11.266 1 96 5 LEU B O 1
ATOM 2712 N N . ILE B 1 6 ? -17.594 3.9 -12.555 1 94.31 6 ILE B N 1
ATOM 2713 C CA . ILE B 1 6 ? -17.578 4.664 -13.797 1 94.31 6 ILE B CA 1
ATOM 2714 C C . ILE B 1 6 ? -18.859 5.484 -13.922 1 94.31 6 ILE B C 1
ATOM 2716 O O . ILE B 1 6 ? -18.812 6.664 -14.289 1 94.31 6 ILE B O 1
ATOM 2720 N N . TYR B 1 7 ? -19.953 4.848 -13.609 1 96.19 7 TYR B N 1
ATOM 2721 C CA . TYR B 1 7 ? -21.234 5.531 -13.648 1 96.19 7 TYR B CA 1
ATOM 2722 C C . TYR B 1 7 ? -21.25 6.738 -12.719 1 96.19 7 TYR B C 1
ATOM 2724 O O . TYR B 1 7 ? -21.656 7.832 -13.109 1 96.19 7 TYR B O 1
ATOM 2732 N N . VAL B 1 8 ? -20.812 6.578 -11.5 1 96.94 8 VAL B N 1
ATOM 2733 C CA . VAL B 1 8 ? -20.781 7.652 -10.516 1 96.94 8 VAL B CA 1
ATOM 2734 C C . VAL B 1 8 ? -19.875 8.781 -11.016 1 96.94 8 VAL B C 1
ATOM 2736 O O . VAL B 1 8 ? -20.219 9.961 -10.891 1 96.94 8 VAL B O 1
ATOM 2739 N N . LYS B 1 9 ? -18.75 8.406 -11.531 1 96.56 9 LYS B N 1
ATOM 2740 C CA . LYS B 1 9 ? -17.812 9.391 -12.078 1 96.56 9 LYS B CA 1
ATOM 2741 C C . LYS B 1 9 ? -18.484 10.234 -13.156 1 96.56 9 LYS B C 1
ATOM 2743 O O . LYS B 1 9 ? -18.391 11.461 -13.133 1 96.56 9 LYS B O 1
ATOM 2748 N N . GLU B 1 10 ? -19.156 9.625 -14.062 1 96.19 10 GLU B N 1
ATOM 2749 C CA . GLU B 1 10 ? -19.844 10.328 -15.148 1 96.19 10 GLU B CA 1
ATOM 2750 C C . GLU B 1 10 ? -20.938 11.234 -14.617 1 96.19 10 GLU B C 1
ATOM 2752 O O . GLU B 1 10 ? -21.094 12.367 -15.078 1 96.19 10 GLU B O 1
ATOM 2757 N N . LYS B 1 11 ? -21.688 10.742 -13.695 1 96.38 11 LYS B N 1
ATOM 2758 C CA . LYS B 1 11 ? -22.781 11.516 -13.117 1 96.38 11 LYS B CA 1
ATOM 2759 C C . LYS B 1 11 ? -22.266 12.734 -12.359 1 96.38 11 LYS B C 1
ATOM 2761 O O . LYS B 1 11 ? -22.859 13.812 -12.422 1 96.38 11 LYS B O 1
ATOM 2766 N N . ILE B 1 12 ? -21.203 12.57 -11.617 1 96.69 12 ILE B N 1
ATOM 2767 C CA . ILE B 1 12 ? -20.625 13.688 -10.883 1 96.69 12 ILE B CA 1
ATOM 2768 C C . ILE B 1 12 ? -20.125 14.75 -11.859 1 96.69 12 ILE B C 1
ATOM 2770 O O . ILE B 1 12 ? -20.266 15.945 -11.609 1 96.69 12 ILE B O 1
ATOM 2774 N N . ASN B 1 13 ? -19.547 14.273 -12.969 1 95.5 13 ASN B N 1
ATOM 2775 C CA . ASN B 1 13 ? -19.125 15.211 -14.008 1 95.5 13 ASN B CA 1
ATOM 2776 C C . ASN B 1 13 ? -20.312 16 -14.562 1 95.5 13 ASN B C 1
ATOM 2778 O O . ASN B 1 13 ? -20.203 17.203 -14.797 1 95.5 13 ASN B O 1
ATOM 2782 N N . GLU B 1 14 ? -21.359 15.352 -14.766 1 96 14 GLU B N 1
ATOM 2783 C CA . GLU B 1 14 ? -22.594 16 -15.219 1 96 14 GLU B CA 1
ATOM 2784 C C . GLU B 1 14 ? -23.094 17.016 -14.195 1 96 14 GLU B C 1
ATOM 2786 O O . GLU B 1 14 ? -23.5 18.125 -14.555 1 96 14 GLU B O 1
ATOM 2791 N N . MET B 1 15 ? -23.094 16.609 -12.969 1 95.5 15 MET B N 1
ATOM 2792 C CA . MET B 1 15 ? -23.531 17.5 -11.891 1 95.5 15 MET B CA 1
ATOM 2793 C C . MET B 1 15 ? -22.672 18.75 -11.82 1 95.5 15 MET B C 1
ATOM 2795 O O . MET B 1 15 ? -23.172 19.844 -11.562 1 95.5 15 MET B O 1
ATOM 2799 N N . GLU B 1 16 ? -21.359 18.5 -11.961 1 95.19 16 GLU B N 1
ATOM 2800 C CA . GLU B 1 16 ? -20.453 19.625 -11.977 1 95.19 16 GLU B CA 1
ATOM 2801 C C . GLU B 1 16 ? -20.781 20.594 -13.102 1 95.19 16 GLU B C 1
ATOM 2803 O O . GLU B 1 16 ? -20.828 21.812 -12.891 1 95.19 16 GLU B O 1
ATOM 2808 N N . HIS B 1 17 ? -21.062 20.078 -14.219 1 94.62 17 HIS B N 1
ATOM 2809 C CA . HIS B 1 17 ? -21.406 20.891 -15.383 1 94.62 17 HIS B CA 1
ATOM 2810 C C . HIS B 1 17 ? -22.688 21.688 -15.156 1 94.62 17 HIS B C 1
ATOM 2812 O O . HIS B 1 17 ? -22.781 22.844 -15.562 1 94.62 17 HIS B O 1
ATOM 2818 N N . ASN B 1 18 ? -23.625 21.094 -14.492 1 94.31 18 ASN B N 1
ATOM 2819 C CA . ASN B 1 18 ? -24.938 21.719 -14.258 1 94.31 18 ASN B CA 1
ATOM 2820 C C . ASN B 1 18 ? -24.938 22.516 -12.953 1 94.31 18 ASN B C 1
ATOM 2822 O O . ASN B 1 18 ? -25.938 23.172 -12.633 1 94.31 18 ASN B O 1
ATOM 2826 N N . ASN B 1 19 ? -23.922 22.438 -12.195 1 92.12 19 ASN B N 1
ATOM 2827 C CA . ASN B 1 19 ? -23.828 23.062 -10.883 1 92.12 19 ASN B CA 1
ATOM 2828 C C . ASN B 1 19 ? -24.938 22.578 -9.945 1 92.12 19 ASN B C 1
ATOM 2830 O O . ASN B 1 19 ? -25.578 23.391 -9.281 1 92.12 19 ASN B O 1
ATOM 2834 N N . ASP B 1 20 ? -25.172 21.328 -10.008 1 92 20 ASP B N 1
ATOM 2835 C CA . ASP B 1 20 ? -26.266 20.719 -9.234 1 92 20 ASP B CA 1
ATOM 2836 C C . ASP B 1 20 ? -25.734 19.625 -8.312 1 92 20 ASP B C 1
ATOM 2838 O O . ASP B 1 20 ? -26.109 18.453 -8.43 1 92 20 ASP B O 1
ATOM 2842 N N . TYR B 1 21 ? -24.781 19.953 -7.531 1 93.19 21 TYR B N 1
ATOM 2843 C CA . TYR B 1 21 ? -24.234 19.016 -6.551 1 93.19 21 TYR B CA 1
ATOM 2844 C C . TYR B 1 21 ? -24.406 19.547 -5.137 1 93.19 21 TYR B C 1
ATOM 2846 O O . TYR B 1 21 ? -24.203 20.75 -4.891 1 93.19 21 TYR B O 1
ATOM 2854 N N . VAL B 1 22 ? -24.844 18.672 -4.246 1 93.75 22 VAL B N 1
ATOM 2855 C CA . VAL B 1 22 ? -25 19.031 -2.836 1 93.75 22 VAL B CA 1
ATOM 2856 C C . VAL B 1 22 ? -24.484 17.891 -1.96 1 93.75 22 VAL B C 1
ATOM 2858 O O . VAL B 1 22 ? -25.141 16.859 -1.812 1 93.75 22 VAL B O 1
ATOM 2861 N N . TYR B 1 23 ? -23.359 18.156 -1.392 1 94.69 23 TYR B N 1
ATOM 2862 C CA . TYR B 1 23 ? -22.797 17.203 -0.456 1 94.69 23 TYR B CA 1
ATOM 2863 C C . TYR B 1 23 ? -23.312 17.422 0.955 1 94.69 23 TYR B C 1
ATOM 2865 O O . TYR B 1 23 ? -23.531 18.578 1.364 1 94.69 23 TYR B O 1
ATOM 2873 N N . GLN B 1 24 ? -23.578 16.406 1.66 1 94.69 24 GLN B N 1
ATOM 2874 C CA . GLN B 1 24 ? -23.703 16.438 3.113 1 94.69 24 GLN B CA 1
ATOM 2875 C C . GLN B 1 24 ? -22.469 15.836 3.781 1 94.69 24 GLN B C 1
ATOM 2877 O O . GLN B 1 24 ? -21.938 14.82 3.32 1 94.69 24 GLN B O 1
ATOM 2882 N N . LEU B 1 25 ? -21.953 16.469 4.781 1 94.25 25 LEU B N 1
ATOM 2883 C CA . LEU B 1 25 ? -20.75 16.016 5.473 1 94.25 25 LEU B CA 1
ATOM 2884 C C . LEU B 1 25 ? -21.062 15.617 6.91 1 94.25 25 LEU B C 1
ATOM 2886 O O . LEU B 1 25 ? -21.734 16.359 7.633 1 94.25 25 LEU B O 1
ATOM 2890 N N . PHE B 1 26 ? -20.625 14.484 7.266 1 94.81 26 PHE B N 1
ATOM 2891 C CA . PHE B 1 26 ? -20.875 13.961 8.602 1 94.81 26 PHE B CA 1
ATOM 2892 C C . PHE B 1 26 ? -19.562 13.617 9.305 1 94.81 26 PHE B C 1
ATOM 2894 O O . PHE B 1 26 ? -18.594 13.258 8.648 1 94.81 26 PHE B O 1
ATOM 2901 N N . ILE B 1 27 ? -19.578 13.719 10.586 1 94 27 ILE B N 1
ATOM 2902 C CA . ILE B 1 27 ? -18.422 13.344 11.383 1 94 27 ILE B CA 1
ATOM 2903 C C . ILE B 1 27 ? -18.844 12.336 12.461 1 94 27 ILE B C 1
ATOM 2905 O O . ILE B 1 27 ? -19.938 12.43 13.008 1 94 27 ILE B O 1
ATOM 2909 N N . VAL B 1 28 ? -18.016 11.367 12.602 1 95.06 28 VAL B N 1
ATOM 2910 C CA . VAL B 1 28 ? -18.219 10.367 13.641 1 95.06 28 VAL B CA 1
ATOM 2911 C C . VAL B 1 28 ? -16.953 10.234 14.492 1 95.06 28 VAL B C 1
ATOM 2913 O O . VAL B 1 28 ? -15.844 10.406 13.984 1 95.06 28 VAL B O 1
ATOM 2916 N N . GLY B 1 29 ? -17.109 10.008 15.766 1 94.44 29 GLY B N 1
ATOM 2917 C CA . GLY B 1 29 ? -16 9.789 16.688 1 94.44 29 GLY B CA 1
ATOM 2918 C C . GLY B 1 29 ? -16.438 9.133 17.984 1 94.44 29 GLY B C 1
ATOM 2919 O O . GLY B 1 29 ? -17.359 8.32 18 1 94.44 29 GLY B O 1
ATOM 2920 N N . SER B 1 30 ? -15.641 9.328 18.906 1 94.31 30 SER B N 1
ATOM 2921 C CA . SER B 1 30 ? -15.938 8.797 20.234 1 94.31 30 SER B CA 1
ATOM 2922 C C . SER B 1 30 ? -15.727 9.859 21.312 1 94.31 30 SER B C 1
ATOM 2924 O O . SER B 1 30 ? -15.016 10.844 21.094 1 94.31 30 SER B O 1
ATOM 2926 N N . VAL B 1 31 ? -16.469 9.703 22.375 1 93 31 VAL B N 1
ATOM 2927 C CA . VAL B 1 31 ? -16.328 10.578 23.531 1 93 31 VAL B CA 1
ATOM 2928 C C . VAL B 1 31 ? -16.125 9.75 24.797 1 93 31 VAL B C 1
ATOM 2930 O O . VAL B 1 31 ? -16.484 8.562 24.828 1 93 31 VAL B O 1
ATOM 2933 N N . LEU B 1 32 ? -15.539 10.406 25.703 1 92.81 32 LEU B N 1
ATOM 2934 C CA . LEU B 1 32 ? -15.336 9.734 26.984 1 92.81 32 LEU B CA 1
ATOM 2935 C C . LEU B 1 32 ? -16.672 9.375 27.625 1 92.81 32 LEU B C 1
ATOM 2937 O O . LEU B 1 32 ? -17.578 10.211 27.688 1 92.81 32 LEU B O 1
ATOM 2941 N N . ARG B 1 33 ? -16.703 8.094 28.109 1 90.06 33 ARG B N 1
ATOM 2942 C CA . ARG B 1 33 ? -17.891 7.676 28.844 1 90.06 33 ARG B CA 1
ATOM 2943 C C . ARG B 1 33 ? -18.016 8.438 30.156 1 90.06 33 ARG B C 1
ATOM 2945 O O . ARG B 1 33 ? -17.031 8.609 30.875 1 90.06 33 ARG B O 1
ATOM 2952 N N . GLU B 1 34 ? -19.172 8.797 30.391 1 86.06 34 GLU B N 1
ATOM 2953 C CA . GLU B 1 34 ? -19.406 9.562 31.625 1 86.06 34 GLU B CA 1
ATOM 2954 C C . GLU B 1 34 ? -18.906 8.805 32.844 1 86.06 34 GLU B C 1
ATOM 2956 O O . GLU B 1 34 ? -19.219 7.625 33.031 1 86.06 34 GLU B O 1
ATOM 2961 N N . GLY B 1 35 ? -18.078 9.445 33.594 1 87 35 GLY B N 1
ATOM 2962 C CA . GLY B 1 35 ? -17.594 8.859 34.844 1 87 35 GLY B CA 1
ATOM 2963 C C . GLY B 1 35 ? -16.312 8.062 34.656 1 87 35 GLY B C 1
ATOM 2964 O O . GLY B 1 35 ? -15.82 7.457 35.625 1 87 35 GLY B O 1
ATOM 2965 N N . THR B 1 36 ? -15.969 8.023 33.469 1 87.38 36 THR B N 1
ATOM 2966 C CA . THR B 1 36 ? -14.742 7.266 33.219 1 87.38 36 THR B CA 1
ATOM 2967 C C . THR B 1 36 ? -13.625 8.18 32.75 1 87.38 36 THR B C 1
ATOM 2969 O O . THR B 1 36 ? -13.883 9.289 32.281 1 87.38 36 THR B O 1
ATOM 2972 N N . GLN B 1 37 ? -12.336 7.766 33 1 87.25 37 GLN B N 1
ATOM 2973 C CA . GLN B 1 37 ? -11.195 8.578 32.594 1 87.25 37 GLN B CA 1
ATOM 2974 C C . GLN B 1 37 ? -10.539 8.023 31.328 1 87.25 37 GLN B C 1
ATOM 2976 O O . GLN B 1 37 ? -9.773 8.719 30.672 1 87.25 37 GLN B O 1
ATOM 2981 N N . SER B 1 38 ? -10.922 6.863 30.891 1 88.94 38 SER B N 1
ATOM 2982 C CA . SER B 1 38 ? -10.125 6.297 29.812 1 88.94 38 SER B CA 1
ATOM 2983 C C . SER B 1 38 ? -10.992 5.473 28.859 1 88.94 38 SER B C 1
ATOM 2985 O O . SER B 1 38 ? -10.508 4.953 27.859 1 88.94 38 SER B O 1
ATOM 2987 N N . VAL B 1 39 ? -12.266 5.355 29.141 1 88.69 39 VAL B N 1
ATOM 2988 C CA . VAL B 1 39 ? -13.133 4.535 28.312 1 88.69 39 VAL B CA 1
ATOM 2989 C C . VAL B 1 39 ? -13.961 5.43 27.391 1 88.69 39 VAL B C 1
ATOM 2991 O O . VAL B 1 39 ? -14.664 6.332 27.859 1 88.69 39 VAL B O 1
ATOM 2994 N N . TYR B 1 40 ? -13.945 5.156 26.094 1 92.06 40 TYR B N 1
ATOM 2995 C CA . TYR B 1 40 ? -14.633 5.973 25.109 1 92.06 40 TYR B CA 1
ATOM 2996 C C . TYR B 1 40 ? -15.797 5.215 24.484 1 92.06 40 TYR B C 1
ATOM 2998 O O . TYR B 1 40 ? -15.703 4.016 24.219 1 92.06 40 TYR B O 1
ATOM 3006 N N . ASP B 1 41 ? -16.859 5.879 24.266 1 91.25 41 ASP B N 1
ATOM 3007 C CA . ASP B 1 41 ? -18.016 5.348 23.562 1 91.25 41 ASP B CA 1
ATOM 3008 C C . ASP B 1 41 ? -18.156 5.988 22.172 1 91.25 41 ASP B C 1
ATOM 3010 O O . ASP B 1 41 ? -17.938 7.191 22.016 1 91.25 41 ASP B O 1
ATOM 3014 N N . ASP B 1 42 ? -18.531 5.156 21.266 1 90.94 42 ASP B N 1
ATOM 3015 C CA . ASP B 1 42 ? -18.75 5.66 19.922 1 90.94 42 ASP B CA 1
ATOM 3016 C C . ASP B 1 42 ? -19.969 6.559 19.859 1 90.94 42 ASP B C 1
ATOM 3018 O O . ASP B 1 42 ? -20.984 6.285 20.516 1 90.94 42 ASP B O 1
ATOM 3022 N N . CYS B 1 43 ? -19.828 7.629 19.094 1 91.88 43 CYS B N 1
ATOM 3023 C CA . CYS B 1 43 ? -20.938 8.555 18.875 1 91.88 43 CYS B CA 1
ATOM 3024 C C . CYS B 1 43 ? -21.625 8.273 17.547 1 91.88 43 CYS B C 1
ATOM 3026 O O . CYS B 1 43 ? -21.031 7.676 16.656 1 91.88 43 CYS B O 1
ATOM 3028 N N . ASP B 1 44 ? -22.859 8.703 17.531 1 92.06 44 ASP B N 1
ATOM 3029 C CA . ASP B 1 44 ? -23.562 8.695 16.25 1 92.06 44 ASP B CA 1
ATOM 3030 C C . ASP B 1 44 ? -23.031 9.781 15.32 1 92.06 44 ASP B C 1
ATOM 3032 O O . ASP B 1 44 ? -22.5 10.789 15.781 1 92.06 44 ASP B O 1
ATOM 3036 N N . PRO B 1 45 ? -23.219 9.461 14.039 1 95.69 45 PRO B N 1
ATOM 3037 C CA . PRO B 1 45 ? -22.812 10.5 13.094 1 95.69 45 PRO B CA 1
ATOM 3038 C C . PRO B 1 45 ? -23.578 11.812 13.289 1 95.69 45 PRO B C 1
ATOM 3040 O O . PRO B 1 45 ? -24.766 11.789 13.609 1 95.69 45 PRO B O 1
ATOM 3043 N N . LYS B 1 46 ? -22.906 12.922 13.141 1 94.56 46 LYS B N 1
ATOM 3044 C CA . LYS B 1 46 ? -23.516 14.258 13.148 1 94.56 46 LYS B CA 1
ATOM 3045 C C . LYS B 1 46 ? -23.141 15.031 11.883 1 94.56 46 LYS B C 1
ATOM 3047 O O . LYS B 1 46 ? -22 14.945 11.406 1 94.56 46 LYS B O 1
ATOM 3052 N N . GLU B 1 47 ? -24.062 15.812 11.477 1 93.88 47 GLU B N 1
ATOM 3053 C CA . GLU B 1 47 ? -23.844 16.562 10.242 1 93.88 47 GLU B CA 1
ATOM 3054 C C . GLU B 1 47 ? -23.062 17.844 10.508 1 93.88 47 GLU B C 1
ATOM 3056 O O . GLU B 1 47 ? -23.328 18.547 11.492 1 93.88 47 GLU B O 1
ATOM 3061 N N . ILE B 1 48 ? -22.141 18.125 9.648 1 89.25 48 ILE B N 1
ATOM 3062 C CA . ILE B 1 48 ? -21.406 19.375 9.648 1 89.25 48 ILE B CA 1
ATOM 3063 C C . ILE B 1 48 ? -21.984 20.312 8.594 1 89.25 48 ILE B C 1
ATOM 3065 O O . ILE B 1 48 ? -21.906 20.047 7.398 1 89.25 48 ILE B O 1
ATOM 3069 N N . PRO B 1 49 ? -22.578 21.391 9.062 1 86.62 49 PRO B N 1
ATOM 3070 C CA . PRO B 1 49 ? -22.969 22.375 8.062 1 86.62 49 PRO B CA 1
ATOM 3071 C C . PRO B 1 49 ? -21.797 22.922 7.262 1 86.62 49 PRO B C 1
ATOM 3073 O O . PRO B 1 49 ? -20.766 23.281 7.844 1 86.62 49 PRO B O 1
ATOM 3076 N N . ILE B 1 50 ? -21.953 22.906 5.941 1 85.44 50 ILE B N 1
ATOM 3077 C CA . ILE B 1 50 ? -20.812 23.297 5.117 1 85.44 50 ILE B CA 1
ATOM 3078 C C . ILE B 1 50 ? -21.219 24.391 4.148 1 85.44 50 ILE B C 1
ATOM 3080 O O . ILE B 1 50 ? -22.391 24.484 3.754 1 85.44 50 ILE B O 1
ATOM 3084 N N . ASP B 1 51 ? -20.281 25.266 3.834 1 83.75 51 ASP B N 1
ATOM 3085 C CA . ASP B 1 51 ? -20.531 26.344 2.885 1 83.75 51 ASP B CA 1
ATOM 3086 C C . ASP B 1 51 ? -20.094 25.953 1.476 1 83.75 51 ASP B C 1
ATOM 3088 O O . ASP B 1 51 ? -19.734 24.797 1.235 1 83.75 51 ASP B O 1
ATOM 3092 N N . GLN B 1 52 ? -20.172 26.922 0.62 1 82.62 52 GLN B N 1
ATOM 3093 C CA . GLN B 1 52 ? -19.922 26.641 -0.788 1 82.62 52 GLN B CA 1
ATOM 3094 C C . GLN B 1 52 ? -18.453 26.281 -1.021 1 82.62 52 GLN B C 1
ATOM 3096 O O . GLN B 1 52 ? -18.125 25.453 -1.874 1 82.62 52 GLN B O 1
ATOM 3101 N N . SER B 1 53 ? -17.594 26.875 -0.3 1 81.12 53 SER B N 1
ATOM 3102 C CA . SER B 1 53 ? -16.172 26.594 -0.458 1 81.12 53 SER B CA 1
ATOM 3103 C C . SER B 1 53 ? -15.859 25.141 -0.134 1 81.12 53 SER B C 1
ATOM 3105 O O . SER B 1 53 ? -15.055 24.5 -0.818 1 81.12 53 SER B O 1
ATOM 3107 N N . VAL B 1 54 ? -16.516 24.656 0.895 1 83.19 54 VAL B N 1
ATOM 3108 C CA . VAL B 1 54 ? -16.328 23.266 1.276 1 83.19 54 VAL B CA 1
ATOM 3109 C C . VAL B 1 54 ? -17 22.344 0.262 1 83.19 54 VAL B C 1
ATOM 3111 O O . VAL B 1 54 ? -16.484 21.281 -0.067 1 83.19 54 VAL B O 1
ATOM 3114 N N . GLN B 1 55 ? -18.141 22.812 -0.284 1 89.19 55 GLN B N 1
ATOM 3115 C CA . GLN B 1 55 ? -18.812 22.062 -1.355 1 89.19 55 GLN B CA 1
ATOM 3116 C C . GLN B 1 55 ? -17.875 21.875 -2.547 1 89.19 55 GLN B C 1
ATOM 3118 O O . GLN B 1 55 ? -17.719 20.766 -3.057 1 89.19 55 GLN B O 1
ATOM 3123 N N . ASP B 1 56 ? -17.219 22.906 -2.867 1 88.44 56 ASP B N 1
ATOM 3124 C CA . ASP B 1 56 ? -16.312 22.891 -4.016 1 88.44 56 ASP B CA 1
ATOM 3125 C C . ASP B 1 56 ? -15.117 21.984 -3.75 1 88.44 56 ASP B C 1
ATOM 3127 O O . ASP B 1 56 ? -14.672 21.25 -4.641 1 88.44 56 ASP B O 1
ATOM 3131 N N . TRP B 1 57 ? -14.625 22.078 -2.523 1 85.12 57 TRP B N 1
ATOM 3132 C CA . TRP B 1 57 ? -13.5 21.234 -2.127 1 85.12 57 TRP B CA 1
ATOM 3133 C C . TRP B 1 57 ? -13.883 19.766 -2.193 1 85.12 57 TRP B C 1
ATOM 3135 O O . TRP B 1 57 ? -13.125 18.938 -2.703 1 85.12 57 TRP B O 1
ATOM 3145 N N . LEU B 1 58 ? -15.109 19.453 -1.703 1 91.94 58 LEU B N 1
ATOM 3146 C CA . LEU B 1 58 ? -15.609 18.078 -1.741 1 91.94 58 LEU B CA 1
ATOM 3147 C C . LEU B 1 58 ? -15.75 17.594 -3.18 1 91.94 58 LEU B C 1
ATOM 3149 O O . LEU B 1 58 ? -15.32 16.484 -3.512 1 91.94 58 LEU B O 1
ATOM 3153 N N . LEU B 1 59 ? -16.266 18.422 -3.975 1 94.62 59 LEU B N 1
ATOM 3154 C CA . LEU B 1 59 ? -16.422 18.062 -5.379 1 94.62 59 LEU B CA 1
ATOM 3155 C C . LEU B 1 59 ? -15.078 17.766 -6.023 1 94.62 59 LEU B C 1
ATOM 3157 O O . LEU B 1 59 ? -14.898 16.734 -6.656 1 94.62 59 LEU B O 1
ATOM 3161 N N . GLY B 1 60 ? -14.18 18.641 -5.848 1 93.44 60 GLY B N 1
ATOM 3162 C CA . GLY B 1 60 ? -12.867 18.5 -6.465 1 93.44 60 GLY B CA 1
ATOM 3163 C C . GLY B 1 60 ? -12.133 17.25 -6.012 1 93.44 60 GLY B C 1
ATOM 3164 O O . GLY B 1 60 ? -11.586 16.516 -6.836 1 93.44 60 GLY B O 1
ATOM 3165 N N . THR B 1 61 ? -12.141 17 -4.75 1 91.12 61 THR B N 1
ATOM 3166 C CA . THR B 1 61 ? -11.336 15.922 -4.195 1 91.12 61 THR B CA 1
ATOM 3167 C C . THR B 1 61 ? -11.992 14.57 -4.453 1 91.12 61 THR B C 1
ATOM 3169 O O . THR B 1 61 ? -11.305 13.57 -4.684 1 91.12 61 THR B O 1
ATOM 3172 N N . THR B 1 62 ? -13.312 14.508 -4.391 1 95.75 62 THR B N 1
ATOM 3173 C CA . THR B 1 62 ? -13.992 13.25 -4.66 1 95.75 62 THR B CA 1
ATOM 3174 C C . THR B 1 62 ? -13.898 12.891 -6.141 1 95.75 62 THR B C 1
ATOM 3176 O O . THR B 1 62 ? -13.734 11.719 -6.488 1 95.75 62 THR B O 1
ATOM 3179 N N . LYS B 1 63 ? -13.945 13.859 -6.957 1 95.88 63 LYS B N 1
ATOM 3180 C CA . LYS B 1 63 ? -13.742 13.633 -8.383 1 95.88 63 LYS B CA 1
ATOM 3181 C C . LYS B 1 63 ? -12.344 13.094 -8.664 1 95.88 63 LYS B C 1
ATOM 3183 O O . LYS B 1 63 ? -12.172 12.188 -9.477 1 95.88 63 LYS B O 1
ATOM 3188 N N . ALA B 1 64 ? -11.422 13.703 -8.047 1 93.19 64 ALA B N 1
ATOM 3189 C CA . ALA B 1 64 ? -10.039 13.266 -8.219 1 93.19 64 ALA B CA 1
ATOM 3190 C C . ALA B 1 64 ? -9.875 11.805 -7.812 1 93.19 64 ALA B C 1
ATOM 3192 O O . ALA B 1 64 ? -9.172 11.047 -8.484 1 93.19 64 ALA B O 1
ATOM 3193 N N . LEU B 1 65 ? -10.484 11.43 -6.73 1 95.56 65 LEU B N 1
ATOM 3194 C CA . LEU B 1 65 ? -10.43 10.039 -6.273 1 95.56 65 LEU B CA 1
ATOM 3195 C C . LEU B 1 65 ? -11.047 9.102 -7.301 1 95.56 65 LEU B C 1
ATOM 3197 O O . LEU B 1 65 ? -10.461 8.07 -7.645 1 95.56 65 LEU B O 1
ATOM 3201 N N . LEU B 1 66 ? -12.188 9.484 -7.766 1 96.56 66 LEU B N 1
ATOM 3202 C CA . LEU B 1 66 ? -12.891 8.656 -8.734 1 96.56 66 LEU B CA 1
ATOM 3203 C C . LEU B 1 66 ? -12.078 8.508 -10.016 1 96.56 66 LEU B C 1
ATOM 3205 O O . LEU B 1 66 ? -12.023 7.426 -10.602 1 96.56 66 LEU B O 1
ATOM 3209 N N . GLU B 1 67 ? -11.523 9.555 -10.391 1 92.31 67 GLU B N 1
ATOM 3210 C CA . GLU B 1 67 ? -10.68 9.523 -11.578 1 92.31 67 GLU B CA 1
ATOM 3211 C C . GLU B 1 67 ? -9.484 8.594 -11.383 1 92.31 67 GLU B C 1
ATOM 3213 O O . GLU B 1 67 ? -9.172 7.781 -12.258 1 92.31 67 GLU B O 1
ATOM 3218 N N . ASP B 1 68 ? -8.898 8.688 -10.305 1 90.69 68 ASP B N 1
ATOM 3219 C CA . ASP B 1 68 ? -7.742 7.855 -10.016 1 90.69 68 ASP B CA 1
ATOM 3220 C C . ASP B 1 68 ? -8.117 6.375 -10.008 1 90.69 68 ASP B C 1
ATOM 3222 O O . ASP B 1 68 ? -7.457 5.555 -10.656 1 90.69 68 ASP B O 1
ATOM 3226 N N . VAL B 1 69 ? -9.188 6.062 -9.336 1 93.56 69 VAL B N 1
ATOM 3227 C CA . VAL B 1 69 ? -9.6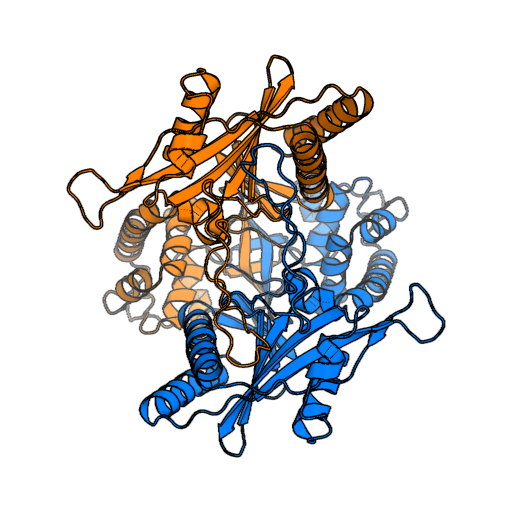02 4.672 -9.164 1 93.56 69 VAL B CA 1
ATOM 3228 C C . VAL B 1 69 ? -10 4.078 -10.516 1 93.56 69 VAL B C 1
ATOM 3230 O O . VAL B 1 69 ? -9.602 2.961 -10.852 1 93.56 69 VAL B O 1
ATOM 3233 N N . THR B 1 70 ? -10.766 4.805 -11.312 1 91.19 70 THR B N 1
ATOM 3234 C CA . THR B 1 70 ? -11.32 4.266 -12.547 1 91.19 70 THR B CA 1
ATOM 3235 C C . THR B 1 70 ? -10.25 4.195 -13.633 1 91.19 70 THR B C 1
ATOM 3237 O O . THR B 1 70 ? -10.32 3.346 -14.523 1 91.19 70 THR B O 1
ATOM 3240 N N . GLU B 1 71 ? -9.297 4.996 -13.508 1 84.25 71 GLU B N 1
ATOM 3241 C CA . GLU B 1 71 ? -8.289 5.055 -14.562 1 84.25 71 GLU B CA 1
ATOM 3242 C C . GLU B 1 71 ? -7.117 4.125 -14.258 1 84.25 71 GLU B C 1
ATOM 3244 O O . GLU B 1 71 ? -6.5 3.574 -15.18 1 84.25 71 GLU B O 1
ATOM 3249 N N . ASN B 1 72 ? -6.898 3.906 -13.016 1 82.62 72 ASN B N 1
ATOM 3250 C CA . ASN B 1 72 ? -5.613 3.297 -12.703 1 82.62 72 ASN B CA 1
ATOM 3251 C C . ASN B 1 72 ? -5.785 1.924 -12.055 1 82.62 72 ASN B C 1
ATOM 3253 O O . ASN B 1 72 ? -4.828 1.15 -11.969 1 82.62 72 ASN B O 1
ATOM 3257 N N . TYR B 1 73 ? -7.027 1.649 -11.664 1 88.12 73 TYR B N 1
ATOM 3258 C CA . TYR B 1 73 ? -7.156 0.42 -10.891 1 88.12 73 TYR B CA 1
ATOM 3259 C C . TYR B 1 73 ? -8.297 -0.443 -11.422 1 88.12 73 TYR B C 1
ATOM 3261 O O . TYR B 1 73 ? -9.289 0.076 -11.93 1 88.12 73 TYR B O 1
ATOM 3269 N N . GLN B 1 74 ? -8 -1.731 -11.344 1 87.12 74 GLN B N 1
ATOM 3270 C CA . GLN B 1 74 ? -9.094 -2.697 -11.352 1 87.12 74 GLN B CA 1
ATOM 3271 C C . GLN B 1 74 ? -9.602 -2.965 -9.938 1 87.12 74 GLN B C 1
ATOM 3273 O O . GLN B 1 74 ? -8.805 -3.143 -9.008 1 87.12 74 GLN B O 1
ATOM 3278 N N . VAL B 1 75 ? -10.906 -2.949 -9.812 1 93.44 75 VAL B N 1
ATOM 3279 C CA . VAL B 1 75 ? -11.492 -3.148 -8.492 1 93.44 75 VAL B CA 1
ATOM 3280 C C . VAL B 1 75 ? -12.102 -4.543 -8.398 1 93.44 75 VAL B C 1
ATOM 3282 O O . VAL B 1 75 ? -12.969 -4.902 -9.195 1 93.44 75 VAL B O 1
ATOM 3285 N N . LEU B 1 76 ? -11.625 -5.301 -7.43 1 92.25 76 LEU B N 1
ATOM 3286 C CA . LEU B 1 76 ? -12.07 -6.68 -7.277 1 92.25 76 LEU B CA 1
ATOM 3287 C C . LEU B 1 76 ? -12.578 -6.938 -5.863 1 92.25 76 LEU B C 1
ATOM 3289 O O . LEU B 1 76 ? -12.203 -6.223 -4.93 1 92.25 76 LEU B O 1
ATOM 3293 N N . ASN B 1 77 ? -13.43 -7.977 -5.801 1 92.19 77 ASN B N 1
ATOM 3294 C CA . ASN B 1 77 ? -13.883 -8.375 -4.473 1 92.19 77 ASN B CA 1
ATOM 3295 C C . ASN B 1 77 ? -12.734 -8.922 -3.629 1 92.19 77 ASN B C 1
ATOM 3297 O O . ASN B 1 77 ? -11.875 -9.641 -4.133 1 92.19 77 ASN B O 1
ATOM 3301 N N . ILE B 1 78 ? -12.75 -8.57 -2.375 1 88.69 78 ILE B N 1
ATOM 3302 C CA . ILE B 1 78 ? -11.688 -8.93 -1.449 1 88.69 78 ILE B CA 1
ATOM 3303 C C . ILE B 1 78 ? -11.5 -10.445 -1.437 1 88.69 78 ILE B C 1
ATOM 3305 O O . ILE B 1 78 ? -10.422 -10.945 -1.099 1 88.69 78 ILE B O 1
ATOM 3309 N N . ARG B 1 79 ? -12.523 -11.219 -1.866 1 82.62 79 ARG B N 1
ATOM 3310 C CA . ARG B 1 79 ? -12.461 -12.68 -1.873 1 82.62 79 ARG B CA 1
ATOM 3311 C C . ARG B 1 79 ? -11.797 -13.195 -3.145 1 82.62 79 ARG B C 1
ATOM 3313 O O . ARG B 1 79 ? -11.391 -14.359 -3.211 1 82.62 79 ARG B O 1
ATOM 3320 N N . GLU B 1 80 ? -11.664 -12.328 -4.105 1 85.62 80 GLU B N 1
ATOM 3321 C CA . GLU B 1 80 ? -11.211 -12.758 -5.426 1 85.62 80 GLU B CA 1
ATOM 3322 C C . GLU B 1 80 ? -9.688 -12.656 -5.543 1 85.62 80 GLU B C 1
ATOM 3324 O O . GLU B 1 80 ? -9.094 -13.273 -6.43 1 85.62 80 GLU B O 1
ATOM 3329 N N . VAL B 1 81 ? -9.094 -11.867 -4.719 1 87.5 81 VAL B N 1
ATOM 3330 C CA . VAL B 1 81 ? -7.652 -11.648 -4.773 1 87.5 81 VAL B CA 1
ATOM 3331 C C . VAL B 1 81 ? -7.09 -11.57 -3.355 1 87.5 81 VAL B C 1
ATOM 3333 O O . VAL B 1 81 ? -7.742 -11.055 -2.447 1 87.5 81 VAL B O 1
ATOM 3336 N N . ASP B 1 82 ? -5.938 -12.031 -3.219 1 84.12 82 ASP B N 1
ATOM 3337 C CA . ASP B 1 82 ? -5.367 -12.18 -1.882 1 84.12 82 ASP B CA 1
ATOM 3338 C C . ASP B 1 82 ? -5.105 -10.82 -1.24 1 84.12 82 ASP B C 1
ATOM 3340 O O . ASP B 1 82 ? -5.352 -10.633 -0.046 1 84.12 82 ASP B O 1
ATOM 3344 N N . GLU B 1 83 ? -4.5 -9.898 -2.033 1 87.62 83 GLU B N 1
ATOM 3345 C CA . GLU B 1 83 ? -4.125 -8.578 -1.541 1 87.62 83 GLU B CA 1
ATOM 3346 C C . GLU B 1 83 ? -4.301 -7.52 -2.625 1 87.62 83 GLU B C 1
ATOM 3348 O O . GLU B 1 83 ? -4.496 -7.848 -3.797 1 87.62 83 GLU B O 1
ATOM 3353 N N . GLU B 1 84 ? -4.352 -6.281 -2.152 1 89.31 84 GLU B N 1
ATOM 3354 C CA . GLU B 1 84 ? -4.301 -5.211 -3.143 1 89.31 84 GLU B CA 1
ATOM 3355 C C . GLU B 1 84 ? -2.945 -5.164 -3.84 1 89.31 84 GLU B C 1
ATOM 3357 O O . GLU B 1 84 ? -2 -5.832 -3.414 1 89.31 84 GLU B O 1
ATOM 3362 N N . SER B 1 85 ? -2.932 -4.484 -4.98 1 87.12 85 SER B N 1
ATOM 3363 C CA . SER B 1 85 ? -1.703 -4.348 -5.758 1 87.12 85 SER B CA 1
ATOM 3364 C C . SER B 1 85 ? -1.578 -2.951 -6.355 1 87.12 85 SER B C 1
ATOM 3366 O O . SER B 1 85 ? -2.387 -2.07 -6.059 1 87.12 85 SER B O 1
ATOM 3368 N N . GLU B 1 86 ? -0.546 -2.777 -7.137 1 80.62 86 GLU B N 1
ATOM 3369 C CA . GLU B 1 86 ? -0.319 -1.505 -7.816 1 80.62 86 GLU B CA 1
ATOM 3370 C C . GLU B 1 86 ? -1.46 -1.182 -8.781 1 80.62 86 GLU B C 1
ATOM 3372 O O . GLU B 1 86 ? -1.703 -0.015 -9.094 1 80.62 86 GLU B O 1
ATOM 3377 N N . THR B 1 87 ? -2.133 -2.227 -9.203 1 83.06 87 THR B N 1
ATOM 3378 C CA . THR B 1 87 ? -3.164 -1.985 -10.203 1 83.06 87 THR B CA 1
ATOM 3379 C C . THR B 1 87 ? -4.512 -2.533 -9.734 1 83.06 87 THR B C 1
ATOM 3381 O O . THR B 1 87 ? -5.48 -2.535 -10.492 1 83.06 87 THR B O 1
ATOM 3384 N N . ILE B 1 88 ? -4.504 -2.986 -8.516 1 88.62 88 ILE B N 1
ATOM 3385 C CA . ILE B 1 88 ? -5.738 -3.6 -8.039 1 88.62 88 ILE B CA 1
ATOM 3386 C C . ILE B 1 88 ? -6.121 -3.014 -6.684 1 88.62 88 ILE B C 1
ATOM 3388 O O . ILE B 1 88 ? -5.285 -2.924 -5.785 1 88.62 88 ILE B O 1
ATOM 3392 N N . LYS B 1 89 ? -7.266 -2.566 -6.613 1 94.12 89 LYS B N 1
ATOM 3393 C CA . LYS B 1 89 ? -7.91 -2.27 -5.336 1 94.12 89 LYS B CA 1
ATOM 3394 C C . LYS B 1 89 ? -9.047 -3.25 -5.051 1 94.12 89 LYS B C 1
ATOM 3396 O O . LYS B 1 89 ? -9.594 -3.861 -5.973 1 94.12 89 LYS B O 1
ATOM 3401 N N . ARG B 1 90 ? -9.32 -3.379 -3.809 1 93.75 90 ARG B N 1
ATOM 3402 C CA . ARG B 1 90 ? -10.344 -4.359 -3.465 1 93.75 90 ARG B CA 1
ATOM 3403 C C . ARG B 1 90 ? -11.562 -3.684 -2.838 1 93.75 90 ARG B C 1
ATOM 3405 O O . ARG B 1 90 ? -11.469 -2.547 -2.367 1 93.75 90 ARG B O 1
ATOM 3412 N N . TYR B 1 91 ? -12.703 -4.375 -2.951 1 97 91 TYR B N 1
ATOM 3413 C CA . TYR B 1 91 ? -13.906 -3.906 -2.264 1 97 91 TYR B CA 1
ATOM 3414 C C . TYR B 1 91 ? -14.516 -5.016 -1.413 1 97 91 TYR B C 1
ATOM 3416 O O . TYR B 1 91 ? -14.211 -6.195 -1.609 1 97 91 TYR B O 1
ATOM 3424 N N . ILE B 1 92 ? -15.336 -4.613 -0.41 1 94.88 92 ILE B N 1
ATOM 3425 C CA . ILE B 1 92 ? -15.992 -5.531 0.509 1 94.88 92 ILE B CA 1
ATOM 3426 C C . ILE B 1 92 ? -17.453 -5.109 0.706 1 94.88 92 ILE B C 1
ATOM 3428 O O . ILE B 1 92 ? -17.797 -3.947 0.485 1 94.88 92 ILE B O 1
ATOM 3432 N N . GLU B 1 93 ? -18.219 -6.035 1.02 1 94.94 93 GLU B N 1
ATOM 3433 C CA . GLU B 1 93 ? -19.594 -5.695 1.382 1 94.94 93 GLU B CA 1
ATOM 3434 C C . GLU B 1 93 ? -19.641 -4.969 2.723 1 94.94 93 GLU B C 1
ATOM 3436 O O . GLU B 1 93 ? -19 -5.379 3.684 1 94.94 93 GLU B O 1
ATOM 3441 N N . ILE B 1 94 ? -20.438 -3.973 2.811 1 95.88 94 ILE B N 1
ATOM 3442 C CA . ILE B 1 94 ? -20.438 -3.057 3.945 1 95.88 94 ILE B CA 1
ATOM 3443 C C . ILE B 1 94 ? -20.906 -3.793 5.203 1 95.88 94 ILE B C 1
ATOM 3445 O O . ILE B 1 94 ? -20.531 -3.416 6.316 1 95.88 94 ILE B O 1
ATOM 3449 N N . ASN B 1 95 ? -21.641 -4.852 5.039 1 92.19 95 ASN B N 1
ATOM 3450 C CA . ASN B 1 95 ? -22.125 -5.621 6.18 1 92.19 95 ASN B CA 1
ATOM 3451 C C . ASN B 1 95 ? -20.984 -6.25 6.961 1 92.19 95 ASN B C 1
ATOM 3453 O O . ASN B 1 95 ? -21.141 -6.602 8.133 1 92.19 95 ASN B O 1
ATOM 3457 N N . ASN B 1 96 ? -19.844 -6.414 6.27 1 89.19 96 ASN B N 1
ATOM 3458 C CA . ASN B 1 96 ? -18.656 -6.934 6.945 1 89.19 96 ASN B CA 1
ATOM 3459 C C . ASN B 1 96 ? -18.016 -5.879 7.844 1 89.19 96 ASN B C 1
ATOM 3461 O O . ASN B 1 96 ? -17.141 -6.199 8.664 1 89.19 96 ASN B O 1
ATOM 3465 N N . LEU B 1 97 ? -18.391 -4.676 7.652 1 93.25 97 LEU B N 1
ATOM 3466 C CA . LEU B 1 97 ? -17.969 -3.549 8.484 1 93.25 97 LEU B CA 1
ATOM 3467 C C . LEU B 1 97 ? -19.156 -3.006 9.281 1 93.25 97 LEU B C 1
ATOM 3469 O O . LEU B 1 97 ? -19.703 -1.959 8.945 1 93.25 97 LEU B O 1
ATOM 3473 N N . ASN B 1 98 ? -19.453 -3.637 10.344 1 90 98 ASN B N 1
ATOM 3474 C CA . ASN B 1 98 ? -20.719 -3.486 11.055 1 90 98 ASN B CA 1
ATOM 3475 C C . ASN B 1 98 ? -20.953 -2.039 11.477 1 90 98 ASN B C 1
ATOM 3477 O O . ASN B 1 98 ? -22.016 -1.483 11.234 1 90 98 ASN B O 1
ATOM 3481 N N . GLN B 1 99 ? -19.984 -1.423 12.109 1 93.06 99 GLN B N 1
ATOM 3482 C CA . GLN B 1 99 ? -20.156 -0.059 12.602 1 93.06 99 GLN B CA 1
ATOM 3483 C C . GLN B 1 99 ? -20.391 0.913 11.445 1 93.06 99 GLN B C 1
ATOM 3485 O O . GLN B 1 99 ? -21.219 1.822 11.555 1 93.06 99 GLN B O 1
ATOM 3490 N N . LEU B 1 100 ? -19.672 0.721 10.406 1 95.75 100 LEU B N 1
ATOM 3491 C CA . LEU B 1 100 ? -19.844 1.571 9.234 1 95.75 100 LEU B CA 1
ATOM 3492 C C . LEU B 1 100 ? -21.25 1.409 8.641 1 95.75 100 LEU B C 1
ATOM 3494 O O . LEU B 1 100 ? -21.875 2.395 8.25 1 95.75 100 LEU B O 1
ATOM 3498 N N . TYR B 1 101 ? -21.703 0.207 8.57 1 95.44 101 TYR B N 1
ATOM 3499 C CA . TYR B 1 101 ? -23.047 -0.089 8.094 1 95.44 101 TYR B CA 1
ATOM 3500 C C . TYR B 1 101 ? -24.094 0.633 8.93 1 95.44 101 TYR B C 1
ATOM 3502 O O . TYR B 1 101 ? -25 1.272 8.391 1 95.44 101 TYR B O 1
ATOM 3510 N N . LEU B 1 102 ? -23.906 0.552 10.195 1 94.81 102 LEU B N 1
ATOM 3511 C CA . LEU B 1 102 ? -24.859 1.191 11.102 1 94.81 102 LEU B CA 1
ATOM 3512 C C . LEU B 1 102 ? -24.859 2.705 10.914 1 94.81 102 LEU B C 1
ATOM 3514 O O . LEU B 1 102 ? -25.922 3.334 10.906 1 94.81 102 LEU B O 1
ATOM 3518 N N . TRP B 1 103 ? -23.703 3.289 10.812 1 95.88 103 TRP B N 1
ATOM 3519 C CA . TRP B 1 103 ? -23.594 4.73 10.609 1 95.88 103 TRP B CA 1
ATOM 3520 C C . TRP B 1 103 ? -24.312 5.152 9.336 1 95.88 103 TRP B C 1
ATOM 3522 O O . TRP B 1 103 ? -25.062 6.129 9.336 1 95.88 103 TRP B O 1
ATOM 3532 N N . THR B 1 104 ? -24.109 4.422 8.266 1 95.75 104 THR B N 1
ATOM 3533 C CA . THR B 1 104 ? -24.734 4.777 6.992 1 95.75 104 THR B CA 1
ATOM 3534 C C . THR B 1 104 ? -26.25 4.617 7.059 1 95.75 104 THR B C 1
ATOM 3536 O O . THR B 1 104 ? -26.984 5.395 6.453 1 95.75 104 THR B O 1
ATOM 3539 N N . GLN B 1 105 ? -26.672 3.648 7.793 1 94.5 105 GLN B N 1
ATOM 3540 C CA . GLN B 1 105 ? -28.109 3.459 7.98 1 94.5 105 GLN B CA 1
ATOM 3541 C C . GLN B 1 105 ? -28.719 4.637 8.727 1 94.5 105 GLN B C 1
ATOM 3543 O O . GLN B 1 105 ? -29.797 5.113 8.367 1 94.5 105 GLN B O 1
ATOM 3548 N N . ARG B 1 106 ? -28.078 5.051 9.672 1 95.38 106 ARG B N 1
ATOM 3549 C CA . ARG B 1 106 ? -28.578 6.184 10.453 1 95.38 106 ARG B CA 1
ATOM 3550 C C . ARG B 1 106 ? -28.656 7.441 9.594 1 95.38 106 ARG B C 1
ATOM 3552 O O . ARG B 1 106 ? -29.625 8.203 9.695 1 95.38 106 ARG B O 1
ATOM 3559 N N . ILE B 1 107 ? -27.656 7.645 8.852 1 95.44 107 ILE B N 1
ATOM 3560 C CA . ILE B 1 107 ? -27.625 8.805 7.973 1 95.44 107 ILE B CA 1
ATOM 3561 C C . ILE B 1 107 ? -28.766 8.711 6.953 1 95.44 107 ILE B C 1
ATOM 3563 O O . ILE B 1 107 ? -29.5 9.68 6.734 1 95.44 107 ILE B O 1
ATOM 3567 N N . ASN B 1 108 ? -28.922 7.547 6.379 1 92.62 108 ASN B N 1
ATOM 3568 C CA . ASN B 1 108 ? -29.938 7.344 5.352 1 92.62 108 ASN B CA 1
ATOM 3569 C C . ASN B 1 108 ? -31.359 7.508 5.918 1 92.62 108 ASN B C 1
ATOM 3571 O O . ASN B 1 108 ? -32.25 7.961 5.215 1 92.62 108 ASN B O 1
ATOM 3575 N N . ASN B 1 109 ? -31.438 7.125 7.137 1 91.56 109 ASN B N 1
ATOM 3576 C CA . ASN B 1 109 ? -32.75 7.219 7.777 1 91.56 109 ASN B CA 1
ATOM 3577 C C . ASN B 1 109 ? -32.969 8.594 8.406 1 91.56 109 ASN B C 1
ATOM 3579 O O . ASN B 1 109 ? -33.938 8.797 9.133 1 91.56 109 ASN B O 1
ATOM 3583 N N . GLU B 1 110 ? -32.062 9.484 8.234 1 87.5 110 GLU B N 1
ATOM 3584 C CA . GLU B 1 110 ? -32.156 10.859 8.727 1 87.5 110 GLU B CA 1
ATOM 3585 C C . GLU B 1 110 ? -32.25 10.906 10.242 1 87.5 110 GLU B C 1
ATOM 3587 O O . GLU B 1 110 ? -33 11.703 10.797 1 87.5 110 GLU B O 1
ATOM 3592 N N . GLN B 1 111 ? -31.609 10.047 10.836 1 87.31 111 GLN B N 1
ATOM 3593 C CA . GLN B 1 111 ? -31.562 9.969 12.289 1 87.31 111 GLN B CA 1
ATOM 3594 C C . GLN B 1 111 ? -30.281 10.586 12.836 1 87.31 111 GLN B C 1
ATOM 3596 O O . GLN B 1 111 ? -29.641 10.008 13.711 1 87.31 111 GLN B O 1
ATOM 3601 N N . VAL B 1 112 ? -29.844 11.672 12.164 1 90.12 112 VAL B N 1
ATOM 3602 C CA . VAL B 1 112 ? -28.594 12.305 12.555 1 90.12 112 VAL B CA 1
ATOM 3603 C C . VAL B 1 112 ? -28.859 13.773 12.898 1 90.12 112 VAL B C 1
ATOM 3605 O O . VAL B 1 112 ? -29.703 14.43 12.281 1 90.12 112 VAL B O 1
ATOM 3608 N N . GLU B 1 113 ? -28.203 14.172 13.922 1 85.31 113 GLU B N 1
ATOM 3609 C CA . GLU B 1 113 ? -28.25 15.586 14.273 1 85.31 113 GLU B CA 1
ATOM 3610 C C . GLU B 1 113 ? -27.594 16.438 13.195 1 85.31 113 GLU B C 1
ATOM 3612 O O . GLU B 1 113 ? -26.547 16.062 12.656 1 85.31 113 GLU B O 1
ATOM 3617 N N . ASN B 1 114 ? -28.156 17.625 12.984 1 84.38 114 ASN B N 1
ATOM 3618 C CA . ASN B 1 114 ? -27.719 18.438 11.859 1 84.38 114 ASN B CA 1
ATOM 3619 C C . ASN B 1 114 ? -26.656 19.438 12.273 1 84.38 114 ASN B C 1
ATOM 3621 O O . ASN B 1 114 ? -26.328 20.359 11.516 1 84.38 114 ASN B O 1
ATOM 3625 N N . ASP B 1 115 ? -26.172 19.203 13.391 1 85.44 115 ASP B N 1
ATOM 3626 C CA . ASP B 1 115 ? -25.125 20.125 13.852 1 85.44 115 ASP B CA 1
ATOM 3627 C C . ASP B 1 115 ? -24.094 19.406 14.703 1 85.44 115 ASP B C 1
ATOM 3629 O O . ASP B 1 115 ? -24.391 18.969 15.82 1 85.44 115 ASP B O 1
ATOM 3633 N N . ALA B 1 116 ? -22.953 19.312 14.188 1 89.19 116 ALA B N 1
ATOM 3634 C CA . ALA B 1 116 ? -21.875 18.578 14.844 1 89.19 116 ALA B CA 1
ATOM 3635 C C . ALA B 1 116 ? -21.031 19.5 15.727 1 89.19 116 ALA B C 1
ATOM 3637 O O . ALA B 1 116 ? -20.078 19.062 16.359 1 89.19 116 ALA B O 1
ATOM 3638 N N . ARG B 1 117 ? -21.359 20.734 15.875 1 83.25 117 ARG B N 1
ATOM 3639 C CA . ARG B 1 117 ? -20.531 21.75 16.547 1 83.25 117 ARG B CA 1
ATOM 3640 C C . ARG B 1 117 ? -20.297 21.375 18 1 83.25 117 ARG B C 1
ATOM 3642 O O . ARG B 1 117 ? -19.156 21.422 18.484 1 83.25 117 ARG B O 1
ATOM 3649 N N . THR B 1 118 ? -21.344 21.078 18.609 1 85.06 118 THR B N 1
ATOM 3650 C CA . THR B 1 118 ? -21.25 20.75 20.031 1 85.06 118 THR B CA 1
ATOM 3651 C C . THR B 1 118 ? -20.344 19.547 20.25 1 85.06 118 THR B C 1
ATOM 3653 O O . THR B 1 118 ? -19.516 19.531 21.156 1 85.06 118 THR B O 1
ATOM 3656 N N . LEU B 1 119 ? -20.5 18.625 19.406 1 88.69 119 LEU B N 1
ATOM 3657 C CA . LEU B 1 119 ? -19.703 17.406 19.516 1 88.69 119 LEU B CA 1
ATOM 3658 C C . LEU B 1 119 ? -18.234 17.703 19.25 1 88.69 119 LEU B C 1
ATOM 3660 O O . LEU B 1 119 ? -17.359 17.312 20.031 1 88.69 119 LEU B O 1
ATOM 3664 N N . ILE B 1 120 ? -17.922 18.406 18.219 1 86.62 120 ILE B N 1
ATOM 3665 C CA . ILE B 1 120 ? -16.562 18.672 17.766 1 86.62 120 ILE B CA 1
ATOM 3666 C C . ILE B 1 120 ? -15.812 19.484 18.812 1 86.62 120 ILE B C 1
ATOM 3668 O O . ILE B 1 120 ? -14.617 19.281 19.016 1 86.62 120 ILE B O 1
ATOM 3672 N N . ASN B 1 121 ? -16.562 20.312 19.547 1 82.75 121 ASN B N 1
ATOM 3673 C CA . ASN B 1 121 ? -15.914 21.234 20.469 1 82.75 121 ASN B CA 1
ATOM 3674 C C . ASN B 1 121 ? -15.703 20.609 21.828 1 82.75 121 ASN B C 1
ATOM 3676 O O . ASN B 1 121 ? -15.086 21.219 22.719 1 82.75 121 ASN B O 1
ATOM 3680 N N . ARG B 1 122 ? -16.203 19.453 21.984 1 84.94 122 ARG B N 1
ATOM 3681 C CA . ARG B 1 122 ? -15.914 18.75 23.234 1 84.94 122 ARG B CA 1
ATOM 3682 C C . ARG B 1 122 ? -14.43 18.438 23.359 1 84.94 122 ARG B C 1
ATOM 3684 O O . ARG B 1 122 ? -13.789 18.047 22.391 1 84.94 122 ARG B O 1
ATOM 3691 N N . ASP B 1 123 ? -13.93 18.516 24.516 1 82.44 123 ASP B N 1
ATOM 3692 C CA . ASP B 1 123 ? -12.508 18.281 24.781 1 82.44 123 ASP B CA 1
ATOM 3693 C C . ASP B 1 123 ? -12.172 16.797 24.672 1 82.44 123 ASP B C 1
ATOM 3695 O O . ASP B 1 123 ? -11.039 16.438 24.328 1 82.44 123 ASP B O 1
ATOM 3699 N N . ASP B 1 124 ? -13.148 16.062 24.906 1 88.12 124 ASP B N 1
ATOM 3700 C CA . ASP B 1 124 ? -12.883 14.625 24.953 1 88.12 124 ASP B CA 1
ATOM 3701 C C . ASP B 1 124 ? -13.289 13.953 23.641 1 88.12 124 ASP B C 1
ATOM 3703 O O . ASP B 1 124 ? -13.289 12.727 23.547 1 88.12 124 ASP B O 1
ATOM 3707 N N . PHE B 1 125 ? -13.641 14.773 22.672 1 89.44 125 PHE B N 1
ATOM 3708 C CA . PHE B 1 125 ? -14.055 14.203 21.406 1 89.44 125 PHE B CA 1
ATOM 3709 C C . PHE B 1 125 ? -12.852 13.703 20.609 1 89.44 125 PHE B C 1
ATOM 3711 O O . PHE B 1 125 ? -11.906 14.453 20.375 1 89.44 125 PHE B O 1
ATOM 3718 N N . LYS B 1 126 ? -12.883 12.477 20.172 1 91 126 LYS B N 1
ATOM 3719 C CA . LYS B 1 126 ? -11.891 11.867 19.297 1 91 126 LYS B CA 1
ATOM 3720 C C . LYS B 1 126 ? -12.5 11.508 17.938 1 91 126 LYS B C 1
ATOM 3722 O O . LYS B 1 126 ? -13.211 10.508 17.828 1 91 126 LYS B O 1
ATOM 3727 N N . PRO B 1 127 ? -12.211 12.297 16.969 1 91.81 127 PRO B N 1
ATOM 3728 C CA . PRO B 1 127 ? -12.781 12 15.656 1 91.81 127 PRO B CA 1
ATOM 3729 C C . PRO B 1 127 ? -12.234 10.711 15.055 1 91.81 127 PRO B C 1
ATOM 3731 O O . PRO B 1 127 ? -11.07 10.367 15.266 1 91.81 127 PRO B O 1
ATOM 3734 N N . LYS B 1 128 ? -13.031 10.031 14.234 1 93.62 128 LYS B N 1
ATOM 3735 C CA . LYS B 1 128 ? -12.633 8.766 13.633 1 93.62 128 LYS B CA 1
ATOM 3736 C C . LYS B 1 128 ? -12.836 8.789 12.117 1 93.62 128 LYS B C 1
ATOM 3738 O O . LYS B 1 128 ? -11.992 8.289 11.375 1 93.62 128 LYS B O 1
ATOM 3743 N N . VAL B 1 129 ? -14.016 9.32 11.727 1 95.38 129 VAL B N 1
ATOM 3744 C CA . VAL B 1 129 ? -14.359 9.195 10.312 1 95.38 129 VAL B CA 1
ATOM 3745 C C . VAL B 1 129 ? -15.109 10.445 9.844 1 95.38 129 VAL B C 1
ATOM 3747 O O . VAL B 1 129 ? -15.898 11.016 10.602 1 95.38 129 VAL B O 1
ATOM 3750 N N . LEU B 1 130 ? -14.82 10.883 8.703 1 94.88 130 LEU B N 1
ATOM 3751 C CA . LEU B 1 130 ? -15.672 11.797 7.945 1 94.88 130 LEU B CA 1
ATOM 3752 C C . LEU B 1 130 ? -16.375 11.07 6.805 1 94.88 130 LEU B C 1
ATOM 3754 O O . LEU B 1 130 ? -15.758 10.242 6.121 1 94.88 130 LEU B O 1
ATOM 3758 N N . LEU B 1 131 ? -17.625 11.312 6.652 1 96.81 131 LEU B N 1
ATOM 3759 C CA . LEU B 1 131 ? -18.406 10.766 5.551 1 96.81 131 LEU B CA 1
ATOM 3760 C C . LEU B 1 131 ? -19.016 11.891 4.715 1 96.81 131 LEU B C 1
ATOM 3762 O O . LEU B 1 131 ? -19.781 12.711 5.234 1 96.81 131 LEU B O 1
ATOM 3766 N N . ALA B 1 132 ? -18.688 11.969 3.502 1 97.06 132 ALA B N 1
ATOM 3767 C CA . ALA B 1 132 ? -19.344 12.883 2.566 1 97.06 132 ALA B CA 1
ATOM 3768 C C . ALA B 1 132 ? -20.375 12.148 1.714 1 97.06 132 ALA B C 1
ATOM 3770 O O . ALA B 1 132 ? -20.031 11.227 0.967 1 97.06 132 ALA B O 1
ATOM 3771 N N . LYS B 1 133 ? -21.547 12.547 1.844 1 97.5 133 LYS B N 1
ATOM 3772 C CA . LYS B 1 133 ? -22.656 11.906 1.136 1 97.5 133 LYS B CA 1
ATOM 3773 C C . LYS B 1 133 ? -23.078 12.734 -0.074 1 97.5 133 LYS B C 1
ATOM 3775 O O . LYS B 1 133 ? -23.203 13.961 0.016 1 97.5 133 LYS B O 1
ATOM 3780 N N . LEU B 1 134 ? -23.25 12.102 -1.171 1 97.5 134 LEU B N 1
ATOM 3781 C CA . LEU B 1 134 ? -23.766 12.719 -2.389 1 97.5 134 LEU B CA 1
ATOM 3782 C C . LEU B 1 134 ? -24.875 11.859 -3.004 1 97.5 134 LEU B C 1
ATOM 3784 O O . LEU B 1 134 ? -24.688 10.656 -3.205 1 97.5 134 LEU B O 1
ATOM 3788 N N . GLU B 1 135 ? -25.922 12.461 -3.258 1 95.75 135 GLU B N 1
ATOM 3789 C CA . GLU B 1 135 ? -27 11.766 -3.959 1 95.75 135 GLU B CA 1
ATOM 3790 C C . GLU B 1 135 ? -26.812 11.844 -5.473 1 95.75 135 GLU B C 1
ATOM 3792 O O . GLU B 1 135 ? -26.859 12.922 -6.059 1 95.75 135 GLU B O 1
ATOM 3797 N N . ILE B 1 136 ? -26.562 10.719 -6.133 1 94.25 136 ILE B N 1
ATOM 3798 C CA . ILE B 1 136 ? -26.281 10.641 -7.562 1 94.25 136 ILE B CA 1
ATOM 3799 C C . ILE B 1 136 ? -27.594 10.688 -8.344 1 94.25 136 ILE B C 1
ATOM 3801 O O . ILE B 1 136 ? -27.688 11.391 -9.359 1 94.25 136 ILE B O 1
ATOM 3805 N N . ASP B 1 137 ? -28.516 9.945 -7.93 1 89.75 137 ASP B N 1
ATOM 3806 C CA . ASP B 1 137 ? -29.891 9.961 -8.422 1 89.75 137 ASP B CA 1
ATOM 3807 C C . ASP B 1 137 ? -30.844 9.391 -7.375 1 89.75 137 ASP B C 1
ATOM 3809 O O . ASP B 1 137 ? -30.484 9.258 -6.203 1 89.75 137 ASP B O 1
ATOM 3813 N N . ASP B 1 138 ? -32.125 9.18 -7.75 1 85.31 138 ASP B N 1
ATOM 3814 C CA . ASP B 1 138 ? -33.188 8.781 -6.812 1 85.31 138 ASP B CA 1
ATOM 3815 C C . ASP B 1 138 ? -32.875 7.418 -6.199 1 85.31 138 ASP B C 1
ATOM 3817 O O . ASP B 1 138 ? -33.344 7.098 -5.109 1 85.31 138 ASP B O 1
ATOM 3821 N N . GLU B 1 139 ? -32 6.703 -6.844 1 86.31 139 GLU B N 1
ATOM 3822 C CA . GLU B 1 139 ? -31.828 5.32 -6.414 1 86.31 139 GLU B CA 1
ATOM 3823 C C . GLU B 1 139 ? -30.406 5.078 -5.906 1 86.31 139 GLU B C 1
ATOM 3825 O O . GLU B 1 139 ? -30.125 4.043 -5.305 1 86.31 139 GLU B O 1
ATOM 3830 N N . MET B 1 140 ? -29.547 6.082 -6.129 1 92.31 140 MET B N 1
ATOM 3831 C CA . MET B 1 140 ? -28.141 5.789 -5.836 1 92.31 140 MET B CA 1
ATOM 3832 C C . MET B 1 140 ? -27.516 6.91 -5.02 1 92.31 140 MET B C 1
ATOM 3834 O O . MET B 1 140 ? -27.531 8.07 -5.434 1 92.31 140 MET B O 1
ATOM 3838 N N . LYS B 1 141 ? -27.094 6.52 -3.848 1 95.38 141 LYS B N 1
ATOM 3839 C CA . LYS B 1 141 ? -26.281 7.395 -2.996 1 95.38 141 LYS B CA 1
ATOM 3840 C C . LYS B 1 141 ? -24.844 6.906 -2.904 1 95.38 141 LYS B C 1
ATOM 3842 O O . LYS B 1 141 ? -24.594 5.699 -2.938 1 95.38 141 LYS B O 1
ATOM 3847 N N . VAL B 1 142 ? -23.953 7.863 -2.816 1 97.81 142 VAL B N 1
ATOM 3848 C CA . VAL B 1 142 ? -22.547 7.535 -2.693 1 97.81 142 VAL B CA 1
ATOM 3849 C C . VAL B 1 142 ? -21.953 8.219 -1.458 1 97.81 142 VAL B C 1
ATOM 3851 O O . VAL B 1 142 ? -22.297 9.359 -1.153 1 97.81 142 VAL B O 1
ATOM 3854 N N . TYR B 1 143 ? -21.172 7.508 -0.701 1 98.38 143 TYR B N 1
ATOM 3855 C CA . TYR B 1 143 ? -20.438 8.07 0.428 1 98.38 143 TYR B CA 1
ATOM 3856 C C . TYR B 1 143 ? -18.938 8.023 0.174 1 98.38 143 TYR B C 1
ATOM 3858 O O . TYR B 1 143 ? -18.406 7.027 -0.327 1 98.38 143 TYR B O 1
ATOM 3866 N N . PHE B 1 144 ? -18.297 9.055 0.466 1 98.25 144 PHE B N 1
ATOM 3867 C CA . PHE B 1 144 ? -16.828 9.078 0.522 1 98.25 144 PHE B CA 1
ATOM 3868 C C . PHE B 1 144 ? -16.344 9.07 1.966 1 98.25 144 PHE B C 1
ATOM 3870 O O . PHE B 1 144 ? -16.828 9.852 2.791 1 98.25 144 PHE B O 1
ATOM 3877 N N . LEU B 1 145 ? -15.461 8.203 2.205 1 97.94 145 LEU B N 1
ATOM 3878 C CA . LEU B 1 145 ? -15.008 7.91 3.561 1 97.94 145 LEU B CA 1
ATOM 3879 C C . LEU B 1 145 ? -13.594 8.422 3.783 1 97.94 145 LEU B C 1
ATOM 3881 O O . LEU B 1 145 ? -12.695 8.156 2.979 1 97.94 145 LEU B O 1
ATOM 3885 N N . LYS B 1 146 ? -13.398 9.156 4.848 1 94.94 146 LYS B N 1
ATOM 3886 C CA . LYS B 1 146 ? -12.086 9.625 5.273 1 94.94 146 LYS B CA 1
ATOM 3887 C C . LYS B 1 146 ? -11.82 9.266 6.734 1 94.94 146 LYS B C 1
ATOM 3889 O O . LYS B 1 146 ? -12.539 9.711 7.629 1 94.94 146 LYS B O 1
ATOM 3894 N N . ILE B 1 147 ? -10.891 8.477 6.945 1 93.88 147 ILE B N 1
ATOM 3895 C CA . ILE B 1 147 ? -10.492 8.133 8.305 1 93.88 147 ILE B CA 1
ATOM 3896 C C . ILE B 1 147 ? -9.594 9.219 8.883 1 93.88 147 ILE B C 1
ATOM 3898 O O . ILE B 1 147 ? -8.609 9.617 8.242 1 93.88 147 ILE B O 1
ATOM 3902 N N . ILE B 1 148 ? -9.953 9.664 10.031 1 87.94 148 ILE B N 1
ATOM 3903 C CA . ILE B 1 148 ? -9.219 10.766 10.641 1 87.94 148 ILE B CA 1
ATOM 3904 C C . ILE B 1 148 ? -8.906 10.438 12.102 1 87.94 148 ILE B C 1
ATOM 3906 O O . ILE B 1 148 ? -9.328 9.398 12.609 1 87.94 148 ILE B O 1
ATOM 3910 N N . ASN B 1 149 ? -8.086 11.211 12.648 1 84.75 149 ASN B N 1
ATOM 3911 C CA . ASN B 1 149 ? -7.773 11.148 14.078 1 84.75 149 ASN B CA 1
ATOM 3912 C C . ASN B 1 149 ? -7.625 12.539 14.68 1 84.75 149 ASN B C 1
ATOM 3914 O O . ASN B 1 149 ? -7.949 13.539 14.039 1 84.75 149 ASN B O 1
ATOM 3918 N N . GLU B 1 150 ? -7.148 12.609 15.805 1 76.81 150 GLU B N 1
ATOM 3919 C CA . GLU B 1 150 ? -7.102 13.859 16.547 1 76.81 150 GLU B CA 1
ATOM 3920 C C . GLU B 1 150 ? -6.145 14.859 15.906 1 76.81 150 GLU B C 1
ATOM 3922 O O . GLU B 1 150 ? -6.207 16.062 16.188 1 76.81 150 GLU B O 1
ATOM 3927 N N . SER B 1 151 ? -5.238 14.367 15.031 1 68.38 151 SER B N 1
ATOM 3928 C CA . SER B 1 151 ? -4.25 15.234 14.391 1 68.38 151 SER B CA 1
ATOM 3929 C C . SER B 1 151 ? -4.914 16.25 13.469 1 68.38 151 SER B C 1
ATOM 3931 O O . SER B 1 151 ? -4.305 17.25 13.094 1 68.38 151 SER B O 1
ATOM 3933 N N . VAL B 1 152 ? -6.129 15.898 13.133 1 68.25 152 VAL B N 1
ATOM 3934 C CA . VAL B 1 152 ? -6.832 16.828 12.25 1 68.25 152 VAL B CA 1
ATOM 3935 C C . VAL B 1 152 ? -7.117 18.125 13 1 68.25 152 VAL B C 1
ATOM 3937 O O . VAL B 1 152 ? -7.391 19.156 12.383 1 68.25 152 VAL B O 1
ATOM 3940 N N . PHE B 1 153 ? -7.152 17.828 14.336 1 61.28 153 PHE B N 1
ATOM 3941 C CA . PHE B 1 153 ? -7.309 19.031 15.148 1 61.28 153 PHE B CA 1
ATOM 3942 C C . PHE B 1 153 ? -5.969 19.719 15.344 1 61.28 153 PHE B C 1
ATOM 3944 O O . PHE B 1 153 ? -4.93 19.062 15.43 1 61.28 153 PHE B O 1
ATOM 3951 N N . LEU B 1 154 ? -5.5 20.609 14.508 1 55.16 154 LEU B N 1
ATOM 3952 C CA . LEU B 1 154 ? -4.215 21.297 14.602 1 55.16 154 LEU B CA 1
ATOM 3953 C C . LEU B 1 154 ? -3.533 20.984 15.93 1 55.16 154 LEU B C 1
ATOM 3955 O O . LEU B 1 154 ? -3.02 21.891 16.594 1 55.16 154 LEU B O 1
ATOM 3959 N N . LYS B 1 155 ? -3.791 19.906 16.438 1 46.75 155 LYS B N 1
ATOM 3960 C CA . LYS B 1 155 ? -3.01 19.844 17.672 1 46.75 155 LYS B CA 1
ATOM 3961 C C . LYS B 1 155 ? -1.527 20.078 17.391 1 46.75 155 LYS B C 1
ATOM 3963 O O . LYS B 1 155 ? -1.103 20.094 16.234 1 46.75 155 LYS B O 1
ATOM 3968 N N . LYS B 1 156 ? -0.646 19.656 18.391 1 39.59 156 LYS B N 1
ATOM 3969 C CA . LYS B 1 156 ? 0.766 19.859 18.703 1 39.59 156 LYS B CA 1
ATOM 3970 C C . LYS B 1 156 ? 1.662 19.125 17.719 1 39.59 156 LYS B C 1
ATOM 3972 O O . LYS B 1 156 ? 1.891 17.922 17.859 1 39.59 156 LYS B O 1
ATOM 3977 N N . ARG B 1 157 ? 1.264 19.062 16.406 1 39.38 157 ARG B N 1
ATOM 3978 C CA . ARG B 1 157 ? 2.33 18.469 15.609 1 39.38 157 ARG B CA 1
ATOM 3979 C C . ARG B 1 157 ? 3.697 18.984 16.062 1 39.38 157 ARG B C 1
ATOM 3981 O O . ARG B 1 157 ? 3.812 20.094 16.578 1 39.38 157 ARG B O 1
ATOM 3988 N N . LYS B 1 158 ? 4.551 18.031 16.344 1 39.5 158 LYS B N 1
ATOM 3989 C CA . LYS B 1 158 ? 5.898 18.469 16.703 1 39.5 158 LYS B CA 1
ATOM 3990 C C . LYS B 1 158 ? 6.406 19.531 15.727 1 39.5 158 LYS B C 1
ATOM 3992 O O . LYS B 1 158 ? 6.41 19.312 14.508 1 39.5 158 LYS B O 1
ATOM 3997 N N . ILE B 1 159 ? 6.07 20.703 16 1 36.97 159 ILE B N 1
ATOM 3998 C CA . ILE B 1 159 ? 6.57 21.891 15.305 1 36.97 159 ILE B CA 1
ATOM 3999 C C . ILE B 1 159 ? 8.086 21.969 15.445 1 36.97 159 ILE B C 1
ATOM 4001 O O . ILE B 1 159 ? 8.609 22.016 16.562 1 36.97 159 ILE B O 1
ATOM 4005 N N . LEU B 1 160 ? 8.727 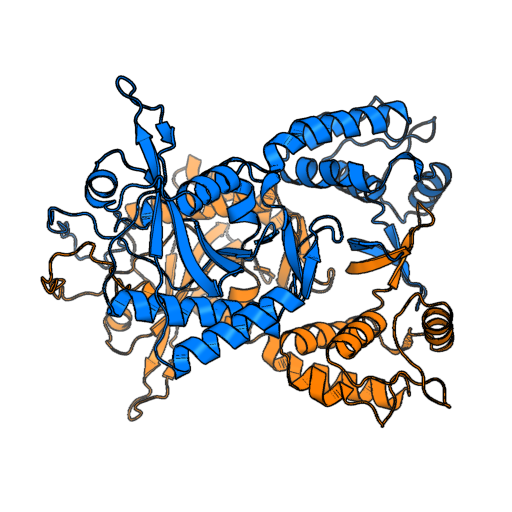21.156 14.477 1 37.16 160 LEU B N 1
ATOM 4006 C CA . LEU B 1 160 ? 10.133 21.547 14.484 1 37.16 160 LEU B CA 1
ATOM 4007 C C . LEU B 1 160 ? 10.281 23.047 14.258 1 37.16 160 LEU B C 1
ATOM 4009 O O . LEU B 1 160 ? 9.938 23.562 13.188 1 37.16 160 LEU B O 1
ATOM 4013 N N . GLU B 1 161 ? 9.867 23.75 15.344 1 35.72 161 GLU B N 1
ATOM 4014 C CA . GLU B 1 161 ? 10.164 25.172 15.242 1 35.72 161 GLU B CA 1
ATOM 4015 C C . GLU B 1 161 ? 11.633 25.406 14.891 1 35.72 161 GLU B C 1
ATOM 4017 O O . GLU B 1 161 ? 12.531 24.875 15.562 1 35.72 161 GLU B O 1
ATOM 4022 N N . VAL B 1 162 ? 11.844 25.531 13.609 1 36.22 162 VAL B N 1
ATOM 4023 C CA . VAL B 1 162 ? 13.172 26.109 13.422 1 36.22 162 VAL B CA 1
ATOM 4024 C C . VAL B 1 162 ? 13.328 27.328 14.344 1 36.22 162 VAL B C 1
ATOM 4026 O O . VAL B 1 162 ? 12.914 28.438 13.992 1 36.22 162 VAL B O 1
ATOM 4029 N N . VAL B 1 163 ? 12.43 27.297 15.523 1 29.59 163 VAL B N 1
ATOM 4030 C CA . VAL B 1 163 ? 12.281 28.422 16.422 1 29.59 163 VAL B CA 1
ATOM 4031 C C . VAL B 1 163 ? 13.609 28.719 17.109 1 29.59 163 VAL B C 1
ATOM 4033 O O . VAL B 1 163 ? 14.43 27.812 17.297 1 29.59 163 VAL B O 1
ATOM 4036 N N . ASP B 1 164 ? 13.914 29.969 17.125 1 27.95 164 ASP B N 1
ATOM 4037 C CA . ASP B 1 164 ? 14.328 30.516 18.422 1 27.95 164 ASP B CA 1
ATOM 4038 C C . ASP B 1 164 ? 13.383 30.078 19.531 1 27.95 164 ASP B C 1
ATOM 4040 O O . ASP B 1 164 ? 12.219 29.75 19.281 1 27.95 164 ASP B O 1
ATOM 4044 N N . ARG B 1 165 ? 13.641 29.781 20.75 1 28.72 165 ARG B N 1
ATOM 4045 C CA . ARG B 1 165 ? 13.062 29.297 22 1 28.72 165 ARG B CA 1
ATOM 4046 C C . ARG B 1 165 ? 11.609 29.734 22.141 1 28.72 165 ARG B C 1
ATOM 4048 O O . ARG B 1 165 ? 11.008 29.594 23.203 1 28.72 165 ARG B O 1
ATOM 4055 N N . GLY B 1 166 ? 10.938 30.547 21.281 1 27.73 166 GLY B N 1
ATOM 4056 C CA . GLY B 1 166 ? 9.766 31.125 21.906 1 27.73 166 GLY B CA 1
ATOM 4057 C C . GLY B 1 166 ? 8.539 30.234 21.812 1 27.73 166 GLY B C 1
ATOM 4058 O O . GLY B 1 166 ? 8.43 29.406 20.891 1 27.73 166 GLY B O 1
ATOM 4059 N N . ASP B 1 167 ? 7.836 29.922 22.812 1 27.95 167 ASP B N 1
ATOM 4060 C CA . ASP B 1 167 ? 6.605 29.219 23.141 1 27.95 167 ASP B CA 1
ATOM 4061 C C . ASP B 1 167 ? 5.441 29.719 22.281 1 27.95 167 ASP B C 1
ATOM 4063 O O . ASP B 1 167 ? 5.18 30.922 22.219 1 27.95 167 ASP B O 1
ATOM 4067 N N . TYR B 1 168 ? 5.164 29.234 21.172 1 27.97 168 TYR B N 1
ATOM 4068 C CA . TYR B 1 168 ? 4.039 29.688 20.359 1 27.97 168 TYR B CA 1
ATOM 4069 C C . TYR B 1 168 ? 2.711 29.344 21.016 1 27.97 168 TYR B C 1
ATOM 4071 O O . TYR B 1 168 ? 2.51 28.219 21.484 1 27.97 168 TYR B O 1
ATOM 4079 N N . GLN B 1 169 ? 2.094 30.312 21.641 1 28.75 169 GLN B N 1
ATOM 4080 C CA . GLN B 1 169 ? 0.737 30.172 22.172 1 28.75 169 GLN B CA 1
ATOM 4081 C C . GLN B 1 169 ? -0.293 30.266 21.047 1 28.75 169 GLN B C 1
ATOM 4083 O O . GLN B 1 169 ? -0.332 31.234 20.297 1 28.75 169 GLN B O 1
ATOM 4088 N N . ILE B 1 170 ? -0.657 29.281 20.297 1 32.78 170 ILE B N 1
ATOM 4089 C CA . ILE B 1 170 ? -1.812 29.266 19.406 1 32.78 170 ILE B CA 1
ATOM 4090 C C . ILE B 1 170 ? -3.033 29.828 20.141 1 32.78 170 ILE B C 1
ATOM 4092 O O . ILE B 1 170 ? -3.35 29.406 21.25 1 32.78 170 ILE B O 1
ATOM 4096 N N . SER B 1 171 ? -3.389 30.984 19.766 1 33.44 171 SER B N 1
ATOM 4097 C CA . SER B 1 171 ? -4.555 31.625 20.375 1 33.44 171 SER B CA 1
ATOM 4098 C C . SER B 1 171 ? -5.746 30.672 20.406 1 33.44 171 SER B C 1
ATOM 4100 O O . SER B 1 171 ? -5.949 29.891 19.484 1 33.44 171 SER B O 1
ATOM 4102 N N . GLN B 1 172 ? -6.207 30.312 21.531 1 38.47 172 GLN B N 1
ATOM 4103 C CA . GLN B 1 172 ? -7.367 29.562 22 1 38.47 172 GLN B CA 1
ATOM 4104 C C . GLN B 1 172 ? -8.633 29.984 21.266 1 38.47 172 GLN B C 1
ATOM 4106 O O . GLN B 1 172 ? -9.312 30.938 21.672 1 38.47 172 GLN B O 1
ATOM 4111 N N . GLU B 1 173 ? -8.648 30.203 19.953 1 47.91 173 GLU B N 1
ATOM 4112 C CA . GLU B 1 173 ? -10 30.422 19.438 1 47.91 173 GLU B CA 1
ATOM 4113 C C . GLU B 1 173 ? -10.945 29.312 19.906 1 47.91 173 GLU B C 1
ATOM 4115 O O . GLU B 1 173 ? -10.508 28.203 20.219 1 47.91 173 GLU B O 1
ATOM 4120 N N . ARG B 1 174 ? -12.227 29.734 20.234 1 55.75 174 ARG B N 1
ATOM 4121 C CA . ARG B 1 174 ? -13.242 29 20.969 1 55.75 174 ARG B CA 1
ATOM 4122 C C . ARG B 1 174 ? -13.578 27.688 20.281 1 55.75 174 ARG B C 1
ATOM 4124 O O . ARG B 1 174 ? -13.75 26.656 20.953 1 55.75 174 ARG B O 1
ATOM 4131 N N . ASP B 1 175 ? -13.781 27.719 18.812 1 63.56 175 ASP B N 1
ATOM 4132 C CA . ASP B 1 175 ? -14.219 26.469 18.188 1 63.56 175 ASP B CA 1
ATOM 4133 C C . ASP B 1 175 ? -13.039 25.719 17.578 1 63.56 175 ASP B C 1
ATOM 4135 O O . ASP B 1 175 ? -12.133 26.344 17 1 63.56 175 ASP B O 1
ATOM 4139 N N . LYS B 1 176 ? -13.008 24.516 17.703 1 70.81 176 LYS B N 1
ATOM 4140 C CA . LYS B 1 176 ? -11.992 23.656 17.125 1 70.81 176 LYS B CA 1
ATOM 4141 C C . LYS B 1 176 ? -12.047 23.703 15.594 1 70.81 176 LYS B C 1
ATOM 4143 O O . LYS B 1 176 ? -13.117 23.844 15.008 1 70.81 176 LYS B O 1
ATOM 4148 N N . LYS B 1 177 ? -10.938 23.797 15.016 1 69.44 177 LYS B N 1
ATOM 4149 C CA . LYS B 1 177 ? -10.797 23.75 13.562 1 69.44 177 LYS B CA 1
ATOM 4150 C C . LYS B 1 177 ? -10.328 22.375 13.102 1 69.44 177 LYS B C 1
ATOM 4152 O O . LYS B 1 177 ? -9.5 21.75 13.758 1 69.44 177 LYS B O 1
ATOM 4157 N N . LEU B 1 178 ? -10.945 21.938 11.914 1 75.69 178 LEU B N 1
ATOM 4158 C CA . LEU B 1 178 ? -10.539 20.672 11.32 1 75.69 178 LEU B CA 1
ATOM 4159 C C . LEU B 1 178 ? -9.617 20.906 10.117 1 75.69 178 LEU B C 1
ATOM 4161 O O . LEU B 1 178 ? -10 21.594 9.164 1 75.69 178 LEU B O 1
ATOM 4165 N N . PHE B 1 179 ? -8.445 20.406 10.148 1 72.69 179 PHE B N 1
ATOM 4166 C CA . PHE B 1 179 ? -7.496 20.469 9.047 1 72.69 179 PHE B CA 1
ATOM 4167 C C . PHE B 1 179 ? -7.465 19.141 8.289 1 72.69 179 PHE B C 1
ATOM 4169 O O . PHE B 1 179 ? -7.047 18.109 8.836 1 72.69 179 PHE B O 1
ATOM 4176 N N . LEU B 1 180 ? -7.965 19.297 7.023 1 76.25 180 LEU B N 1
ATOM 4177 C CA . LEU B 1 180 ? -8.109 18.062 6.262 1 76.25 180 LEU B CA 1
ATOM 4178 C C . LEU B 1 180 ? -7.246 18.078 5.008 1 76.25 180 LEU B C 1
ATOM 4180 O O . LEU B 1 180 ? -7.121 19.125 4.355 1 76.25 180 LEU B O 1
ATOM 4184 N N . ASP B 1 181 ? -6.621 16.984 4.684 1 75.5 181 ASP B N 1
ATOM 4185 C CA . ASP B 1 181 ? -5.953 16.828 3.395 1 75.5 181 ASP B CA 1
ATOM 4186 C C . ASP B 1 181 ? -6.941 16.422 2.309 1 75.5 181 ASP B C 1
ATOM 4188 O O . ASP B 1 181 ? -8.133 16.25 2.576 1 75.5 181 ASP B O 1
ATOM 4192 N N . ASP B 1 182 ? -6.492 16.281 1.091 1 78.69 182 ASP B N 1
ATOM 4193 C CA . ASP B 1 182 ? -7.359 16.062 -0.061 1 78.69 182 ASP B CA 1
ATOM 4194 C C . ASP B 1 182 ? -7.551 14.562 -0.314 1 78.69 182 ASP B C 1
ATOM 4196 O O . ASP B 1 182 ? -8.164 14.172 -1.309 1 78.69 182 ASP B O 1
ATOM 4200 N N . GLN B 1 183 ? -7.09 13.758 0.619 1 85.44 183 GLN B N 1
ATOM 4201 C CA . GLN B 1 183 ? -7.09 12.328 0.344 1 85.44 183 GLN B CA 1
ATOM 4202 C C . GLN B 1 183 ? -8.273 11.641 1.013 1 85.44 183 GLN B C 1
ATOM 4204 O O . GLN B 1 183 ? -8.57 11.891 2.184 1 85.44 183 GLN B O 1
ATOM 4209 N N . TRP B 1 184 ? -8.969 10.844 0.269 1 94.25 184 TRP B N 1
ATOM 4210 C CA . TRP B 1 184 ? -10.047 9.992 0.772 1 94.25 184 TRP B CA 1
ATOM 4211 C C . TRP B 1 184 ? -9.602 8.539 0.849 1 94.25 184 TRP B C 1
ATOM 4213 O O . TRP B 1 184 ? -8.688 8.125 0.13 1 94.25 184 TRP B O 1
ATOM 4223 N N . ASP B 1 185 ? -10.289 7.816 1.688 1 96.44 185 ASP B N 1
ATOM 4224 C CA . ASP B 1 185 ? -9.805 6.469 1.979 1 96.44 185 ASP B CA 1
ATOM 4225 C C . ASP B 1 185 ? -10.719 5.414 1.362 1 96.44 185 ASP B C 1
ATOM 4227 O O . ASP B 1 185 ? -10.32 4.258 1.2 1 96.44 185 ASP B O 1
ATOM 4231 N N . GLY B 1 186 ? -11.898 5.746 1.092 1 98.12 186 GLY B N 1
ATOM 4232 C CA . GLY B 1 186 ? -12.812 4.758 0.541 1 98.12 186 GLY B CA 1
ATOM 4233 C C . GLY B 1 186 ? -14.047 5.375 -0.088 1 98.12 186 GLY B C 1
ATOM 4234 O O . GLY B 1 186 ? -14.281 6.578 0.044 1 98.12 186 GLY B O 1
ATOM 4235 N N . ILE B 1 187 ? -14.789 4.562 -0.807 1 98.56 187 ILE B N 1
ATOM 4236 C CA . ILE B 1 187 ? -16.062 4.93 -1.431 1 98.56 187 ILE B CA 1
ATOM 4237 C C . ILE B 1 187 ? -17.109 3.867 -1.126 1 98.56 187 ILE B C 1
ATOM 4239 O O . ILE B 1 187 ? -16.844 2.668 -1.213 1 98.56 187 ILE B O 1
ATOM 4243 N N . ILE B 1 188 ? -18.234 4.312 -0.76 1 98.19 188 ILE B N 1
ATOM 4244 C CA . ILE B 1 188 ? -19.359 3.402 -0.548 1 98.19 188 ILE B CA 1
ATOM 4245 C C . ILE B 1 188 ? -20.406 3.607 -1.641 1 98.19 188 ILE B C 1
ATOM 4247 O O . ILE B 1 188 ? -20.922 4.711 -1.807 1 98.19 188 ILE B O 1
ATOM 4251 N N . ILE B 1 189 ? -20.688 2.598 -2.383 1 97.25 189 ILE B N 1
ATOM 4252 C CA . ILE B 1 189 ? -21.75 2.58 -3.389 1 97.25 189 ILE B CA 1
ATOM 4253 C C . ILE B 1 189 ? -22.641 1.366 -3.17 1 97.25 189 ILE B C 1
ATOM 4255 O O . ILE B 1 189 ? -22.188 0.223 -3.264 1 97.25 189 ILE B O 1
ATOM 4259 N N . GLY B 1 190 ? -23.891 1.649 -2.912 1 93.88 190 GLY B N 1
ATOM 4260 C CA . GLY B 1 190 ? -24.75 0.539 -2.545 1 93.88 190 GLY B CA 1
ATOM 4261 C C . GLY B 1 190 ? -24.266 -0.217 -1.322 1 93.88 190 GLY B C 1
ATOM 4262 O O . GLY B 1 190 ? -24.062 0.375 -0.26 1 93.88 190 GLY B O 1
ATOM 4263 N N . ASN B 1 191 ? -24.047 -1.515 -1.524 1 94.44 191 ASN B N 1
ATOM 4264 C CA . ASN B 1 191 ? -23.625 -2.336 -0.397 1 94.44 191 ASN B CA 1
ATOM 4265 C C . ASN B 1 191 ? -22.109 -2.592 -0.428 1 94.44 191 ASN B C 1
ATOM 4267 O O . ASN B 1 191 ? -21.594 -3.402 0.346 1 94.44 191 ASN B O 1
ATOM 4271 N N . ASN B 1 192 ? -21.438 -1.924 -1.305 1 97.25 192 ASN B N 1
ATOM 4272 C CA . ASN B 1 192 ? -20 -2.197 -1.476 1 97.25 192 ASN B CA 1
ATOM 4273 C C . ASN B 1 192 ? -19.156 -1.025 -1.002 1 97.25 192 ASN B C 1
ATOM 4275 O O . ASN B 1 192 ? -19.5 0.13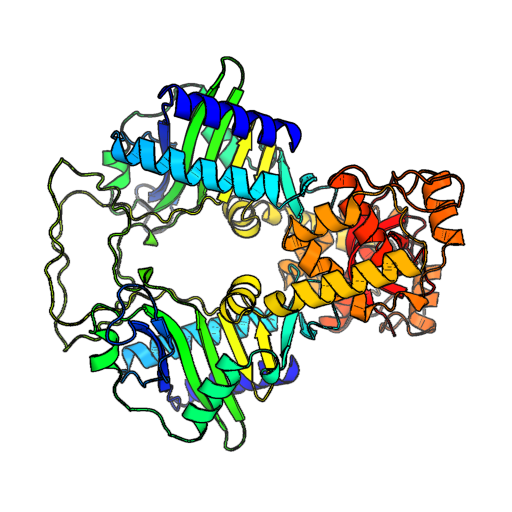5 -1.219 1 97.25 192 ASN B O 1
ATOM 4279 N N . VAL B 1 193 ? -18.125 -1.35 -0.352 1 98.31 193 VAL B N 1
ATOM 4280 C CA . VAL B 1 193 ? -17.141 -0.376 0.111 1 98.31 193 VAL B CA 1
ATOM 4281 C C . VAL B 1 193 ? -15.812 -0.581 -0.63 1 98.31 193 VAL B C 1
ATOM 4283 O O . VAL B 1 193 ? -15.156 -1.611 -0.467 1 98.31 193 VAL B O 1
ATOM 4286 N N . LEU B 1 194 ? -15.453 0.365 -1.427 1 98.62 194 LEU B N 1
ATOM 4287 C CA . LEU B 1 194 ? -14.133 0.357 -2.039 1 98.62 194 LEU B CA 1
ATOM 4288 C C . LEU B 1 194 ? -13.055 0.706 -1.015 1 98.62 194 LEU B C 1
ATOM 4290 O O . LEU B 1 194 ? -13.133 1.743 -0.353 1 98.62 194 LEU B O 1
ATOM 4294 N N . LEU B 1 195 ? -12.094 -0.132 -0.959 1 97.44 195 LEU B N 1
ATOM 4295 C CA . LEU B 1 195 ? -11 0.037 -0.009 1 97.44 195 LEU B CA 1
ATOM 4296 C C . LEU B 1 195 ? -9.797 0.694 -0.676 1 97.44 195 LEU B C 1
ATOM 4298 O O . LEU B 1 195 ? -8.797 0.028 -0.964 1 97.44 195 LEU B O 1
ATOM 4302 N N . TYR B 1 196 ? -9.844 1.974 -0.799 1 96.75 196 TYR B N 1
ATOM 4303 C CA . TYR B 1 196 ? -8.758 2.691 -1.455 1 96.75 196 TYR B CA 1
ATOM 4304 C C . TYR B 1 196 ? -7.492 2.67 -0.6 1 96.75 196 TYR B C 1
ATOM 4306 O O . TYR B 1 196 ? -6.406 2.363 -1.095 1 96.75 196 TYR B O 1
ATOM 4314 N N . ASN B 1 197 ? -7.633 3.057 0.662 1 93.31 197 ASN B N 1
ATOM 4315 C CA . ASN B 1 197 ? -6.625 2.787 1.683 1 93.31 197 ASN B CA 1
ATOM 4316 C C . ASN B 1 197 ? -7.047 1.642 2.598 1 93.31 197 ASN B C 1
ATOM 4318 O O . ASN B 1 197 ? -7.539 1.874 3.703 1 93.31 197 ASN B O 1
ATOM 4322 N N . GLU B 1 198 ? -6.773 0.471 2.176 1 92.75 198 GLU B N 1
ATOM 4323 C CA . GLU B 1 198 ? -7.359 -0.748 2.727 1 92.75 198 GLU B CA 1
ATOM 4324 C C . GLU B 1 198 ? -6.957 -0.943 4.184 1 92.75 198 GLU B C 1
ATOM 4326 O O . GLU B 1 198 ? -7.809 -1.191 5.039 1 92.75 198 GLU B O 1
ATOM 4331 N N . ASN B 1 199 ? -5.723 -0.834 4.461 1 83.94 199 ASN B N 1
ATOM 4332 C CA . ASN B 1 199 ? -5.238 -1.08 5.812 1 83.94 199 ASN B CA 1
ATOM 4333 C C . ASN B 1 199 ? -5.871 -0.124 6.82 1 83.94 199 ASN B C 1
ATOM 4335 O O . ASN B 1 199 ? -6.219 -0.526 7.93 1 83.94 199 ASN B O 1
ATOM 4339 N N . LYS B 1 200 ? -6.004 1.104 6.434 1 88.81 200 LYS B N 1
ATOM 4340 C CA . LYS B 1 200 ? -6.605 2.109 7.309 1 88.81 200 LYS B CA 1
ATOM 4341 C C . LYS B 1 200 ? -8.055 1.759 7.633 1 88.81 200 LYS B C 1
ATOM 4343 O O . LYS B 1 200 ? -8.461 1.8 8.797 1 88.81 200 LYS B O 1
ATOM 4348 N N . ILE B 1 201 ? -8.805 1.372 6.641 1 93.88 201 ILE B N 1
ATOM 4349 C CA . ILE B 1 201 ? -10.227 1.082 6.797 1 93.88 201 ILE B CA 1
ATOM 4350 C C . ILE B 1 201 ? -10.406 -0.203 7.602 1 93.88 201 ILE B C 1
ATOM 4352 O O . ILE B 1 201 ? -11.125 -0.221 8.602 1 93.88 201 ILE B O 1
ATOM 4356 N N . LEU B 1 202 ? -9.719 -1.21 7.195 1 88.88 202 LEU B N 1
ATOM 4357 C CA . LEU B 1 202 ? -9.922 -2.52 7.809 1 88.88 202 LEU B CA 1
ATOM 4358 C C . LEU B 1 202 ? -9.445 -2.523 9.258 1 88.88 202 LEU B C 1
ATOM 4360 O O . LEU B 1 202 ? -10.016 -3.213 10.102 1 88.88 202 LEU B O 1
ATOM 4364 N N . SER B 1 203 ? -8.453 -1.762 9.547 1 85.56 203 SER B N 1
ATOM 4365 C CA . SER B 1 203 ? -7.969 -1.645 10.914 1 85.56 203 SER B CA 1
ATOM 4366 C C . SER B 1 203 ? -8.977 -0.914 11.797 1 85.56 203 SER B C 1
ATOM 4368 O O . SER B 1 203 ? -9.266 -1.35 12.914 1 85.56 203 SER B O 1
ATOM 4370 N N . LEU B 1 204 ? -9.508 0.156 11.352 1 90.5 204 LEU B N 1
ATOM 4371 C CA . LEU B 1 204 ? -10.453 0.945 12.125 1 90.5 204 LEU B CA 1
ATOM 4372 C C . LEU B 1 204 ? -11.68 0.117 12.492 1 90.5 204 LEU B C 1
ATOM 4374 O O . LEU B 1 204 ? -12.18 0.198 13.617 1 90.5 204 LEU B O 1
ATOM 4378 N N . PHE B 1 205 ? -12.125 -0.652 11.594 1 90.38 205 PHE B N 1
ATOM 4379 C CA . PHE B 1 205 ? -13.367 -1.383 11.812 1 90.38 205 PHE B CA 1
ATOM 4380 C C . PHE B 1 205 ? -13.086 -2.803 12.289 1 90.38 205 PHE B C 1
ATOM 4382 O O . PHE B 1 205 ? -13.977 -3.656 12.273 1 90.38 205 PHE B O 1
ATOM 4389 N N . ARG B 1 206 ? -11.859 -3.02 12.562 1 80.69 206 ARG B N 1
ATOM 4390 C CA . ARG B 1 206 ? -11.438 -4.266 13.195 1 80.69 206 ARG B CA 1
ATOM 4391 C C . ARG B 1 206 ? -11.875 -5.473 12.375 1 80.69 206 ARG B C 1
ATOM 4393 O O . ARG B 1 206 ? -12.359 -6.465 12.93 1 80.69 206 ARG B O 1
ATOM 4400 N N . TYR B 1 207 ? -11.766 -5.336 11.156 1 80.06 207 TYR B N 1
ATOM 4401 C CA . TYR B 1 207 ? -12.164 -6.398 10.242 1 80.06 207 TYR B CA 1
ATOM 4402 C C . TYR B 1 207 ? -11.398 -7.684 10.523 1 80.06 207 TYR B C 1
ATOM 4404 O O . TYR B 1 207 ? -11.977 -8.773 10.508 1 80.06 207 TYR B O 1
ATOM 4412 N N . TYR B 1 208 ? -10.133 -7.496 10.891 1 70.69 208 TYR B N 1
ATOM 4413 C CA . TYR B 1 208 ? -9.289 -8.68 10.984 1 70.69 208 TYR B CA 1
ATOM 4414 C C . TYR B 1 208 ? -9.352 -9.281 12.383 1 70.69 208 TYR B C 1
ATOM 4416 O O . TYR B 1 208 ? -8.852 -10.391 12.609 1 70.69 208 TYR B O 1
ATOM 4424 N N . GLU B 1 209 ? -9.828 -8.523 13.305 1 72 209 GLU B N 1
ATOM 4425 C CA . GLU B 1 209 ? -9.891 -9.07 14.656 1 72 209 GLU B CA 1
ATOM 4426 C C . GLU B 1 209 ? -10.695 -10.367 14.688 1 72 209 GLU B C 1
ATOM 4428 O O . GLU B 1 209 ? -10.43 -11.25 15.508 1 72 209 GLU B O 1
ATOM 4433 N N . ARG B 1 210 ? -11.547 -10.461 13.844 1 69.94 210 ARG B N 1
ATOM 4434 C CA . ARG B 1 210 ? -12.312 -11.703 13.766 1 69.94 210 ARG B CA 1
ATOM 4435 C C . ARG B 1 210 ? -11.461 -12.836 13.195 1 69.94 210 ARG B C 1
ATOM 4437 O O . ARG B 1 210 ? -11.805 -14.008 13.344 1 69.94 210 ARG B O 1
ATOM 4444 N N . PHE B 1 211 ? -10.336 -12.328 12.633 1 69.69 211 PHE B N 1
ATOM 4445 C CA . PHE B 1 211 ? -9.516 -13.305 11.93 1 69.69 211 PHE B CA 1
ATOM 4446 C C . PHE B 1 211 ? -8.633 -14.078 12.906 1 69.69 211 PHE B C 1
ATOM 4448 O O . PHE B 1 211 ? -8.18 -15.188 12.602 1 69.69 211 PHE B O 1
ATOM 4455 N N . ARG B 1 212 ? -8.398 -13.477 14.078 1 74.31 212 ARG B N 1
ATOM 4456 C CA . ARG B 1 212 ? -7.629 -14.25 15.047 1 74.31 212 ARG B CA 1
ATOM 4457 C C . ARG B 1 212 ? -8.266 -15.609 15.305 1 74.31 212 ARG B C 1
ATOM 4459 O O . ARG B 1 212 ? -7.598 -16.641 15.234 1 74.31 212 ARG B O 1
ATOM 4466 N N . GLN B 1 213 ? -9.5 -15.547 15.555 1 75.94 213 GLN B N 1
ATOM 4467 C CA . GLN B 1 213 ? -10.219 -16.781 15.812 1 75.94 213 GLN B CA 1
ATOM 4468 C C . GLN B 1 213 ? -10.211 -17.688 14.586 1 75.94 213 GLN B C 1
ATOM 4470 O O . GLN B 1 213 ? -10.039 -18.906 14.703 1 75.94 213 GLN B O 1
ATOM 4475 N N . ALA B 1 214 ? -10.391 -17.094 13.484 1 77.5 214 ALA B N 1
ATOM 4476 C CA . ALA B 1 214 ? -10.383 -17.859 12.242 1 77.5 214 ALA B CA 1
ATOM 4477 C C . ALA B 1 214 ? -9.023 -18.484 11.992 1 77.5 214 ALA B C 1
ATOM 4479 O O . ALA B 1 214 ? -8.938 -19.641 11.57 1 77.5 214 ALA B O 1
ATOM 4480 N N . ALA B 1 215 ? -8.008 -17.719 12.281 1 83.38 215 ALA B N 1
ATOM 4481 C CA . ALA B 1 215 ? -6.656 -18.219 12.109 1 83.38 215 ALA B CA 1
ATOM 4482 C C . ALA B 1 215 ? -6.391 -19.406 13.031 1 83.38 215 ALA B C 1
ATOM 4484 O O . ALA B 1 215 ? -5.805 -20.406 12.617 1 83.38 215 ALA B O 1
ATOM 4485 N N . ASP B 1 216 ? -6.91 -19.266 14.25 1 83.31 216 ASP B N 1
ATOM 4486 C CA . ASP B 1 216 ? -6.738 -20.344 15.211 1 83.31 216 ASP B CA 1
ATOM 4487 C C . ASP B 1 216 ? -7.434 -21.625 14.727 1 83.31 216 ASP B C 1
ATOM 4489 O O . ASP B 1 216 ? -6.895 -22.719 14.859 1 83.31 216 ASP B O 1
ATOM 4493 N N . GLU B 1 217 ? -8.555 -21.469 14.219 1 83.94 217 GLU B N 1
ATOM 4494 C CA . GLU B 1 217 ? -9.312 -22.594 13.695 1 83.94 217 GLU B CA 1
ATOM 4495 C C . GLU B 1 217 ? -8.578 -23.266 12.531 1 83.94 217 GLU B C 1
ATOM 4497 O O . GLU B 1 217 ? -8.555 -24.484 12.422 1 83.94 217 GLU B O 1
ATOM 4502 N N . ILE B 1 218 ? -8.047 -22.438 11.766 1 87.31 218 ILE B N 1
ATOM 4503 C CA . ILE B 1 218 ? -7.324 -22.953 10.609 1 87.31 218 ILE B CA 1
ATOM 4504 C C . ILE B 1 218 ? -6.074 -23.703 11.07 1 87.31 218 ILE B C 1
ATOM 4506 O O . ILE B 1 218 ? -5.73 -24.75 10.523 1 87.31 218 ILE B O 1
ATOM 4510 N N . VAL B 1 219 ? -5.422 -23.125 12.039 1 88.94 219 VAL B N 1
ATOM 4511 C CA . VAL B 1 219 ? -4.242 -23.797 12.578 1 88.94 219 VAL B CA 1
ATOM 4512 C C . VAL B 1 219 ? -4.625 -25.172 13.125 1 88.94 219 VAL B C 1
ATOM 4514 O O . VAL B 1 219 ? -3.912 -26.156 12.898 1 88.94 219 VAL B O 1
ATOM 4517 N N . GLU B 1 220 ? -5.719 -25.188 13.797 1 87.06 220 GLU B N 1
ATOM 4518 C CA . GLU B 1 220 ? -6.203 -26.453 14.328 1 87.06 220 GLU B CA 1
ATOM 4519 C C . GLU B 1 220 ? -6.473 -27.453 13.211 1 87.06 220 GLU B C 1
ATOM 4521 O O . GLU B 1 220 ? -6.129 -28.641 13.328 1 87.06 220 GLU B O 1
ATOM 4526 N N . GLN B 1 221 ? -7.043 -27.016 12.188 1 88.62 221 GLN B N 1
ATOM 4527 C CA . GLN B 1 221 ? -7.32 -27.875 11.039 1 88.62 221 GLN B CA 1
ATOM 4528 C C . GLN B 1 221 ? -6.027 -28.375 10.406 1 88.62 221 GLN B C 1
ATOM 4530 O O . GLN B 1 221 ? -5.938 -29.547 10.008 1 88.62 221 GLN B O 1
ATOM 4535 N N . ILE B 1 222 ? -5.086 -27.531 10.336 1 90.44 222 ILE B N 1
ATOM 4536 C CA . ILE B 1 222 ? -3.785 -27.859 9.758 1 90.44 222 ILE B CA 1
ATOM 4537 C C . ILE B 1 222 ? -3.115 -28.953 10.586 1 90.44 222 ILE B C 1
ATOM 4539 O O . ILE B 1 222 ? -2.564 -29.906 10.039 1 90.44 222 ILE B O 1
ATOM 4543 N N . MET B 1 223 ? -3.244 -28.797 11.875 1 88.06 223 MET B N 1
ATOM 4544 C CA . MET B 1 223 ? -2.66 -29.781 12.789 1 88.06 223 MET B CA 1
ATOM 4545 C C . MET B 1 223 ? -3.402 -31.109 12.711 1 88.06 223 MET B C 1
ATOM 4547 O O . MET B 1 223 ? -2.781 -32.156 12.688 1 88.06 223 MET B O 1
ATOM 4551 N N . GLU B 1 224 ? -4.641 -31.031 12.594 1 87.31 224 GLU B N 1
ATOM 4552 C CA . GLU B 1 224 ? -5.473 -32.219 12.516 1 87.31 224 GLU B CA 1
ATOM 4553 C C . GLU B 1 224 ? -5.199 -33 11.227 1 87.31 224 GLU B C 1
ATOM 4555 O O . GLU B 1 224 ? -5.238 -34.25 11.219 1 87.31 224 GLU B O 1
ATOM 4560 N N . LYS B 1 225 ? -4.938 -32.312 10.18 1 88.5 225 LYS B N 1
ATOM 4561 C CA . LYS B 1 225 ? -4.684 -32.938 8.883 1 88.5 225 LYS B CA 1
ATOM 4562 C C . LYS B 1 225 ? -3.27 -33.5 8.812 1 88.5 225 LYS B C 1
ATOM 4564 O O . LYS B 1 225 ? -2.916 -34.156 7.848 1 88.5 225 LYS B O 1
ATOM 4569 N N . GLY B 1 226 ? -2.492 -33.156 9.805 1 88.44 226 GLY B N 1
ATOM 4570 C CA . GLY B 1 226 ? -1.146 -33.688 9.883 1 88.44 226 GLY B CA 1
ATOM 4571 C C . GLY B 1 226 ? -0.177 -33 8.93 1 88.44 226 GLY B C 1
ATOM 4572 O O . GLY B 1 226 ? 0.77 -33.656 8.453 1 88.44 226 GLY B O 1
ATOM 4573 N N . ILE B 1 227 ? -0.445 -31.812 8.555 1 90.88 227 ILE B N 1
ATOM 4574 C CA . ILE B 1 227 ? 0.427 -31.078 7.648 1 90.88 227 ILE B CA 1
ATOM 4575 C C . ILE B 1 227 ? 1.656 -30.578 8.406 1 90.88 227 ILE B C 1
ATOM 4577 O O . ILE B 1 227 ? 2.775 -30.641 7.895 1 90.88 227 ILE B O 1
ATOM 4581 N N . VAL B 1 228 ? 1.441 -30.156 9.594 1 94.56 228 VAL B N 1
ATOM 4582 C CA . VAL B 1 228 ? 2.51 -29.625 10.43 1 94.56 228 VAL B CA 1
ATOM 4583 C C . VAL B 1 228 ? 2.74 -30.547 11.633 1 94.56 228 VAL B C 1
ATOM 4585 O O . VAL B 1 228 ? 1.787 -31.062 12.219 1 94.56 228 VAL B O 1
ATOM 4588 N N . SER B 1 229 ? 4.008 -30.625 11.984 1 93.75 229 SER B N 1
ATOM 4589 C CA . SER B 1 229 ? 4.395 -31.516 13.086 1 93.75 229 SER B CA 1
ATOM 4590 C C . SER B 1 229 ? 3.984 -30.938 14.43 1 93.75 229 SER B C 1
ATOM 4592 O O . SER B 1 229 ? 3.996 -29.719 14.617 1 93.75 229 SER B O 1
ATOM 4594 N N . ASP B 1 230 ? 3.75 -31.797 15.414 1 87.38 230 ASP B N 1
ATOM 4595 C CA . ASP B 1 230 ? 3.381 -31.406 16.766 1 87.38 230 ASP B CA 1
ATOM 4596 C C . ASP B 1 230 ? 4.539 -30.688 17.469 1 87.38 230 ASP B C 1
ATOM 4598 O O . ASP B 1 230 ? 4.324 -29.938 18.422 1 87.38 230 ASP B O 1
ATOM 4602 N N . ASP B 1 231 ? 5.676 -31 16.969 1 84.88 231 ASP B N 1
ATOM 4603 C CA . ASP B 1 231 ? 6.871 -30.406 17.562 1 84.88 231 ASP B CA 1
ATOM 4604 C C . ASP B 1 231 ? 7.109 -29 17.047 1 84.88 231 ASP B C 1
ATOM 4606 O O . ASP B 1 231 ? 8.062 -28.328 17.453 1 84.88 231 ASP B O 1
ATOM 4610 N N . SER B 1 232 ? 6.23 -28.578 16.188 1 88.44 232 SER B N 1
ATOM 4611 C CA . SER B 1 232 ? 6.406 -27.281 15.57 1 88.44 232 SER B CA 1
ATOM 4612 C C . SER B 1 232 ? 5.883 -26.156 16.469 1 88.44 232 SER B C 1
ATOM 4614 O O . SER B 1 232 ? 4.961 -26.375 17.266 1 88.44 232 SER B O 1
ATOM 4616 N N . ASN B 1 233 ? 6.449 -25.031 16.375 1 90.56 233 ASN B N 1
ATOM 4617 C CA . ASN B 1 233 ? 6.008 -23.812 17.062 1 90.56 233 ASN B CA 1
ATOM 4618 C C . ASN B 1 233 ? 5.141 -22.938 16.172 1 90.56 233 ASN B C 1
ATOM 4620 O O . ASN B 1 233 ? 5.156 -21.719 16.281 1 90.56 233 ASN B O 1
ATOM 4624 N N . PHE B 1 234 ? 4.445 -23.609 15.297 1 91.06 234 PHE B N 1
ATOM 4625 C CA . PHE B 1 234 ? 3.715 -22.906 14.25 1 91.06 234 PHE B CA 1
ATOM 4626 C C . PHE B 1 234 ? 2.627 -22.016 14.852 1 91.06 234 PHE B C 1
ATOM 4628 O O . PHE B 1 234 ? 2.502 -20.844 14.5 1 91.06 234 PHE B O 1
ATOM 4635 N N . LEU B 1 235 ? 1.889 -22.578 15.781 1 87.38 235 LEU B N 1
ATOM 4636 C CA . LEU B 1 235 ? 0.809 -21.828 16.422 1 87.38 235 LEU B CA 1
ATOM 4637 C C . LEU B 1 235 ? 1.345 -20.594 17.125 1 87.38 235 LEU B C 1
ATOM 4639 O O . LEU B 1 235 ? 0.756 -19.516 17.031 1 87.38 235 LEU B O 1
ATOM 4643 N N . GLN B 1 236 ? 2.416 -20.734 17.75 1 88.31 236 GLN B N 1
ATOM 4644 C CA . GLN B 1 236 ? 3.021 -19.625 18.484 1 88.31 236 GLN B CA 1
ATOM 4645 C C . GLN B 1 236 ? 3.455 -18.516 17.531 1 88.31 236 GLN B C 1
ATOM 4647 O O . GLN B 1 236 ? 3.273 -17.344 17.828 1 88.31 236 GLN B O 1
ATOM 4652 N N . PHE B 1 237 ? 4.008 -18.922 16.453 1 87.69 237 PHE B N 1
ATOM 4653 C CA . PHE B 1 237 ? 4.473 -17.938 15.484 1 87.69 237 PHE B CA 1
ATOM 4654 C C . PHE B 1 237 ? 3.295 -17.188 14.875 1 87.69 237 PHE B C 1
ATOM 4656 O O . PHE B 1 237 ? 3.352 -15.961 14.711 1 87.69 237 PHE B O 1
ATOM 4663 N N . VAL B 1 238 ? 2.199 -17.844 14.57 1 86.31 238 VAL B N 1
ATOM 4664 C CA . VAL B 1 238 ? 1.013 -17.234 13.984 1 86.31 238 VAL B CA 1
ATOM 4665 C C . VAL B 1 238 ? 0.381 -16.266 14.977 1 86.31 238 VAL B C 1
ATOM 4667 O O . VAL B 1 238 ? -0.009 -15.156 14.609 1 86.31 238 VAL B O 1
ATOM 4670 N N . GLN B 1 239 ? 0.414 -16.656 16.188 1 83 239 GLN B N 1
ATOM 4671 C CA . GLN B 1 239 ? -0.225 -15.844 17.219 1 83 239 GLN B CA 1
ATOM 4672 C C . GLN B 1 239 ? 0.594 -14.594 17.516 1 83 239 GLN B C 1
ATOM 4674 O O . GLN B 1 239 ? 0.052 -13.586 17.969 1 83 239 GLN B O 1
ATOM 4679 N N . SER B 1 240 ? 1.829 -14.711 17.156 1 80.06 240 SER B N 1
ATOM 4680 C CA . SER B 1 240 ? 2.719 -13.617 17.531 1 80.06 240 SER B CA 1
ATOM 4681 C C . SER B 1 240 ? 2.707 -12.516 16.469 1 80.06 240 SER B C 1
ATOM 4683 O O . SER B 1 240 ? 3.174 -11.398 16.719 1 80.06 240 SER B O 1
ATOM 4685 N N . GLN B 1 241 ? 2.158 -12.844 15.305 1 76.94 241 GLN B N 1
ATOM 4686 C CA . GLN B 1 241 ? 2.211 -11.867 14.227 1 76.94 241 GLN B CA 1
ATOM 4687 C C . GLN B 1 241 ? 0.84 -11.688 13.578 1 76.94 241 GLN B C 1
ATOM 4689 O O . GLN B 1 241 ? 0.3 -12.617 12.984 1 76.94 241 GLN B O 1
ATOM 4694 N N . ILE B 1 242 ? 0.392 -10.477 13.57 1 73.06 242 ILE B N 1
ATOM 4695 C CA . ILE B 1 242 ? -0.923 -10.148 13.031 1 73.06 242 ILE B CA 1
ATOM 4696 C C . ILE B 1 242 ? -0.936 -10.398 11.523 1 73.06 242 ILE B C 1
ATOM 4698 O O . ILE B 1 242 ? -1.938 -10.852 10.969 1 73.06 242 ILE B O 1
ATOM 4702 N N . SER B 1 243 ? 0.147 -10.125 10.891 1 75 243 SER B N 1
ATOM 4703 C CA . SER B 1 243 ? 0.225 -10.297 9.445 1 75 243 SER B CA 1
ATOM 4704 C C . SER B 1 243 ? 0.035 -11.758 9.055 1 75 243 SER B C 1
ATOM 4706 O O . SER B 1 243 ? -0.617 -12.062 8.047 1 75 243 SER B O 1
ATOM 4708 N N . LEU B 1 244 ? 0.549 -12.672 9.859 1 82.75 244 LEU B N 1
ATOM 4709 C CA . LEU B 1 244 ? 0.395 -14.094 9.586 1 82.75 244 LEU B CA 1
ATOM 4710 C C . LEU B 1 244 ? -1.038 -14.547 9.844 1 82.75 244 LEU B C 1
ATOM 4712 O O . LEU B 1 244 ? -1.578 -15.367 9.102 1 82.75 244 LEU B O 1
ATOM 4716 N N . GLN B 1 245 ? -1.597 -13.938 10.852 1 81.44 245 GLN B N 1
ATOM 4717 C CA . GLN B 1 245 ? -2.986 -14.25 11.164 1 81.44 245 GLN B CA 1
ATOM 4718 C C . GLN B 1 245 ? -3.912 -13.852 10.023 1 81.44 245 GLN B C 1
ATOM 4720 O O . GLN B 1 245 ? -4.797 -14.617 9.633 1 81.44 245 GLN B O 1
ATOM 4725 N N . LYS B 1 246 ? -3.633 -12.758 9.508 1 77.62 246 LYS B N 1
ATOM 4726 C CA . LYS B 1 246 ? -4.426 -12.258 8.391 1 77.62 246 LYS B CA 1
ATOM 4727 C C . LYS B 1 246 ? -4.32 -13.18 7.18 1 77.62 246 LYS B C 1
ATOM 4729 O O . LYS B 1 246 ? -5.332 -13.539 6.574 1 77.62 246 LYS B O 1
ATOM 4734 N N . LYS B 1 247 ? -3.174 -13.562 6.926 1 81.38 247 LYS B N 1
ATOM 4735 C CA . LYS B 1 247 ? -2.932 -14.422 5.773 1 81.38 247 LYS B CA 1
ATOM 4736 C C . LYS B 1 247 ? -3.6 -15.781 5.961 1 81.38 247 LYS B C 1
ATOM 4738 O O . LYS B 1 247 ? -4.223 -16.312 5.035 1 81.38 247 LYS B O 1
ATOM 4743 N N . LEU B 1 248 ? -3.434 -16.266 7.156 1 83.56 248 LEU B N 1
ATOM 4744 C CA . LEU B 1 248 ? -3.975 -17.594 7.418 1 83.56 248 LEU B CA 1
ATOM 4745 C C . LEU B 1 248 ? -5.5 -17.578 7.391 1 83.56 248 LEU B C 1
ATOM 4747 O O . LEU B 1 248 ? -6.129 -18.547 6.969 1 83.56 248 LEU B O 1
ATOM 4751 N N . ALA B 1 249 ? -6.004 -16.516 7.867 1 77.12 249 ALA B N 1
ATOM 4752 C CA . ALA B 1 249 ? -7.461 -16.406 7.863 1 77.12 249 ALA B CA 1
ATOM 4753 C C . ALA B 1 249 ? -8.016 -16.5 6.441 1 77.12 249 ALA B C 1
ATOM 4755 O O . ALA B 1 249 ? -9.117 -17.016 6.234 1 77.12 249 ALA B O 1
ATOM 4756 N N . LYS B 1 250 ? -7.246 -16.109 5.516 1 76.69 250 LYS B N 1
ATOM 4757 C CA . LYS B 1 250 ? -7.652 -16.172 4.113 1 76.69 250 LYS B CA 1
ATOM 4758 C C . LYS B 1 250 ? -7.68 -17.609 3.611 1 76.69 250 LYS B C 1
ATOM 4760 O O . LYS B 1 250 ? -8.312 -17.906 2.592 1 76.69 250 LYS B O 1
ATOM 4765 N N . ALA B 1 251 ? -6.926 -18.453 4.277 1 77.75 251 ALA B N 1
ATOM 4766 C CA . ALA B 1 251 ? -6.816 -19.844 3.865 1 77.75 251 ALA B CA 1
ATOM 4767 C C . ALA B 1 251 ? -8.172 -20.547 3.936 1 77.75 251 ALA B C 1
ATOM 4769 O O . ALA B 1 251 ? -8.375 -21.594 3.309 1 77.75 251 ALA B O 1
ATOM 4770 N N . ALA B 1 252 ? -8.992 -19.984 4.785 1 71.44 252 ALA B N 1
ATOM 4771 C CA . ALA B 1 252 ? -10.336 -20.562 4.867 1 71.44 252 ALA B CA 1
ATOM 4772 C C . ALA B 1 252 ? -11 -20.594 3.492 1 71.44 252 ALA B C 1
ATOM 4774 O O . ALA B 1 252 ? -11.797 -21.484 3.205 1 71.44 252 ALA B O 1
ATOM 4775 N N . ASP B 1 253 ? -10.57 -19.75 2.639 1 68.62 253 ASP B N 1
ATOM 4776 C CA . ASP B 1 253 ? -11.164 -19.641 1.31 1 68.62 253 ASP B CA 1
ATOM 4777 C C . ASP B 1 253 ? -10.555 -20.656 0.349 1 68.62 253 ASP B C 1
ATOM 4779 O O . ASP B 1 253 ? -11.125 -20.953 -0.705 1 68.62 253 ASP B O 1
ATOM 4783 N N . TYR B 1 254 ? -9.367 -21.078 0.582 1 70.56 254 TYR B N 1
ATOM 4784 C CA . TYR B 1 254 ? -8.664 -21.969 -0.327 1 70.56 254 TYR B CA 1
ATOM 4785 C C . TYR B 1 254 ? -9.047 -23.422 -0.065 1 70.56 254 TYR B C 1
ATOM 4787 O O . TYR B 1 254 ? -8.922 -24.281 -0.949 1 70.56 254 TYR B O 1
ATOM 4795 N N . GLY B 1 255 ? -9.656 -23.719 0.997 1 71.38 255 GLY B N 1
ATOM 4796 C CA . GLY B 1 255 ? -10.055 -25.094 1.309 1 71.38 255 GLY B CA 1
ATOM 4797 C C . GLY B 1 255 ? -8.875 -26 1.599 1 71.38 255 GLY B C 1
ATOM 4798 O O . GLY B 1 255 ? -8.242 -26.516 0.676 1 71.38 255 GLY B O 1
ATOM 4799 N N . LEU B 1 256 ? -8.539 -26.266 2.717 1 81.31 256 LEU B N 1
ATOM 4800 C CA . LEU B 1 256 ? -7.453 -27.125 3.186 1 81.31 256 LEU B CA 1
ATOM 4801 C C . LEU B 1 256 ? -7.598 -28.531 2.629 1 81.31 256 LEU B C 1
ATOM 4803 O O . LEU B 1 256 ? -6.613 -29.281 2.529 1 81.31 256 LEU B O 1
ATOM 4807 N N . GLU B 1 257 ? -8.828 -28.828 2.154 1 81.38 257 GLU B N 1
ATOM 4808 C CA . GLU B 1 257 ? -9.109 -30.172 1.667 1 81.38 257 GLU B CA 1
ATOM 4809 C C . GLU B 1 257 ? -8.453 -30.406 0.311 1 81.38 257 GLU B C 1
ATOM 4811 O O . GLU B 1 257 ? -8.234 -31.562 -0.078 1 81.38 257 GLU B O 1
ATOM 4816 N N . ARG B 1 258 ? -8.102 -29.438 -0.308 1 85.5 258 ARG B N 1
ATOM 4817 C CA . ARG B 1 258 ? -7.551 -29.562 -1.655 1 85.5 258 ARG B CA 1
ATOM 4818 C C . ARG B 1 258 ? -6.047 -29.797 -1.616 1 85.5 258 ARG B C 1
ATOM 4820 O O . ARG B 1 258 ? -5.438 -30.156 -2.629 1 85.5 258 ARG B O 1
ATOM 4827 N N . ILE B 1 259 ? -5.484 -29.672 -0.492 1 88.69 259 ILE B N 1
ATOM 4828 C CA . ILE B 1 259 ? -4.043 -29.797 -0.331 1 88.69 259 ILE B CA 1
ATOM 4829 C C . ILE B 1 259 ? -3.639 -31.266 -0.416 1 88.69 259 ILE B C 1
ATOM 4831 O O . ILE B 1 259 ? -4.219 -32.125 0.266 1 88.69 259 ILE B O 1
ATOM 4835 N N . LYS B 1 260 ? -2.715 -31.531 -1.29 1 90.56 260 LYS B N 1
ATOM 4836 C CA . LYS B 1 260 ? -2.162 -32.875 -1.428 1 90.56 260 LYS B CA 1
ATOM 4837 C C . LYS B 1 260 ? -0.813 -33 -0.722 1 90.56 260 LYS B C 1
ATOM 4839 O O . LYS B 1 260 ? 0.197 -32.5 -1.215 1 90.56 260 LYS B O 1
ATOM 4844 N N . ARG B 1 261 ? -0.757 -33.75 0.306 1 90.5 261 ARG B N 1
ATOM 4845 C CA . ARG B 1 261 ? 0.42 -33.844 1.161 1 90.5 261 ARG B CA 1
ATOM 4846 C C . ARG B 1 261 ? 1.604 -34.438 0.39 1 90.5 261 ARG B C 1
ATOM 4848 O O . ARG B 1 261 ? 2.75 -34.031 0.612 1 90.5 261 ARG B O 1
ATOM 4855 N N . GLU B 1 262 ? 1.288 -35.344 -0.479 1 92.69 262 GLU B N 1
ATOM 4856 C CA . GLU B 1 262 ? 2.344 -35.969 -1.262 1 92.69 262 GLU B CA 1
ATOM 4857 C C . GLU B 1 262 ? 3.104 -34.938 -2.098 1 92.69 262 GLU B C 1
ATOM 4859 O O . GLU B 1 262 ? 4.324 -35.062 -2.252 1 92.69 262 GLU B O 1
ATOM 4864 N N . ARG B 1 263 ? 2.408 -34 -2.562 1 94.88 263 ARG B N 1
ATOM 4865 C CA . ARG B 1 263 ? 3.031 -32.969 -3.385 1 94.88 263 ARG B CA 1
ATOM 4866 C C . ARG B 1 263 ? 3.896 -32.062 -2.539 1 94.88 263 ARG B C 1
ATOM 4868 O O . ARG B 1 263 ? 4.957 -31.609 -2.982 1 94.88 263 ARG B O 1
ATOM 4875 N N . ILE B 1 264 ? 3.453 -31.812 -1.356 1 95 264 ILE B N 1
ATOM 4876 C CA . ILE B 1 264 ? 4.23 -31 -0.435 1 95 264 ILE B CA 1
ATOM 4877 C C . ILE B 1 264 ? 5.566 -31.672 -0.139 1 95 264 ILE B C 1
ATOM 4879 O O . ILE B 1 264 ? 6.621 -31.047 -0.195 1 95 264 ILE B O 1
ATOM 4883 N N . GLU B 1 265 ? 5.465 -32.938 0.143 1 95.25 265 GLU B N 1
ATOM 4884 C CA . GLU B 1 265 ? 6.664 -33.719 0.442 1 95.25 265 GLU B CA 1
ATOM 4885 C C . GLU B 1 265 ? 7.648 -33.688 -0.724 1 95.25 265 GLU B C 1
ATOM 4887 O O . GLU B 1 265 ? 8.852 -33.531 -0.521 1 95.25 265 GLU B O 1
ATOM 4892 N N . GLU B 1 266 ? 7.117 -33.844 -1.862 1 95.44 266 GLU B N 1
ATOM 4893 C CA . GLU B 1 266 ? 7.957 -33.812 -3.055 1 95.44 266 GLU B CA 1
ATOM 4894 C C . GLU B 1 266 ? 8.656 -32.469 -3.205 1 95.44 266 GLU B C 1
ATOM 4896 O O . GLU B 1 266 ? 9.852 -32.406 -3.498 1 95.44 266 GLU B O 1
ATOM 4901 N N . LEU B 1 267 ? 7.93 -31.406 -2.988 1 95.81 267 LEU B N 1
ATOM 4902 C CA . LEU B 1 267 ? 8.469 -30.062 -3.154 1 95.81 267 LEU B CA 1
ATOM 4903 C C . LEU B 1 267 ? 9.555 -29.781 -2.123 1 95.81 267 LEU B C 1
ATOM 4905 O O . LEU B 1 267 ? 10.539 -29.094 -2.426 1 95.81 267 LEU B O 1
ATOM 4909 N N . ILE B 1 268 ? 9.367 -30.234 -0.971 1 96 268 ILE B N 1
ATOM 4910 C CA . ILE B 1 268 ? 10.359 -30.047 0.08 1 96 268 ILE B CA 1
ATOM 4911 C C . ILE B 1 268 ? 11.586 -30.891 -0.212 1 96 268 ILE B C 1
ATOM 4913 O O . ILE B 1 268 ? 12.719 -30.422 -0.129 1 96 268 ILE B O 1
ATOM 4917 N N . ASN B 1 269 ? 11.398 -32.094 -0.625 1 94.69 269 ASN B N 1
ATOM 4918 C CA . ASN B 1 269 ? 12.492 -33.031 -0.885 1 94.69 269 ASN B CA 1
ATOM 4919 C C . ASN B 1 269 ? 13.32 -32.594 -2.09 1 94.69 269 ASN B C 1
ATOM 4921 O O . ASN B 1 269 ? 14.523 -32.844 -2.146 1 94.69 269 ASN B O 1
ATOM 4925 N N . THR B 1 270 ? 12.719 -31.938 -3.021 1 93.38 270 THR B N 1
ATOM 4926 C CA . THR B 1 270 ? 13.43 -31.469 -4.203 1 93.38 270 THR B CA 1
ATOM 4927 C C . THR B 1 270 ? 14.102 -30.125 -3.934 1 93.38 270 THR B C 1
ATOM 4929 O O . THR B 1 270 ? 14.82 -29.594 -4.789 1 93.38 270 THR B O 1
ATOM 4932 N N . GLY B 1 271 ? 13.789 -29.531 -2.826 1 92.19 271 GLY B N 1
ATOM 4933 C CA . GLY B 1 271 ? 14.453 -28.297 -2.439 1 92.19 271 GLY B CA 1
ATOM 4934 C C . GLY B 1 271 ? 13.719 -27.047 -2.885 1 92.19 271 GLY B C 1
ATOM 4935 O O . GLY B 1 271 ? 14.203 -25.938 -2.693 1 92.19 271 GLY B O 1
ATOM 4936 N N . MET B 1 272 ? 12.586 -27.234 -3.453 1 91.94 272 MET B N 1
ATOM 4937 C CA . MET B 1 272 ? 11.812 -26.078 -3.9 1 91.94 272 MET B CA 1
ATOM 4938 C C . MET B 1 272 ? 11.297 -25.281 -2.711 1 91.94 272 MET B C 1
ATOM 4940 O O . MET B 1 272 ? 11.172 -24.047 -2.785 1 91.94 272 MET B O 1
ATOM 4944 N N . ILE B 1 273 ? 10.898 -26 -1.727 1 94.38 273 ILE B N 1
ATOM 4945 C CA . ILE B 1 273 ? 10.484 -25.359 -0.475 1 94.38 273 ILE B CA 1
ATOM 4946 C C . ILE B 1 273 ? 11.516 -25.672 0.614 1 94.38 273 ILE B C 1
ATOM 4948 O O . ILE B 1 273 ? 11.812 -26.828 0.894 1 94.38 273 ILE B O 1
ATOM 4952 N N . ASN B 1 274 ? 12.062 -24.625 1.137 1 92.5 274 ASN B N 1
ATOM 4953 C CA . ASN B 1 274 ? 13.109 -24.781 2.145 1 92.5 274 ASN B CA 1
ATOM 4954 C C . ASN B 1 274 ? 12.516 -25.047 3.527 1 92.5 274 ASN B C 1
ATOM 4956 O O . ASN B 1 274 ? 12.617 -24.203 4.422 1 92.5 274 ASN B O 1
ATOM 4960 N N . LEU B 1 275 ? 11.953 -26.188 3.654 1 95.5 275 LEU B N 1
ATOM 4961 C CA . LEU B 1 275 ? 11.398 -26.688 4.91 1 95.5 275 LEU B CA 1
ATOM 4962 C C . LEU B 1 275 ? 11.875 -28.109 5.188 1 95.5 275 LEU B C 1
ATOM 4964 O O . LEU B 1 275 ? 12.508 -28.734 4.332 1 95.5 275 LEU B O 1
ATOM 4968 N N . GLN B 1 276 ? 11.68 -28.5 6.43 1 95.12 276 GLN B N 1
ATOM 4969 C CA . GLN B 1 276 ? 12.055 -29.859 6.832 1 95.12 276 GLN B CA 1
ATOM 4970 C C . GLN B 1 276 ? 10.82 -30.672 7.195 1 95.12 276 GLN B C 1
ATOM 4972 O O . GLN B 1 276 ? 9.812 -30.125 7.637 1 95.12 276 GLN B O 1
ATOM 4977 N N . LEU B 1 277 ? 10.961 -31.984 7 1 95.81 277 LEU B N 1
ATOM 4978 C CA . LEU B 1 277 ? 9.898 -32.906 7.344 1 95.81 277 LEU B CA 1
ATOM 4979 C C . LEU B 1 277 ? 10.32 -33.812 8.484 1 95.81 277 LEU B C 1
ATOM 4981 O O . LEU B 1 277 ? 11.5 -34.156 8.609 1 95.81 277 LEU B O 1
ATOM 4985 N N . ASP B 1 278 ? 9.383 -34.156 9.281 1 94.06 278 ASP B N 1
ATOM 4986 C CA . ASP B 1 278 ? 9.656 -35.156 10.305 1 94.06 278 ASP B CA 1
ATOM 4987 C C . ASP B 1 278 ? 9.492 -36.562 9.75 1 94.06 278 ASP B C 1
ATOM 4989 O O . ASP B 1 278 ? 9.32 -36.75 8.547 1 94.06 278 ASP B O 1
ATOM 4993 N N . GLU B 1 279 ? 9.547 -37.625 10.664 1 91.38 279 GLU B N 1
A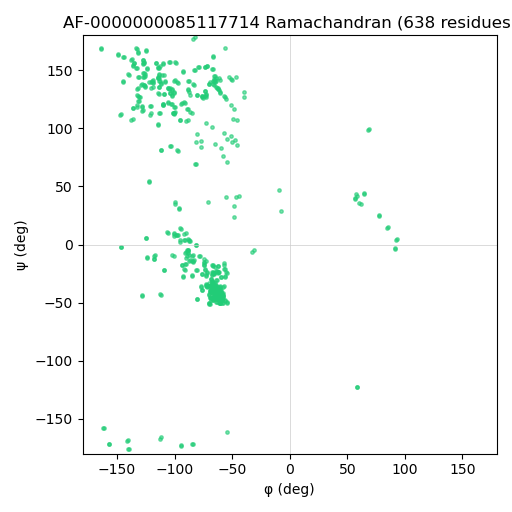TOM 4994 C CA . GLU B 1 279 ? 9.539 -39.031 10.25 1 91.38 279 GLU B CA 1
ATOM 4995 C C . GLU B 1 279 ? 8.203 -39.406 9.609 1 91.38 279 GLU B C 1
ATOM 4997 O O . GLU B 1 279 ? 8.141 -40.312 8.789 1 91.38 279 GLU B O 1
ATOM 5002 N N . GLN B 1 280 ? 7.145 -38.719 9.914 1 91.56 280 GLN B N 1
ATOM 5003 C CA . GLN B 1 280 ? 5.812 -39 9.406 1 91.56 280 GLN B CA 1
ATOM 5004 C C . GLN B 1 280 ? 5.48 -38.156 8.18 1 91.56 280 GLN B C 1
ATOM 5006 O O . GLN B 1 280 ? 4.352 -38.188 7.691 1 91.56 280 GLN B O 1
ATOM 5011 N N . GLY B 1 281 ? 6.41 -37.344 7.711 1 91.44 281 GLY B N 1
ATOM 5012 C CA . GLY B 1 281 ? 6.195 -36.531 6.531 1 91.44 281 GLY B CA 1
ATOM 5013 C C . GLY B 1 281 ? 5.512 -35.219 6.844 1 91.44 281 GLY B C 1
ATOM 5014 O O . GLY B 1 281 ? 4.965 -34.562 5.953 1 91.44 281 GLY B O 1
ATOM 5015 N N . ARG B 1 282 ? 5.531 -34.938 8.117 1 95 282 ARG B N 1
ATOM 5016 C CA . ARG B 1 282 ? 4.918 -33.688 8.523 1 95 282 ARG B CA 1
ATOM 5017 C C . ARG B 1 282 ? 5.949 -32.562 8.578 1 95 282 ARG B C 1
ATOM 5019 O O . ARG B 1 282 ? 7.117 -32.812 8.891 1 95 282 ARG B O 1
ATOM 5026 N N . ILE B 1 283 ? 5.547 -31.25 8.289 1 96.19 283 ILE B N 1
ATOM 5027 C CA . ILE B 1 283 ? 6.449 -30.109 8.227 1 96.19 283 ILE B CA 1
ATOM 5028 C C . ILE B 1 283 ? 6.898 -29.734 9.641 1 96.19 283 ILE B C 1
ATOM 5030 O O . ILE B 1 283 ? 6.07 -29.594 10.547 1 96.19 283 ILE B O 1
ATOM 5034 N N . VAL B 1 284 ? 8.164 -29.609 9.836 1 95.25 284 VAL B N 1
ATOM 5035 C CA . VAL B 1 284 ? 8.719 -29.094 11.086 1 95.25 284 VAL B CA 1
ATOM 5036 C C . VAL B 1 284 ? 8.945 -27.594 10.969 1 95.25 284 VAL B C 1
ATOM 5038 O O . VAL B 1 284 ? 9.617 -27.125 10.039 1 95.25 284 VAL B O 1
ATOM 5041 N N . CYS B 1 285 ? 8.344 -26.844 11.812 1 94.5 285 CYS B N 1
ATOM 5042 C CA . CYS B 1 285 ? 8.438 -25.391 11.805 1 94.5 285 CYS B CA 1
ATOM 5043 C C . CYS B 1 285 ? 8.984 -24.875 13.133 1 94.5 285 CYS B C 1
ATOM 5045 O O . CYS B 1 285 ? 8.297 -24.938 14.156 1 94.5 285 CYS B O 1
ATOM 5047 N N . THR B 1 286 ? 10.227 -24.312 13.117 1 92.81 286 THR B N 1
ATOM 5048 C CA . THR B 1 286 ? 10.859 -23.922 14.367 1 92.81 286 THR B CA 1
ATOM 5049 C C . THR B 1 286 ? 11.242 -22.453 14.344 1 92.81 286 THR B C 1
ATOM 5051 O O . THR B 1 286 ? 11.656 -21.891 15.359 1 92.81 286 THR B O 1
ATOM 5054 N N . THR B 1 287 ? 11.148 -21.875 13.164 1 89.5 287 THR B N 1
ATOM 5055 C CA . THR B 1 287 ? 11.492 -20.469 13.047 1 89.5 287 THR B CA 1
ATOM 5056 C C . THR B 1 287 ? 10.336 -19.672 12.438 1 89.5 287 THR B C 1
ATOM 5058 O O . THR B 1 287 ? 9.445 -20.25 11.812 1 89.5 287 THR B O 1
ATOM 5061 N N . LYS B 1 288 ? 10.438 -18.375 12.547 1 84.19 288 LYS B N 1
ATOM 5062 C CA . LYS B 1 288 ? 9.438 -17.484 11.961 1 84.19 288 LYS B CA 1
ATOM 5063 C C . LYS B 1 288 ? 9.469 -17.547 10.438 1 84.19 288 LYS B C 1
ATOM 5065 O O . LYS B 1 288 ? 8.422 -17.469 9.789 1 84.19 288 LYS B O 1
ATOM 5070 N N . GLU B 1 289 ? 10.617 -17.656 9.953 1 84.81 289 GLU B N 1
ATOM 5071 C CA . GLU B 1 289 ? 10.781 -17.766 8.508 1 84.81 289 GLU B CA 1
ATOM 5072 C C . GLU B 1 289 ? 10.109 -19.031 7.969 1 84.81 289 GLU B C 1
ATOM 5074 O O . GLU B 1 289 ? 9.461 -18.984 6.918 1 84.81 289 GLU B O 1
ATOM 5079 N N . GLU B 1 290 ? 10.281 -20.031 8.695 1 91.56 290 GLU B N 1
ATOM 5080 C CA . GLU B 1 290 ? 9.648 -21.281 8.305 1 91.56 290 GLU B CA 1
ATOM 5081 C C . GLU B 1 290 ? 8.125 -21.188 8.391 1 91.56 290 GLU B C 1
ATOM 5083 O O . GLU B 1 290 ? 7.414 -21.734 7.551 1 91.56 290 GLU B O 1
ATOM 5088 N N . ALA B 1 291 ? 7.684 -20.484 9.398 1 90.94 291 ALA B N 1
ATOM 5089 C CA . ALA B 1 291 ? 6.242 -20.297 9.555 1 90.94 291 ALA B CA 1
ATOM 5090 C C . ALA B 1 291 ? 5.645 -19.594 8.344 1 90.94 291 ALA B C 1
ATOM 5092 O O . ALA B 1 291 ? 4.559 -19.938 7.883 1 90.94 291 ALA B O 1
ATOM 5093 N N . ARG B 1 292 ? 6.344 -18.656 7.82 1 89.25 292 ARG B N 1
ATOM 5094 C CA . ARG B 1 292 ? 5.902 -17.953 6.621 1 89.25 292 ARG B CA 1
ATOM 5095 C C . ARG B 1 292 ? 5.812 -18.906 5.434 1 89.25 292 ARG B C 1
ATOM 5097 O O . ARG B 1 292 ? 4.867 -18.828 4.641 1 89.25 292 ARG B O 1
ATOM 5104 N N . LEU B 1 293 ? 6.75 -19.75 5.371 1 91.88 293 LEU B N 1
ATOM 5105 C CA . LEU B 1 293 ? 6.758 -20.719 4.277 1 91.88 293 LEU B CA 1
ATOM 5106 C C . LEU B 1 293 ? 5.602 -21.703 4.418 1 91.88 293 LEU B C 1
ATOM 5108 O O . LEU B 1 293 ? 4.996 -22.094 3.42 1 91.88 293 LEU B O 1
ATOM 5112 N N . VAL B 1 294 ? 5.355 -22.078 5.645 1 93.31 294 VAL B N 1
ATOM 5113 C CA . VAL B 1 294 ? 4.227 -22.969 5.891 1 93.31 294 VAL B CA 1
ATOM 5114 C C . VAL B 1 294 ? 2.93 -22.297 5.445 1 93.31 294 VAL B C 1
ATOM 5116 O O . VAL B 1 294 ? 2.08 -22.938 4.812 1 93.31 294 VAL B O 1
ATOM 5119 N N . ILE B 1 295 ? 2.828 -21.078 5.746 1 91.31 295 ILE B N 1
ATOM 5120 C CA . ILE B 1 295 ? 1.64 -20.328 5.348 1 91.31 295 ILE B CA 1
ATOM 5121 C C . ILE B 1 295 ? 1.555 -20.25 3.826 1 91.31 295 ILE B C 1
ATOM 5123 O O . ILE B 1 295 ? 0.471 -20.391 3.252 1 91.31 295 ILE B O 1
ATOM 5127 N N . ASP B 1 296 ? 2.639 -20.109 3.229 1 92.06 296 ASP B N 1
ATOM 5128 C CA . ASP B 1 296 ? 2.668 -20.094 1.77 1 92.06 296 ASP B 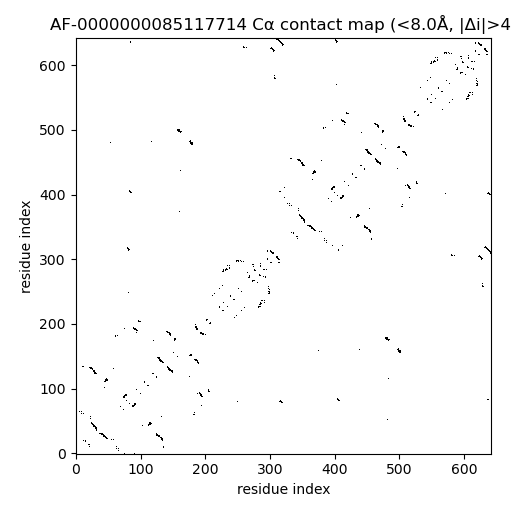CA 1
ATOM 5129 C C . ASP B 1 296 ? 2.172 -21.422 1.2 1 92.06 296 ASP B C 1
ATOM 5131 O O . ASP B 1 296 ? 1.511 -21.453 0.16 1 92.06 296 ASP B O 1
ATOM 5135 N N . VAL B 1 297 ? 2.555 -22.453 1.842 1 92.88 297 VAL B N 1
ATOM 5136 C CA . VAL B 1 297 ? 2.102 -23.781 1.434 1 92.88 297 VAL B CA 1
ATOM 5137 C C . VAL B 1 297 ? 0.584 -23.875 1.571 1 92.88 297 VAL B C 1
ATOM 5139 O O . VAL B 1 297 ? -0.104 -24.297 0.645 1 92.88 297 VAL B O 1
ATOM 5142 N N . ILE B 1 298 ? 0.116 -23.422 2.66 1 91 298 ILE B N 1
ATOM 5143 C CA . ILE B 1 298 ? -1.305 -23.516 2.979 1 91 298 ILE B CA 1
ATOM 5144 C C . ILE B 1 298 ? -2.102 -22.625 2.021 1 91 298 ILE B C 1
ATOM 5146 O O . ILE B 1 298 ? -3.209 -22.984 1.612 1 91 298 ILE B O 1
ATOM 5150 N N . LEU B 1 299 ? -1.511 -21.594 1.657 1 90.38 299 LEU B N 1
ATOM 5151 C CA . LEU B 1 299 ? -2.188 -20.641 0.78 1 90.38 299 LEU B CA 1
ATOM 5152 C C . LEU B 1 299 ? -1.988 -21.016 -0.685 1 90.38 299 LEU B C 1
ATOM 5154 O O . LEU B 1 299 ? -2.373 -20.266 -1.581 1 90.38 299 LEU B O 1
ATOM 5158 N N . ASP B 1 300 ? -1.328 -22.125 -0.906 1 92.44 300 ASP B N 1
ATOM 5159 C CA . ASP B 1 300 ? -1.153 -22.641 -2.258 1 92.44 300 ASP B CA 1
ATOM 5160 C C . ASP B 1 300 ? -0.323 -21.688 -3.111 1 92.44 300 ASP B C 1
ATOM 5162 O O . ASP B 1 300 ? -0.642 -21.453 -4.281 1 92.44 300 ASP B O 1
ATOM 5166 N N . ASN B 1 301 ? 0.793 -21.141 -2.535 1 93.88 301 ASN B N 1
ATOM 5167 C CA . ASN B 1 301 ? 1.552 -20.078 -3.184 1 93.88 301 ASN B CA 1
ATOM 5168 C C . ASN B 1 301 ? 2.645 -20.641 -4.09 1 93.88 301 ASN B C 1
ATOM 5170 O O . ASN B 1 301 ? 3.271 -19.906 -4.848 1 93.88 301 ASN B O 1
ATOM 5174 N N . PHE B 1 302 ? 2.881 -21.875 -4.012 1 96.06 302 PHE B N 1
ATOM 5175 C CA . PHE B 1 302 ? 3.883 -22.469 -4.887 1 96.06 302 PHE B CA 1
ATOM 5176 C C . PHE B 1 302 ? 3.254 -22.922 -6.195 1 96.06 302 PHE B C 1
ATOM 5178 O O . PHE B 1 302 ? 2.453 -23.859 -6.215 1 96.06 302 PHE B O 1
ATOM 5185 N N . VAL B 1 303 ? 3.73 -22.266 -7.23 1 96.56 303 VAL B N 1
ATOM 5186 C CA . VAL B 1 303 ? 3.016 -22.406 -8.492 1 96.56 303 VAL B CA 1
ATOM 5187 C C . VAL B 1 303 ? 4.016 -22.578 -9.633 1 96.56 303 VAL B C 1
ATOM 5189 O O . VAL B 1 303 ? 5.195 -22.234 -9.492 1 96.56 303 VAL B O 1
ATOM 5192 N N . SER B 1 304 ? 3.527 -23.109 -10.703 1 96.19 304 SER B N 1
ATOM 5193 C CA . SER B 1 304 ? 4.281 -23.234 -11.945 1 96.19 304 SER B CA 1
ATOM 5194 C C . SER B 1 304 ? 3.59 -22.484 -13.078 1 96.19 304 SER B C 1
ATOM 5196 O O . SER B 1 304 ? 2.363 -22.516 -13.195 1 96.19 304 SER B O 1
ATOM 5198 N N . SER B 1 305 ? 4.375 -21.844 -13.898 1 95.38 305 SER B N 1
ATOM 5199 C CA . SER B 1 305 ? 3.83 -21.094 -15.023 1 95.38 305 SER B CA 1
ATOM 5200 C C . SER B 1 305 ? 3.133 -22.031 -16.016 1 95.38 305 SER B C 1
ATOM 5202 O O . SER B 1 305 ? 3.611 -23.125 -16.281 1 95.38 305 SER B O 1
ATOM 5204 N N . LEU B 1 306 ? 2.045 -21.578 -16.531 1 95.56 306 LEU B N 1
ATOM 5205 C CA . LEU B 1 306 ? 1.354 -22.281 -17.609 1 95.56 306 LEU B CA 1
ATOM 5206 C C . LEU B 1 306 ? 1.879 -21.828 -18.969 1 95.56 306 LEU B C 1
ATOM 5208 O O . LEU B 1 306 ? 1.518 -22.406 -19.984 1 95.56 306 LEU B O 1
ATOM 5212 N N . ILE B 1 307 ? 2.748 -20.875 -18.969 1 93.94 307 ILE B N 1
ATOM 5213 C CA . ILE B 1 307 ? 3.229 -20.281 -20.219 1 93.94 307 ILE B CA 1
ATOM 5214 C C . ILE B 1 307 ? 4.703 -20.625 -20.406 1 93.94 307 ILE B C 1
ATOM 5216 O O . ILE B 1 307 ? 5.129 -20.938 -21.531 1 93.94 307 ILE B O 1
ATOM 5220 N N . THR B 1 308 ? 5.477 -20.547 -19.375 1 93.19 308 THR B N 1
ATOM 5221 C CA . THR B 1 308 ? 6.887 -20.906 -19.375 1 93.19 308 THR B CA 1
ATOM 5222 C C . THR B 1 308 ? 7.125 -22.141 -18.5 1 93.19 308 THR B C 1
ATOM 5224 O O . THR B 1 308 ? 6.184 -22.875 -18.188 1 93.19 308 THR B O 1
ATOM 5227 N N . ASP B 1 309 ? 8.383 -22.469 -18.172 1 90.62 309 ASP B N 1
ATOM 5228 C CA . ASP B 1 309 ? 8.711 -23.594 -17.312 1 90.62 309 ASP B CA 1
ATOM 5229 C C . ASP B 1 309 ? 9.141 -23.125 -15.93 1 90.62 309 ASP B C 1
ATOM 5231 O O . ASP B 1 309 ? 9.578 -23.922 -15.102 1 90.62 309 ASP B O 1
ATOM 5235 N N . ASP B 1 310 ? 8.922 -21.859 -15.75 1 92.19 310 ASP B N 1
ATOM 5236 C CA . ASP B 1 310 ? 9.414 -21.281 -14.5 1 92.19 310 ASP B CA 1
ATOM 5237 C C . ASP B 1 310 ? 8.484 -21.609 -13.336 1 92.19 310 ASP B C 1
ATOM 5239 O O . ASP B 1 310 ? 7.293 -21.859 -13.539 1 92.19 310 ASP B O 1
ATOM 5243 N N . LYS B 1 311 ? 9.07 -21.641 -12.203 1 94.25 311 LYS B N 1
ATOM 5244 C CA . LYS B 1 311 ? 8.328 -21.844 -10.953 1 94.25 311 LYS B CA 1
ATOM 5245 C C . LYS B 1 311 ? 8.398 -20.594 -10.07 1 94.25 311 LYS B C 1
ATOM 5247 O O . LYS B 1 311 ? 9.406 -19.891 -10.07 1 94.25 311 LYS B O 1
ATOM 5252 N N . TYR B 1 312 ? 7.234 -20.406 -9.422 1 94.38 312 TYR B N 1
ATOM 5253 C CA . TYR B 1 312 ? 7.141 -19.156 -8.672 1 94.38 312 TYR B CA 1
ATOM 5254 C C . TYR B 1 312 ? 6.551 -19.406 -7.285 1 94.38 312 TYR B C 1
ATOM 5256 O O . TYR B 1 312 ? 5.887 -20.422 -7.059 1 94.38 312 TYR B O 1
ATOM 5264 N N . ARG B 1 313 ? 6.855 -18.531 -6.398 1 94.19 313 ARG B N 1
ATOM 5265 C CA . ARG B 1 313 ? 6.051 -18.266 -5.211 1 94.19 313 ARG B CA 1
ATOM 5266 C C . ARG B 1 313 ? 5.105 -17.094 -5.445 1 94.19 313 ARG B C 1
ATOM 5268 O O . ARG B 1 313 ? 5.539 -15.938 -5.535 1 94.19 313 ARG B O 1
ATOM 5275 N N . ALA B 1 314 ? 3.824 -17.391 -5.59 1 93.19 314 ALA B N 1
ATOM 5276 C CA . ALA B 1 314 ? 2.818 -16.375 -5.883 1 93.19 314 ALA B CA 1
ATOM 5277 C C . ALA B 1 314 ? 2.242 -15.789 -4.594 1 93.19 314 ALA B C 1
ATOM 5279 O O . ALA B 1 314 ? 1.339 -16.375 -3.99 1 93.19 314 ALA B O 1
ATOM 5280 N N . ILE B 1 315 ? 2.594 -14.648 -4.297 1 89 315 ILE B N 1
ATOM 5281 C CA . ILE B 1 315 ? 2.234 -14.109 -2.988 1 89 315 ILE B CA 1
ATOM 5282 C C . ILE B 1 315 ? 0.93 -13.328 -3.096 1 89 315 ILE B C 1
ATOM 5284 O O . ILE B 1 315 ? 0.297 -13.023 -2.082 1 89 315 ILE B O 1
ATOM 5288 N N . ASN B 1 316 ? 0.539 -12.953 -4.227 1 90.06 316 ASN B N 1
ATOM 5289 C CA . ASN B 1 316 ? -0.748 -12.344 -4.543 1 90.06 316 ASN B CA 1
ATOM 5290 C C . ASN B 1 316 ? -1.348 -12.93 -5.82 1 90.06 316 ASN B C 1
ATOM 5292 O O . ASN B 1 316 ? -0.766 -12.812 -6.898 1 90.06 316 ASN B O 1
ATOM 5296 N N . LYS B 1 317 ? -2.457 -13.531 -5.605 1 92 317 LYS B N 1
ATOM 5297 C CA . LYS B 1 317 ? -3.021 -14.25 -6.746 1 92 317 LYS B CA 1
ATOM 5298 C C . LYS B 1 317 ? -4.547 -14.266 -6.684 1 92 317 LYS B C 1
ATOM 5300 O O . LYS B 1 317 ? -5.137 -13.922 -5.656 1 92 317 LYS B O 1
ATOM 5305 N N . MET B 1 318 ? -5.074 -14.578 -7.824 1 90.81 318 MET B N 1
ATOM 5306 C CA . MET B 1 318 ? -6.516 -14.781 -7.965 1 90.81 318 MET B CA 1
ATOM 5307 C C . MET B 1 318 ? -6.816 -16.109 -8.648 1 90.81 318 MET B C 1
ATOM 5309 O O . MET B 1 318 ? -6.16 -16.469 -9.625 1 90.81 318 MET B O 1
ATOM 5313 N N . ARG B 1 319 ? -7.832 -16.75 -8.094 1 88.06 319 ARG B N 1
ATOM 5314 C CA . ARG B 1 319 ? -8.203 -18.031 -8.664 1 88.06 319 ARG B CA 1
ATOM 5315 C C . ARG B 1 319 ? -8.906 -17.859 -10.008 1 88.06 319 ARG B C 1
ATOM 5317 O O . ARG B 1 319 ? -9.727 -16.953 -10.172 1 88.06 319 ARG B O 1
ATOM 5324 N N . ILE B 1 320 ? -8.398 -18.672 -10.961 1 87.62 320 ILE B N 1
ATOM 5325 C CA . ILE B 1 320 ? -9.055 -18.672 -12.266 1 87.62 320 ILE B CA 1
ATOM 5326 C C . ILE B 1 320 ? -10.148 -19.75 -12.289 1 87.62 320 ILE B C 1
ATOM 5328 O O . ILE B 1 320 ? -9.922 -20.891 -11.859 1 87.62 320 ILE B O 1
ATOM 5332 N N . GLN B 1 321 ? -11.391 -19.406 -12.539 1 72.81 321 GLN B N 1
ATOM 5333 C CA . GLN B 1 321 ? -12.484 -20.375 -12.617 1 72.81 321 GLN B CA 1
ATOM 5334 C C . GLN B 1 321 ? -12.453 -21.125 -13.945 1 72.81 321 GLN B C 1
ATOM 5336 O O . GLN B 1 321 ? -12.031 -20.578 -14.969 1 72.81 321 GLN B O 1
#

Radius of gyration: 26.65 Å; Cα contacts (8 Å, |Δi|>4): 1108; chains: 2; bounding box: 66×75×73 Å

InterPro domains:
  IPR032359 Kiwa protein KwaB-like [PF16162] (140-308)

Solvent-accessible surface area (backbone atoms only — not comparable to full-atom values): 34652 Å² total; per-residue (Å²): 107,54,66,57,51,50,50,50,45,52,51,52,52,49,24,60,74,67,69,65,74,68,72,47,39,31,42,28,30,27,31,58,34,89,95,47,93,80,47,68,40,78,48,73,49,18,23,45,82,73,54,69,70,53,44,51,50,49,50,54,36,53,48,50,50,44,50,48,45,68,71,55,34,47,64,39,50,54,88,52,32,74,58,65,51,95,46,31,36,29,27,45,53,33,78,72,31,54,70,60,39,52,47,51,49,33,55,74,65,65,70,42,50,74,60,30,61,70,57,64,54,37,87,58,48,39,46,39,36,37,38,38,36,36,71,76,51,100,84,40,54,38,35,38,32,29,76,51,45,60,69,27,34,77,46,86,50,57,60,46,50,65,54,70,94,72,80,80,77,75,79,79,66,90,61,59,43,42,46,54,78,76,71,66,30,30,39,34,48,83,60,35,30,37,34,71,39,42,67,65,52,40,57,75,58,44,51,56,65,60,22,53,58,43,20,51,51,46,50,49,50,39,46,72,70,48,54,42,34,88,87,28,48,47,69,59,49,37,74,72,30,71,69,50,20,54,55,44,33,54,30,72,75,68,42,76,81,56,58,37,67,69,39,48,49,49,36,29,74,73,55,72,38,91,61,46,64,49,99,85,64,13,34,50,24,87,46,67,68,41,40,53,50,51,48,33,56,68,59,51,15,43,25,32,32,61,39,40,90,51,38,30,41,34,78,22,38,24,74,55,126,106,56,67,58,51,51,50,50,46,52,49,52,52,51,24,60,75,68,69,64,72,68,70,46,39,30,41,28,31,28,32,59,33,88,94,47,93,83,47,67,40,78,48,73,49,19,24,44,81,72,55,68,70,52,45,51,49,50,51,53,37,53,50,50,50,45,49,49,46,69,71,56,35,47,65,40,50,54,88,52,32,71,58,66,52,94,47,33,36,32,27,44,54,34,78,70,31,55,69,60,41,52,48,53,49,33,56,74,66,63,70,44,51,73,59,29,61,69,58,63,54,37,88,60,47,38,47,40,36,38,39,39,35,37,71,78,52,99,85,40,54,37,36,38,34,28,77,49,46,62,72,27,35,75,53,85,53,57,57,46,50,66,51,70,90,71,79,81,75,75,77,78,63,89,62,56,42,42,43,53,76,76,70,68,29,30,38,34,49,84,60,36,30,38,33,72,40,43,68,65,53,40,57,74,58,45,50,55,65,62,21,52,59,44,20,50,53,46,51,51,50,39,46,71,71,46,52,42,34,87,87,28,47,47,67,60,49,37,73,71,28,70,69,51,21,54,55,43,33,54,29,70,77,67,41,76,81,56,59,38,66,70,38,49,50,48,36,31,72,73,56,73,38,90,61,47,64,47,99,84,65,13,34,50,24,85,46,67,68,41,39,53,50,50,48,34,57,67,59,51,16,44,26,29,32,61,40,38,90,53,37,30,42,34,78,23,38,24,75,56,126

Nearest PDB structures (foldseek):
  7rz4-assembly1_A  TM=2.909E-01  e=7.514E+00  Rattus norvegicus
  9ca0-assembly1_A  TM=9.831E-02  e=4.270E-01  Homo sapiens
  5oeu-assembly1_A  TM=1.815E-01  e=5.703E+00  Globodera pallida
  7rz5-assembly1_A  TM=2.896E-01  e=8.001E+00  Rattus norvegicus
  9ca0-assembly1_A  TM=9.489E-02  e=3.474E-01  Homo sapiens

Secondary structure (DSSP, 8-state):
-HHHHHHHHHHHHHHHHHT---EEEEEEEEEEPTT-SS-EEEPPPEEE---HHHHHHHHHHHHHHHHHHHHH-EEEETTTSSS--SSEEEEEEGGGSHHHHHHHHHHHTT-SBS--HHHHT-TT-EEEEEEEEEE-SSS-EEEEEEE--GGGBT---EEEE---S--------SSPPEEE-S---EEEETTEEEETTHHHHHHHTTTTHHHHHHHHHHHHHHHHTTSB-TT--HHHHHHH-HHHHHHHHGGGGT-GGG--HHHHHHHHHTTSS--EE-TTSPEE--SHHHHHHHHHHHTT-EEEESSSS-EEEEEEEEE--/-HHHHHHHHHHHHHHHHHT---EEEEEEEEEEPTT-SS-EEEPPPEEE---HHHHHHHHHHHHHHHHHHHHH-EEEETTTSSS--SSEEEEEEGGGSHHHHHHHHHHHTT-SBS--HHHHT-TT-EEEEEEEEEE-SSS-EEEEEEE--GGGB----EEE----S--------SSPEEEE-S---EEEETTEEEETTHHHHHHHTTTTHHHHHHHHHHHHHHHHTTSB-TT--HHHHHHH-HHHHHHHHGGGGT-GGG--HHHHHHHHHTTSS--EE-TTSPEE--SHHHHHHHHHHHTT-EEEESSSS-EEEEEEEEE--